Protein AF-A0A449A5N1-F1 (afdb_monomer)

InterPro domains:
  IPR003898 Bordetella pertussis toxin A [PF02917] (1-221)
  IPR055042 ADP-ribosylating toxin CARDS, C-terminal beta-trefoil domain [PF22346] (434-575)
  IPR055043 CARDS D2, beta trefoil domain [PF22509] (264-426)

Mean predicted aligned error: 6.03 Å

Radius of gyration: 24.61 Å; Cα contacts (8 Å, |Δi|>4): 1422; chains: 1; bounding box: 67×65×69 Å

Secondary structure (DSSP, 8-state):
-BSS-HHHHHHH-B--SSSB--HHHHHTTTT-S-BS-EEEESSHHHHHGGGGPPEETTS-----EEEEEEE---TTEEEHHHHHHHHHHHHHHS--EEEES-HHHHHHHHHHHHTTTGGG-EEEESS-B-GGGEEEEEEEEEEESSTTTS--GGGEE-EEEEEEEEEEE-TT---------SSPP-S-SSSS-EEE--SEEEEEE-STT-EE-HHHH-TT-------TTSPPTT--SSEEEEEEGGG--SS-THHHHH---EE-EEEETTT--EEEEEEESSSSEE-EEEETTTTTS----GGGGTEE-EEEEBTTS-EEEPPPTT-SS-EEEEEEE-SSTT-EEEEEEE--SS-GGG-EEEEE-STTS-EEEEEETT-SS-EEEEEESSSS--BEEEEEGGG--TTEEEEEEEBSTTSB-GGGGS-BPPS--EEE---BEEETTEEEEE-TTS-EESSPPPTTSEEEETTTTEEEEE-TT--EEEEE----TTT-SEEE-EEEES-GGG--SGGGBEEEE-TT--S-SSTT-EEEEEEETTTTPEEEEE-SSTTTT-EEEES-S--TTEE--EEE-TTTT-

Foldseek 3Di:
DFADDCVCCLAFNFFDQADDDALLCQLLVPPHRHHQKAKDAPDPLLLCQLVQFWDFAPDDDDWDKGKDWDFAAAAQWAFSLLQLLQVLVDLLPDPAAEPADHSVLSLLSNLLCLFQAVLSRITMGNHTDGSQGTFWMFMKTKDFALPPFADAQPRTGRIDMDTDDDIGGRPSHDDDPHDYNPHHDDPDPDDHHYHHHDQKGKWAARAQFHTHHCSSQQVPFDPPPPDPDDDTPRGRGPDIDMDGSVPDDSTDPNNVRGHDFWFAWWAWPPPRFIWTWKAFQFAPTFIFTHGPVCVPVDDDDPRVVRIFRTWAQASLQATWTDDDPQALWTWTWFWDDDPDPQKTWTHIFTDASPDQRRHWDWDAPDPSNFKTFIAGPVDPAAKGKKWFDDDPTGTIMIGHPVPDDPRITGIIGGDGPVHTHSNRNRHHRDPFSKHAWQWWDDDPRFIWGADQVQFIDGHGRDPRFWMAGSNQQWIWGQDSGRWIWTWFAPDDPVPDQKDAIHTHTDRPVPQNDLRGHKGWHPPPDDDPPDPPFDKTFMAGSVLRWTWKAQCDDPRHRGIMTGPDPDDPRIDRITGTDPPSSD

Structure (mmCIF, N/CA/C/O backbone):
data_AF-A0A449A5N1-F1
#
_entry.id   AF-A0A449A5N1-F1
#
loop_
_atom_site.group_PDB
_atom_site.id
_atom_site.type_symbol
_atom_site.label_atom_id
_atom_site.label_alt_id
_atom_site.label_comp_id
_atom_site.label_asym_id
_atom_site.label_entity_id
_atom_site.label_seq_id
_atom_site.pdbx_PDB_ins_code
_atom_site.Cartn_x
_atom_site.Cartn_y
_atom_site.Cartn_z
_atom_site.occupancy
_atom_site.B_iso_or_equiv
_atom_site.auth_seq_id
_atom_site.auth_comp_id
_atom_site.auth_asym_id
_atom_site.auth_atom_id
_atom_site.pdbx_PDB_model_num
ATOM 1 N N . MET A 1 1 ? -13.954 9.075 -7.087 1.00 94.75 1 MET A N 1
ATOM 2 C CA . MET A 1 1 ? -14.713 10.166 -6.448 1.00 94.75 1 MET A CA 1
ATOM 3 C C . MET A 1 1 ? -14.756 11.305 -7.434 1.00 94.75 1 MET A C 1
ATOM 5 O O . MET A 1 1 ? -13.719 11.599 -8.005 1.00 94.75 1 MET A O 1
ATOM 9 N N . ASP A 1 2 ? -15.923 11.884 -7.676 1.00 95.12 2 ASP A N 1
ATOM 10 C CA . ASP A 1 2 ? -16.082 12.992 -8.620 1.00 95.12 2 ASP A CA 1
ATOM 11 C C . ASP A 1 2 ? -17.197 13.922 -8.132 1.00 95.12 2 ASP A C 1
ATOM 13 O O . ASP A 1 2 ? -18.145 13.471 -7.485 1.00 95.12 2 ASP A O 1
ATOM 17 N N . THR A 1 3 ? -17.068 15.219 -8.386 1.00 92.56 3 THR A N 1
ATOM 18 C CA . THR A 1 3 ? -18.059 16.232 -7.992 1.00 92.56 3 THR A CA 1
ATOM 19 C C . THR A 1 3 ? -19.226 16.308 -8.972 1.00 92.56 3 THR A C 1
ATOM 21 O O . THR A 1 3 ? -20.293 16.809 -8.617 1.00 92.56 3 THR A O 1
ATOM 24 N N . ARG A 1 4 ? -19.068 15.786 -10.194 1.00 93.31 4 ARG A N 1
ATOM 25 C CA . ARG A 1 4 ? -20.146 15.712 -11.182 1.00 93.31 4 ARG A CA 1
ATOM 26 C C . ARG A 1 4 ? -21.204 14.701 -10.724 1.00 93.31 4 ARG A C 1
ATOM 28 O O . ARG A 1 4 ? -20.844 13.611 -10.270 1.00 93.31 4 ARG A O 1
ATOM 35 N N . PRO A 1 5 ? -22.504 15.024 -10.843 1.00 95.69 5 PRO A N 1
ATOM 36 C CA . PRO A 1 5 ? -23.580 14.171 -10.348 1.00 95.69 5 PRO A CA 1
ATOM 37 C C . PRO A 1 5 ? -23.831 12.950 -11.252 1.00 95.69 5 PRO A C 1
ATOM 39 O O . PRO A 1 5 ? -23.483 12.983 -12.441 1.00 95.69 5 PRO A O 1
ATOM 42 N N . PRO A 1 6 ? -24.509 11.899 -10.740 1.00 97.94 6 PRO A N 1
ATOM 43 C CA . PRO A 1 6 ? -24.751 10.666 -11.489 1.00 97.94 6 PRO A CA 1
ATOM 44 C C . PRO A 1 6 ? -25.495 10.882 -12.806 1.00 97.94 6 PRO A C 1
ATOM 46 O O . PRO A 1 6 ? -25.182 10.218 -13.784 1.00 97.94 6 PRO A O 1
ATOM 49 N N . GLU A 1 7 ? -26.407 11.860 -12.881 1.00 97.31 7 GLU A N 1
ATOM 50 C CA . GLU A 1 7 ? -27.107 12.224 -14.126 1.00 97.31 7 GLU A CA 1
ATOM 51 C C . GLU A 1 7 ? -26.139 12.555 -15.279 1.00 97.31 7 GLU A C 1
ATOM 53 O O . GLU A 1 7 ? -26.408 12.240 -16.439 1.00 97.31 7 GLU A O 1
ATOM 58 N N . VAL A 1 8 ? -24.996 13.172 -14.966 1.00 97.19 8 VAL A N 1
ATOM 59 C CA . VAL A 1 8 ? -23.973 13.535 -15.952 1.00 97.19 8 VAL A CA 1
ATOM 60 C C . VAL A 1 8 ? -23.085 12.333 -16.256 1.00 97.19 8 VAL A C 1
ATOM 62 O O . VAL A 1 8 ? -22.939 11.959 -17.420 1.00 97.19 8 VAL A O 1
ATOM 65 N N . ILE A 1 9 ? -22.526 11.689 -15.228 1.00 97.94 9 ILE A N 1
ATOM 66 C CA . ILE A 1 9 ? -21.566 10.588 -15.409 1.00 97.94 9 ILE A CA 1
ATOM 67 C C . ILE A 1 9 ? -22.221 9.354 -16.041 1.00 97.94 9 ILE A C 1
ATOM 69 O O . ILE A 1 9 ? -21.627 8.725 -16.913 1.00 97.94 9 ILE A O 1
ATOM 73 N N . PHE A 1 10 ? -23.462 9.025 -15.685 1.00 98.56 10 PHE A N 1
ATOM 74 C CA . PHE A 1 10 ? -24.180 7.893 -16.284 1.00 98.56 10 PHE A CA 1
ATOM 75 C C . PHE A 1 10 ? -24.544 8.132 -17.750 1.00 98.56 10 PHE A C 1
ATOM 77 O O . PHE A 1 10 ? -24.736 7.173 -18.495 1.00 98.56 10 PHE A O 1
ATOM 84 N N . ARG A 1 11 ? -24.604 9.395 -18.186 1.00 97.56 11 ARG A N 1
ATOM 85 C CA . ARG A 1 11 ? -24.849 9.763 -19.583 1.00 97.56 11 ARG A CA 1
ATOM 86 C C . ARG A 1 11 ? -23.562 9.866 -20.398 1.00 97.56 11 ARG A C 1
ATOM 88 O O . ARG A 1 11 ? -23.552 9.484 -21.563 1.00 97.56 11 ARG A O 1
ATOM 95 N N . GLU A 1 12 ? -22.500 10.419 -19.820 1.00 97.00 12 GLU A N 1
ATOM 96 C CA . GLU A 1 12 ? -21.309 10.846 -20.569 1.00 97.00 12 GLU A CA 1
ATOM 97 C C . GLU A 1 12 ? -20.048 10.033 -20.268 1.00 97.00 12 GLU A C 1
ATOM 99 O O . GLU A 1 12 ? -19.108 10.065 -21.063 1.00 97.00 12 GLU A O 1
ATOM 104 N N . GLY A 1 13 ? -20.023 9.291 -19.161 1.00 97.31 13 GLY A N 1
ATOM 105 C CA . GLY A 1 13 ? -18.822 8.637 -18.654 1.00 97.31 13 GLY A CA 1
ATOM 106 C C . GLY A 1 13 ? -17.797 9.633 -18.102 1.00 97.31 13 GLY A C 1
ATOM 107 O O . GLY A 1 13 ? -18.127 10.770 -17.762 1.00 97.31 13 GLY A O 1
ATOM 108 N N . PHE A 1 14 ? -16.537 9.204 -18.022 1.00 97.62 14 PHE A N 1
ATOM 109 C CA . PHE A 1 14 ? -15.413 10.037 -17.593 1.00 97.62 14 PHE A CA 1
ATOM 110 C C . PHE A 1 14 ? -14.565 10.443 -18.797 1.00 97.62 14 PHE A C 1
ATOM 112 O O . PHE A 1 14 ? -14.121 9.595 -19.572 1.00 97.62 14 PHE A O 1
ATOM 119 N N . LYS A 1 15 ? -14.311 11.744 -18.940 1.00 94.88 15 LYS A N 1
ATOM 120 C CA . LYS A 1 15 ? -13.443 12.302 -19.985 1.00 94.88 15 LYS A CA 1
ATOM 121 C C . LYS A 1 15 ? -12.059 12.603 -19.410 1.00 94.88 15 LYS A C 1
ATOM 123 O O . LYS A 1 15 ? -11.942 12.992 -18.251 1.00 94.88 15 LYS A O 1
ATOM 128 N N . ASN A 1 16 ? -11.038 12.432 -20.237 1.00 94.25 16 ASN A N 1
ATOM 129 C CA . ASN A 1 16 ? -9.668 12.859 -19.965 1.00 94.25 16 ASN A CA 1
ATOM 130 C C . ASN A 1 16 ? -9.537 14.392 -19.990 1.00 94.25 16 ASN A C 1
ATOM 132 O O . ASN A 1 16 ? -10.365 15.080 -20.587 1.00 94.25 16 ASN A O 1
ATOM 136 N N . LEU A 1 17 ? -8.479 14.914 -19.363 1.00 92.06 17 LEU A N 1
ATOM 137 C CA . LEU A 1 17 ? -8.227 16.358 -19.264 1.00 92.06 17 LEU A CA 1
ATOM 138 C C . LEU A 1 17 ? -7.602 16.928 -20.548 1.00 92.06 17 LEU A C 1
ATOM 140 O O . LEU A 1 17 ? -7.924 18.036 -20.960 1.00 92.06 17 LEU A O 1
ATOM 144 N N . GLY A 1 18 ? -6.728 16.160 -21.203 1.00 93.19 18 GLY A N 1
ATOM 145 C CA . GLY A 1 18 ? -6.091 16.528 -22.470 1.00 93.19 18 GLY A CA 1
ATOM 146 C C . GLY A 1 18 ? -5.505 15.314 -23.186 1.00 93.19 18 GLY A C 1
ATOM 147 O O . GLY A 1 18 ? -5.871 14.185 -22.894 1.00 93.19 18 GLY A O 1
ATOM 148 N N . ASP A 1 19 ? -4.609 15.511 -24.141 1.00 93.31 19 ASP A N 1
ATOM 149 C CA . ASP A 1 19 ? -4.105 14.470 -25.047 1.00 93.31 19 ASP A CA 1
ATOM 150 C C . ASP A 1 19 ? -2.703 13.933 -24.698 1.00 93.31 19 ASP A C 1
ATOM 152 O O . ASP A 1 19 ? -2.149 13.106 -25.427 1.00 93.31 19 ASP A O 1
ATOM 156 N N . VAL A 1 20 ? -2.128 14.343 -23.563 1.00 92.50 20 VAL A N 1
ATOM 157 C CA . VAL A 1 20 ? -0.762 13.968 -23.167 1.00 92.50 20 VAL A CA 1
ATOM 158 C C . VAL A 1 20 ? -0.735 12.600 -22.481 1.00 92.50 20 VAL A C 1
ATOM 160 O O . VAL A 1 20 ? -1.232 12.427 -21.366 1.00 92.50 20 VAL A O 1
ATOM 163 N N . ARG A 1 21 ? -0.074 11.626 -23.119 1.00 93.62 21 ARG A N 1
ATOM 164 C CA . A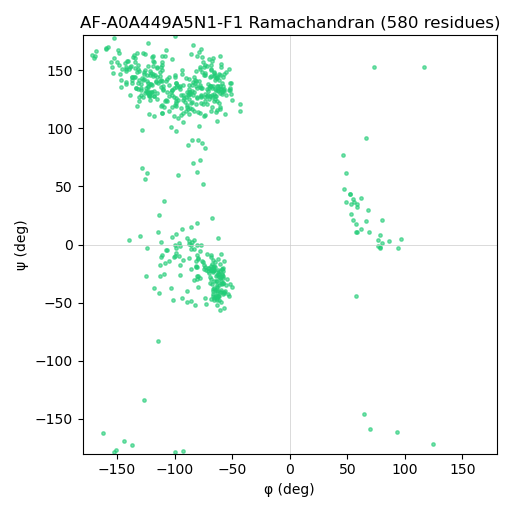RG A 1 21 ? 0.171 10.267 -22.593 1.00 93.62 21 ARG A CA 1
ATOM 165 C C . ARG A 1 21 ? 1.558 10.145 -21.951 1.00 93.62 21 ARG A C 1
ATOM 167 O O . ARG A 1 21 ? 2.381 9.343 -22.387 1.00 93.62 21 ARG A O 1
ATOM 174 N N . ASN A 1 22 ? 1.827 10.952 -20.922 1.00 93.62 22 ASN A N 1
ATOM 175 C CA . ASN A 1 22 ? 3.065 10.894 -20.137 1.00 93.62 22 ASN A CA 1
ATOM 176 C C . ASN A 1 22 ? 2.778 10.377 -18.719 1.00 93.62 22 ASN A C 1
ATOM 178 O O . ASN A 1 22 ? 2.108 11.043 -17.929 1.00 93.62 22 ASN A O 1
ATOM 182 N N . PHE A 1 23 ? 3.295 9.186 -18.401 1.00 95.25 23 PHE A N 1
ATOM 183 C CA . PHE A 1 23 ? 3.101 8.550 -17.097 1.00 95.25 23 PHE A CA 1
ATOM 184 C C . PHE A 1 23 ? 3.704 9.369 -15.952 1.00 95.25 23 PHE A C 1
ATOM 186 O O . PHE A 1 23 ? 3.050 9.558 -14.931 1.00 95.25 23 PHE A O 1
ATOM 193 N N . TYR A 1 24 ? 4.923 9.891 -16.113 1.00 95.38 24 TYR A N 1
ATOM 194 C CA . TYR A 1 24 ? 5.570 10.644 -15.042 1.00 95.38 24 TYR A CA 1
ATOM 195 C C . TYR A 1 24 ? 4.822 11.944 -14.743 1.00 95.38 24 TYR A C 1
ATOM 197 O O . TYR A 1 24 ? 4.509 12.185 -13.581 1.00 95.38 24 TYR A O 1
ATOM 205 N N . GLU A 1 25 ? 4.471 12.730 -15.770 1.00 95.19 25 GLU A N 1
ATOM 206 C CA . GLU A 1 25 ? 3.670 13.959 -15.599 1.00 95.19 25 GLU A CA 1
ATOM 207 C C . GLU A 1 25 ? 2.332 13.681 -14.903 1.00 95.19 25 GLU A C 1
ATOM 209 O O . GLU A 1 25 ? 1.931 14.448 -14.034 1.00 95.19 25 GLU A O 1
ATOM 214 N N . HIS A 1 26 ? 1.667 12.572 -15.239 1.00 96.62 26 HIS A N 1
ATOM 215 C CA . HIS A 1 26 ? 0.408 12.185 -14.607 1.00 96.62 26 HIS A CA 1
ATOM 216 C C . HIS A 1 26 ? 0.569 11.898 -13.109 1.00 96.62 26 HIS A C 1
ATOM 218 O O . HIS A 1 26 ? -0.133 12.494 -12.294 1.00 96.62 26 HIS A O 1
ATOM 224 N N . ILE A 1 27 ? 1.527 11.043 -12.738 1.00 96.31 27 ILE A N 1
ATOM 225 C CA . ILE A 1 27 ? 1.724 10.628 -11.343 1.00 96.31 27 ILE A CA 1
ATOM 226 C C . ILE A 1 27 ? 2.154 11.796 -10.454 1.00 96.31 27 ILE A C 1
ATOM 228 O O . ILE A 1 27 ? 1.636 11.965 -9.351 1.00 96.31 27 ILE A O 1
ATOM 232 N N . VAL A 1 28 ? 3.101 12.613 -10.919 1.00 95.56 28 VAL A N 1
ATOM 233 C CA . VAL A 1 28 ? 3.639 13.739 -10.134 1.00 95.56 28 VAL A CA 1
ATOM 234 C C . VAL A 1 28 ? 2.928 15.063 -10.420 1.00 95.56 28 VAL A C 1
ATOM 236 O O . VAL A 1 28 ? 3.417 16.116 -10.024 1.00 95.56 28 VAL A O 1
ATOM 239 N N . SER A 1 29 ? 1.779 15.007 -11.101 1.00 94.31 29 SER A N 1
ATOM 240 C CA . SER A 1 29 ? 0.879 16.133 -11.388 1.00 94.31 29 SER A CA 1
ATOM 241 C C . SER A 1 29 ? 1.521 17.336 -12.092 1.00 94.31 29 SER A C 1
ATOM 243 O O . SER A 1 29 ? 0.981 18.436 -12.045 1.00 94.31 29 SER A O 1
ATOM 245 N N . THR A 1 30 ? 2.657 17.164 -12.768 1.00 89.44 30 THR A N 1
ATOM 246 C CA . THR A 1 30 ? 3.319 18.266 -13.474 1.00 89.44 30 THR A CA 1
ATOM 247 C C . THR A 1 30 ? 2.480 18.721 -14.662 1.00 89.44 30 THR A C 1
ATOM 249 O O . THR A 1 30 ? 2.047 17.897 -15.465 1.00 89.44 30 THR A O 1
ATOM 252 N N . ASN A 1 31 ? 2.312 20.039 -14.829 1.00 81.75 31 ASN A N 1
ATOM 253 C CA . ASN A 1 31 ? 1.517 20.621 -15.918 1.00 81.75 31 ASN A CA 1
ATOM 254 C C . ASN A 1 31 ? 0.102 20.012 -15.993 1.00 81.75 31 ASN A C 1
ATOM 256 O O . ASN A 1 31 ? -0.380 19.650 -17.078 1.00 81.75 31 ASN A O 1
ATOM 260 N N . PHE A 1 32 ? -0.521 19.860 -14.819 1.00 87.44 32 PHE A N 1
ATOM 261 C CA . PHE A 1 32 ? -1.839 19.266 -14.644 1.00 87.44 32 PHE A CA 1
ATOM 262 C C . PHE A 1 32 ? -2.904 19.915 -15.546 1.00 87.44 32 PHE A C 1
ATOM 264 O O . PHE A 1 32 ? -2.804 21.082 -15.924 1.00 87.44 32 PHE A O 1
ATOM 271 N N . GLY A 1 33 ? -3.924 19.139 -15.923 1.00 87.50 33 GLY A N 1
ATOM 272 C CA . GLY A 1 33 ? -4.973 19.585 -16.849 1.00 87.50 33 GLY A CA 1
ATOM 273 C C . GLY A 1 33 ? -4.766 19.186 -18.314 1.00 87.50 33 GLY A C 1
ATOM 274 O O . GLY A 1 33 ? -5.555 19.587 -19.159 1.00 87.50 33 GLY A O 1
ATOM 275 N N . ARG A 1 34 ? -3.734 18.394 -18.639 1.00 91.50 34 ARG A N 1
ATOM 276 C CA . ARG A 1 34 ? -3.445 17.956 -20.025 1.00 91.50 34 ARG A CA 1
ATOM 277 C C . ARG A 1 34 ? -3.375 16.439 -20.214 1.00 91.50 34 ARG A C 1
ATOM 279 O O . ARG A 1 34 ? -3.159 15.976 -21.330 1.00 91.50 34 ARG A O 1
ATOM 286 N N . SER A 1 35 ? -3.510 15.664 -19.138 1.00 94.88 35 SER A N 1
ATOM 287 C CA . SER A 1 35 ? -3.309 14.213 -19.175 1.00 94.88 35 SER A CA 1
ATOM 288 C C . SER A 1 35 ? -4.429 13.495 -19.933 1.00 94.88 35 SER A C 1
ATOM 290 O O . SER A 1 35 ? -5.610 13.803 -19.753 1.00 94.88 35 SER A O 1
ATOM 292 N N . TRP A 1 36 ? -4.041 12.508 -20.741 1.00 95.88 36 TRP A N 1
ATOM 293 C CA . TRP A 1 36 ? -4.941 11.538 -21.372 1.00 95.88 36 TRP A CA 1
ATOM 294 C C . TRP A 1 36 ? -5.463 10.489 -20.382 1.00 95.88 36 TRP A C 1
ATOM 296 O O . TRP A 1 36 ? -6.490 9.860 -20.627 1.00 95.88 36 TRP A O 1
ATOM 306 N N . PHE A 1 37 ? -4.763 10.299 -19.264 1.00 97.50 37 PHE A N 1
ATOM 307 C CA . PHE A 1 37 ? -5.114 9.297 -18.271 1.00 97.50 37 PHE A CA 1
ATOM 308 C C . PHE A 1 37 ? -6.185 9.804 -17.304 1.00 97.50 37 PHE A C 1
ATOM 310 O O . PHE A 1 37 ? -6.167 10.974 -16.913 1.00 97.50 37 PHE A O 1
ATOM 317 N N . VAL A 1 38 ? -7.088 8.912 -16.888 1.00 98.00 38 VAL A N 1
ATOM 318 C CA . VAL A 1 38 ? -8.109 9.201 -15.867 1.00 98.00 38 VAL A CA 1
ATOM 319 C C . VAL A 1 38 ? -7.900 8.289 -14.666 1.00 98.00 38 VAL A C 1
ATOM 321 O O . VAL A 1 38 ? -7.799 7.074 -14.822 1.00 98.00 38 VAL A O 1
ATOM 324 N N . SER A 1 39 ? -7.819 8.875 -13.473 1.00 98.06 39 SER A N 1
ATOM 325 C CA . SER A 1 39 ? -7.446 8.162 -12.252 1.00 98.06 39 SER A CA 1
ATOM 326 C C . SER A 1 39 ? -8.644 7.523 -11.554 1.00 98.06 39 SER A C 1
ATOM 328 O O . SER A 1 39 ? -9.650 8.171 -11.265 1.00 98.06 39 SER A O 1
ATOM 330 N N . PHE A 1 40 ? -8.495 6.248 -11.214 1.00 98.44 40 PHE A N 1
ATOM 331 C CA . PHE A 1 40 ? -9.396 5.470 -10.370 1.00 98.44 40 PHE A CA 1
ATOM 332 C C . PHE A 1 40 ? -8.588 4.817 -9.250 1.00 98.44 40 PHE A C 1
ATOM 334 O O . PHE A 1 40 ? -7.365 4.735 -9.312 1.00 98.44 40 PHE A O 1
ATOM 341 N N . ALA A 1 41 ? -9.262 4.326 -8.217 1.00 97.75 41 ALA A N 1
ATOM 342 C CA . ALA A 1 41 ? -8.625 3.607 -7.119 1.00 97.75 41 ALA A CA 1
ATOM 343 C C . ALA A 1 41 ? -9.203 2.200 -6.995 1.00 97.75 41 ALA A C 1
ATOM 345 O O . ALA A 1 41 ? -10.400 1.995 -7.186 1.00 97.75 41 ALA A O 1
ATOM 346 N N . GLU A 1 42 ? -8.356 1.245 -6.611 1.00 95.25 42 GLU A N 1
ATOM 347 C CA . GLU A 1 42 ? -8.755 -0.152 -6.383 1.00 95.25 42 GLU A CA 1
ATOM 348 C C . GLU A 1 42 ? -9.823 -0.292 -5.281 1.00 95.25 42 GLU A C 1
ATOM 350 O O . GLU A 1 42 ? -10.618 -1.230 -5.292 1.00 95.25 42 GLU A O 1
ATOM 355 N N . THR A 1 43 ? -9.840 0.623 -4.304 1.00 93.25 43 THR A N 1
ATOM 356 C CA . THR A 1 43 ? -10.757 0.560 -3.160 1.00 93.25 43 THR A CA 1
ATOM 357 C C . THR A 1 43 ? -11.475 1.890 -2.913 1.00 93.25 43 THR A C 1
ATOM 359 O O . THR A 1 43 ? -10.882 2.957 -3.100 1.00 93.25 43 THR A O 1
ATOM 362 N N . PRO A 1 44 ? -12.721 1.856 -2.391 1.00 93.69 44 PRO A N 1
ATOM 363 C CA . PRO A 1 44 ? -13.442 3.060 -1.975 1.00 93.69 44 PRO A CA 1
ATOM 364 C C . PRO A 1 44 ? -12.660 3.939 -0.995 1.00 93.69 44 PRO A C 1
ATOM 366 O O . PRO A 1 44 ? -12.631 5.157 -1.137 1.00 93.69 44 PRO A O 1
ATOM 369 N N . THR A 1 45 ? -11.986 3.337 -0.010 1.00 92.81 45 THR A N 1
ATOM 370 C CA . THR A 1 45 ? -11.237 4.086 1.009 1.00 92.81 45 THR A CA 1
ATOM 371 C C . THR A 1 45 ? -10.082 4.881 0.404 1.00 92.81 45 THR A C 1
ATOM 373 O O . THR A 1 45 ? -9.895 6.040 0.766 1.00 92.81 45 THR A O 1
ATOM 376 N N . ALA A 1 46 ? -9.340 4.296 -0.542 1.00 95.31 46 ALA A N 1
ATOM 377 C CA . ALA A 1 46 ? -8.282 5.009 -1.253 1.00 95.31 46 ALA A CA 1
ATOM 378 C C . ALA A 1 46 ? -8.863 6.129 -2.135 1.00 95.31 46 ALA A C 1
ATOM 380 O O . ALA A 1 46 ? -8.377 7.258 -2.088 1.00 95.31 46 ALA A O 1
ATOM 381 N N . ALA A 1 47 ? -9.966 5.849 -2.845 1.00 96.38 47 ALA A N 1
ATOM 382 C CA . ALA A 1 47 ? -10.656 6.811 -3.708 1.00 96.38 47 ALA A CA 1
ATOM 383 C C . ALA A 1 47 ? -11.151 8.063 -2.965 1.00 96.38 47 ALA A C 1
ATOM 385 O O . ALA A 1 47 ? -11.245 9.130 -3.564 1.00 96.38 47 ALA A O 1
ATOM 386 N N . MET A 1 48 ? -11.515 7.926 -1.687 1.00 94.56 48 MET A N 1
ATOM 387 C CA . MET A 1 48 ? -12.113 8.995 -0.878 1.00 94.56 48 MET A CA 1
ATOM 388 C C . MET A 1 48 ? -11.127 9.696 0.053 1.00 94.56 48 MET A C 1
ATOM 390 O O . MET A 1 48 ? -11.486 10.715 0.638 1.00 94.56 48 MET A O 1
ATOM 394 N N . ARG A 1 49 ? -9.893 9.197 0.219 1.00 95.38 49 ARG A N 1
ATOM 395 C CA . ARG A 1 49 ? -8.983 9.708 1.257 1.00 95.38 49 ARG A CA 1
ATOM 396 C C . ARG A 1 49 ? -8.727 11.214 1.142 1.00 95.38 49 ARG A C 1
ATOM 398 O O . ARG A 1 49 ? -8.719 11.890 2.168 1.00 95.38 49 ARG A O 1
ATOM 405 N N . TYR A 1 50 ? -8.540 11.746 -0.067 1.00 94.62 50 TYR A N 1
ATOM 406 C CA . TYR A 1 50 ? -8.323 13.186 -0.270 1.00 94.62 50 TYR A CA 1
ATOM 407 C C . TYR A 1 50 ? -9.555 14.027 0.113 1.00 94.62 50 TYR A C 1
ATOM 409 O O . TYR A 1 50 ? -9.423 15.146 0.602 1.00 94.62 50 TYR A O 1
ATOM 417 N N . PHE A 1 51 ? -10.761 13.477 -0.059 1.00 94.44 51 PHE A N 1
ATOM 418 C CA . PHE A 1 51 ? -12.022 14.153 0.241 1.00 94.44 51 PHE A CA 1
ATOM 419 C C . PHE A 1 51 ? -12.194 14.433 1.743 1.00 94.44 51 PHE A C 1
ATOM 421 O O . PHE A 1 51 ? -12.901 15.362 2.113 1.00 94.44 51 PHE A O 1
ATOM 428 N N . GLY A 1 52 ? -11.491 13.681 2.599 1.00 91.06 52 GLY A N 1
ATOM 429 C CA . GLY A 1 52 ? -11.408 13.909 4.044 1.00 91.06 52 GLY A CA 1
ATOM 430 C C . GLY A 1 52 ? -10.329 14.906 4.486 1.00 91.06 52 GLY A C 1
ATOM 431 O O . GLY A 1 52 ? -9.985 14.912 5.662 1.00 91.06 52 GLY A O 1
ATOM 432 N N . SER A 1 53 ? -9.757 15.712 3.580 1.00 92.06 53 SER A N 1
ATOM 433 C CA . SER A 1 53 ? -8.800 16.776 3.949 1.00 92.06 53 SER A CA 1
ATOM 434 C C . SER A 1 53 ? -9.432 17.746 4.949 1.00 92.06 53 SER A C 1
ATOM 436 O O . SER A 1 53 ? -10.556 18.182 4.713 1.00 92.06 53 SER A O 1
ATOM 438 N N . TRP A 1 54 ? -8.729 18.111 6.016 1.00 89.75 54 TRP A N 1
ATOM 439 C CA . TRP A 1 54 ? -9.246 18.912 7.123 1.00 89.75 54 TRP A CA 1
ATOM 440 C C . TRP A 1 54 ? -9.479 20.384 6.754 1.00 89.75 54 TRP A C 1
ATOM 442 O O . TRP A 1 54 ? -8.635 21.078 6.173 1.00 89.75 54 TRP A O 1
ATOM 452 N N . LEU A 1 55 ? -10.637 20.907 7.148 1.00 86.12 55 LEU A N 1
ATOM 453 C CA . LEU A 1 55 ? -11.000 22.306 6.934 1.00 86.12 55 LEU A CA 1
ATOM 454 C C . LEU A 1 55 ? -10.266 23.264 7.883 1.00 86.12 55 LEU A C 1
ATOM 456 O O . LEU A 1 55 ? -9.908 22.928 9.011 1.00 86.12 55 LEU A O 1
ATOM 460 N N . ARG A 1 56 ? -10.080 24.511 7.433 1.00 81.88 56 ARG A N 1
ATOM 461 C CA . ARG A 1 56 ? -9.664 25.621 8.308 1.00 81.88 56 ARG A CA 1
ATOM 462 C C . ARG A 1 56 ? -10.765 25.902 9.325 1.00 81.88 56 ARG A C 1
ATOM 464 O O . ARG A 1 56 ? -11.929 26.024 8.947 1.00 81.88 56 ARG A O 1
ATOM 471 N N . GLU A 1 57 ? -10.405 26.052 10.595 1.00 79.38 57 GLU A N 1
ATOM 472 C CA . GLU A 1 57 ? -11.394 26.398 11.611 1.00 79.38 57 GLU A CA 1
ATOM 473 C C . GLU A 1 57 ? -12.016 27.781 11.374 1.00 79.38 57 GLU A C 1
ATOM 475 O O . GLU A 1 57 ? -11.354 28.717 10.927 1.00 79.38 57 GLU A O 1
ATOM 480 N N . TYR A 1 58 ? -13.312 27.905 11.671 1.00 74.62 58 TYR A N 1
ATOM 481 C CA . TYR A 1 58 ? -14.080 29.158 11.611 1.00 74.62 58 TYR A CA 1
ATOM 482 C C . TYR A 1 58 ? -14.118 29.868 10.245 1.00 74.62 58 TYR A C 1
ATOM 484 O O . TYR A 1 58 ? -14.621 30.989 10.153 1.00 74.62 58 TYR A O 1
ATOM 492 N N . VAL A 1 59 ? -13.654 29.219 9.176 1.00 75.50 59 VAL A N 1
ATOM 493 C CA . VAL A 1 59 ? -13.845 29.683 7.800 1.00 75.50 59 VAL A CA 1
ATOM 494 C C . VAL A 1 59 ? -15.139 29.062 7.271 1.00 75.50 59 VAL A C 1
ATOM 496 O O . VAL A 1 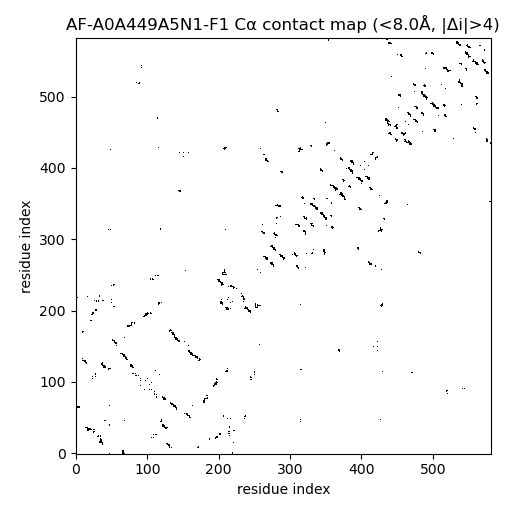59 ? -15.251 27.836 7.276 1.00 75.50 59 VAL A O 1
ATOM 499 N N . PRO A 1 60 ? -16.128 29.858 6.819 1.00 68.50 60 PRO A N 1
ATOM 500 C CA . PRO A 1 60 ? -17.334 29.314 6.208 1.00 68.50 60 PRO A CA 1
ATOM 501 C C . PRO A 1 60 ? -16.977 28.420 5.015 1.00 68.50 60 PRO A C 1
ATOM 503 O O . PRO A 1 60 ? -16.481 28.898 3.998 1.00 68.50 60 PRO A O 1
ATOM 506 N N . GLY A 1 61 ? -17.220 27.120 5.158 1.00 63.12 61 GLY A N 1
ATOM 507 C CA . GLY A 1 61 ? -17.132 26.143 4.081 1.00 63.12 61 GLY A CA 1
ATOM 508 C C . GLY A 1 61 ? -18.533 25.744 3.641 1.00 63.12 61 GLY A C 1
ATOM 509 O O . GLY A 1 61 ? -19.412 25.526 4.477 1.00 63.12 61 GLY A O 1
ATOM 510 N N . HIS A 1 62 ? -18.759 25.645 2.333 1.00 61.28 62 HIS A N 1
ATOM 511 C CA . HIS A 1 62 ? -19.936 24.936 1.844 1.00 61.28 62 HIS A CA 1
ATOM 512 C C . HIS A 1 62 ? -19.811 23.449 2.212 1.00 61.28 62 HIS A C 1
ATOM 514 O O . HIS A 1 62 ? -18.689 22.932 2.205 1.00 61.28 62 HIS A O 1
ATOM 520 N N . PRO A 1 63 ? -20.922 22.756 2.531 1.00 76.88 63 PRO A N 1
ATOM 521 C CA . PRO A 1 63 ? -20.898 21.309 2.700 1.00 76.88 63 PRO A CA 1
ATOM 522 C C . PRO A 1 63 ? -20.207 20.660 1.499 1.00 76.88 63 PRO A C 1
ATOM 524 O O . PRO A 1 63 ? -20.584 20.920 0.354 1.00 76.88 63 PRO A O 1
ATOM 527 N N . ARG A 1 64 ? -19.170 19.858 1.755 1.00 87.50 64 ARG A N 1
ATOM 528 C CA . ARG A 1 64 ? -18.486 19.124 0.691 1.00 87.50 64 ARG A CA 1
ATOM 529 C C . ARG A 1 64 ? -19.306 17.892 0.360 1.00 87.50 64 ARG A C 1
ATOM 531 O O . ARG A 1 64 ? -19.414 16.981 1.178 1.00 87.50 64 ARG A O 1
ATOM 538 N N . GLU A 1 65 ? -19.847 17.878 -0.848 1.00 90.81 65 GLU A N 1
ATOM 539 C CA . GLU A 1 65 ? -20.583 16.756 -1.417 1.00 90.81 65 GLU A CA 1
ATOM 540 C C . GLU A 1 65 ? -19.920 16.331 -2.731 1.00 90.81 65 GLU A C 1
ATOM 542 O O . GLU A 1 65 ? -19.517 17.167 -3.541 1.00 90.81 65 GLU A O 1
ATOM 547 N N . ALA A 1 66 ? -19.784 15.024 -2.921 1.00 94.81 66 ALA A N 1
ATOM 548 C CA . ALA A 1 66 ? -19.310 14.402 -4.148 1.00 94.81 66 ALA A CA 1
ATOM 549 C C . ALA A 1 66 ? -19.942 13.010 -4.290 1.00 94.81 66 ALA A C 1
ATOM 551 O O . ALA A 1 66 ? -20.754 12.586 -3.465 1.00 94.81 66 ALA A O 1
ATOM 552 N N . TYR A 1 67 ? -19.563 12.285 -5.337 1.00 97.50 67 TYR A N 1
ATOM 553 C CA . TYR A 1 67 ? -20.089 10.960 -5.629 1.00 97.50 67 TYR A CA 1
ATOM 554 C C . TYR A 1 67 ? -18.958 9.940 -5.767 1.00 97.50 67 TYR A C 1
ATOM 556 O O . TYR A 1 67 ? -17.957 10.151 -6.463 1.00 97.50 67 TYR A O 1
ATOM 564 N N . LEU A 1 68 ? -19.121 8.806 -5.089 1.00 98.38 68 LEU A N 1
ATOM 565 C CA . LEU A 1 68 ? -18.284 7.630 -5.271 1.00 98.38 68 LEU A CA 1
ATOM 566 C C . LEU A 1 68 ? -18.888 6.789 -6.388 1.00 98.38 68 LEU A C 1
ATOM 568 O O . LEU A 1 68 ? -19.989 6.279 -6.227 1.00 98.38 68 LEU A O 1
ATOM 572 N N . TYR A 1 69 ? -18.157 6.631 -7.486 1.00 98.62 69 TYR A N 1
ATOM 573 C CA . TYR A 1 69 ? -18.565 5.807 -8.618 1.00 98.62 69 TYR A CA 1
ATOM 574 C C . TYR A 1 69 ? -17.869 4.456 -8.581 1.00 98.62 69 TYR A C 1
ATOM 576 O O . TYR A 1 69 ? -16.652 4.388 -8.396 1.00 98.62 69 TYR A O 1
ATOM 584 N N . GLU A 1 70 ? -18.634 3.398 -8.811 1.00 98.56 70 GLU A N 1
ATOM 585 C CA . GLU A 1 70 ? -18.101 2.065 -9.057 1.00 98.56 70 GLU A CA 1
ATOM 586 C C . GLU A 1 70 ? -18.075 1.793 -10.559 1.00 98.56 70 GLU A C 1
ATOM 588 O O . GLU A 1 70 ? -19.076 1.942 -11.266 1.00 98.56 70 GLU A O 1
ATOM 593 N N . VAL A 1 71 ? -16.901 1.409 -11.051 1.00 98.44 71 VAL A N 1
ATOM 594 C CA . VAL A 1 71 ? -16.611 1.299 -12.480 1.00 98.44 71 VAL A CA 1
ATOM 595 C C . VAL A 1 71 ? -16.052 -0.087 -12.766 1.00 98.44 71 VAL A C 1
ATOM 597 O O . VAL A 1 71 ? -15.085 -0.516 -12.137 1.00 98.44 71 VAL A O 1
ATOM 600 N N . ARG A 1 72 ? -16.652 -0.787 -13.731 1.00 98.12 72 ARG A N 1
ATOM 601 C CA . ARG A 1 72 ? -16.117 -2.035 -14.273 1.00 98.12 72 ARG A CA 1
ATOM 602 C C . ARG A 1 72 ? -14.827 -1.727 -15.028 1.00 98.12 72 ARG A C 1
ATOM 604 O O . ARG A 1 72 ? -14.848 -1.004 -16.023 1.00 98.12 72 ARG A O 1
ATOM 611 N N . ALA A 1 73 ? -13.722 -2.301 -14.568 1.00 97.69 73 ALA A N 1
ATOM 612 C CA . ALA A 1 73 ? -12.438 -2.186 -15.243 1.00 97.69 73 ALA A CA 1
ATOM 613 C C . ALA A 1 73 ? -12.347 -3.120 -16.461 1.00 97.69 73 ALA A C 1
ATOM 615 O O . ALA A 1 73 ? -12.940 -4.202 -16.492 1.00 97.69 73 ALA A O 1
ATOM 616 N N . ASP A 1 74 ? -11.560 -2.711 -17.449 1.00 96.56 74 ASP A N 1
ATOM 617 C CA . ASP A 1 74 ? -11.238 -3.484 -18.646 1.00 96.56 74 ASP A CA 1
ATOM 618 C C . ASP A 1 74 ? -9.740 -3.374 -18.992 1.00 96.56 74 ASP A C 1
ATOM 620 O O . ASP A 1 74 ? -8.940 -2.796 -18.254 1.00 96.56 74 ASP A O 1
ATOM 624 N N . GLN A 1 75 ? -9.350 -3.915 -20.145 1.00 96.25 75 GLN A N 1
ATOM 625 C CA . GLN A 1 75 ? -7.964 -3.963 -20.618 1.00 96.25 75 GLN A CA 1
ATOM 626 C C . GLN A 1 75 ? -7.273 -2.595 -20.805 1.00 96.25 75 GLN A C 1
ATOM 628 O O . GLN A 1 75 ? -6.070 -2.580 -21.072 1.00 96.25 75 GLN A O 1
ATOM 633 N N . PHE A 1 76 ? -7.989 -1.471 -20.696 1.00 96.31 76 PHE A N 1
ATOM 634 C CA . PHE A 1 76 ? -7.417 -0.122 -20.743 1.00 96.31 76 PHE A CA 1
ATOM 635 C C . PHE A 1 76 ? -7.127 0.466 -19.358 1.00 96.31 76 PHE A C 1
ATOM 637 O O . PHE A 1 76 ? -6.604 1.575 -19.279 1.00 96.31 76 PHE A O 1
ATOM 644 N N . PHE A 1 77 ? -7.435 -0.252 -18.275 1.00 98.19 77 PHE A N 1
ATOM 645 C CA . PHE A 1 77 ? -7.087 0.137 -16.909 1.00 98.19 77 PHE A CA 1
ATOM 646 C C . PHE A 1 77 ? -5.752 -0.484 -16.509 1.00 98.19 77 PHE A C 1
ATOM 648 O O . PHE A 1 77 ? -5.602 -1.706 -16.526 1.00 98.19 77 PHE A O 1
ATOM 655 N N . TYR A 1 78 ? -4.804 0.352 -16.095 1.00 97.81 78 TYR A N 1
ATOM 656 C CA . TYR A 1 78 ? -3.449 -0.051 -15.729 1.00 97.81 78 TYR A CA 1
ATOM 657 C C . TYR A 1 78 ? -3.123 0.373 -14.300 1.00 97.81 78 TYR A C 1
ATOM 659 O O . TYR A 1 78 ? -3.441 1.482 -13.879 1.00 97.81 78 TYR A O 1
ATOM 667 N N . ASN A 1 79 ? -2.448 -0.495 -13.547 1.00 97.88 79 ASN A N 1
ATOM 668 C CA . ASN A 1 79 ? -2.005 -0.163 -12.196 1.00 97.88 79 ASN A CA 1
ATOM 669 C C . ASN A 1 79 ? -0.767 0.751 -12.243 1.00 97.88 79 ASN A C 1
ATOM 671 O O . ASN A 1 79 ? 0.240 0.429 -12.890 1.00 97.88 79 ASN A O 1
ATOM 675 N N . ALA A 1 80 ? -0.825 1.876 -11.528 1.00 97.69 80 ALA A N 1
ATOM 676 C CA . ALA A 1 80 ? 0.248 2.865 -11.500 1.00 97.69 80 ALA A CA 1
ATOM 677 C C . ALA A 1 80 ? 1.544 2.299 -10.909 1.00 97.69 80 ALA A C 1
ATOM 679 O O . ALA A 1 80 ? 2.606 2.421 -11.518 1.00 97.69 80 ALA A O 1
ATOM 680 N N . ARG A 1 81 ? 1.469 1.622 -9.756 1.00 95.75 81 ARG A N 1
ATOM 681 C CA . ARG A 1 81 ? 2.642 1.064 -9.064 1.00 95.75 81 ARG A CA 1
ATOM 682 C C . ARG A 1 81 ? 3.353 0.017 -9.924 1.00 95.75 81 ARG A C 1
ATOM 684 O O . ARG A 1 81 ? 4.551 0.155 -10.150 1.00 95.75 81 ARG A O 1
ATOM 691 N N . THR A 1 82 ? 2.612 -0.928 -10.502 1.00 93.94 82 THR A N 1
ATOM 692 C CA . THR A 1 82 ? 3.139 -1.962 -11.411 1.00 93.94 82 THR A CA 1
ATOM 693 C C . THR A 1 82 ? 3.794 -1.337 -12.647 1.00 93.94 82 THR A C 1
ATOM 695 O O . THR A 1 82 ? 4.876 -1.753 -13.058 1.00 93.94 82 THR A O 1
ATOM 698 N N . THR A 1 83 ? 3.182 -0.291 -13.214 1.00 95.31 83 THR A N 1
ATOM 699 C CA . THR A 1 83 ? 3.763 0.478 -14.326 1.00 95.31 83 THR A CA 1
ATOM 700 C C . THR A 1 83 ? 5.073 1.156 -13.916 1.00 95.31 83 THR A C 1
ATOM 702 O O . THR A 1 83 ? 6.063 1.059 -14.638 1.00 95.31 83 THR A O 1
ATOM 705 N N . GLY A 1 84 ? 5.121 1.776 -12.735 1.00 95.19 84 GLY A N 1
ATOM 706 C CA . GLY A 1 84 ? 6.329 2.396 -12.187 1.00 95.19 84 GLY A CA 1
ATOM 707 C C . GLY A 1 84 ? 7.464 1.404 -11.918 1.00 95.19 84 GLY A C 1
ATOM 708 O O . GLY A 1 84 ? 8.616 1.704 -12.226 1.00 95.19 84 GLY A O 1
ATOM 709 N N . GLU A 1 85 ? 7.159 0.209 -11.403 1.00 94.19 85 GLU A N 1
ATOM 710 C CA . GLU A 1 85 ? 8.149 -0.865 -11.222 1.00 94.19 85 GLU A CA 1
ATOM 711 C C . GLU A 1 85 ? 8.681 -1.384 -12.567 1.00 94.19 85 GLU A C 1
ATOM 713 O O . GLU A 1 85 ? 9.878 -1.633 -12.710 1.00 94.19 85 GLU A O 1
ATOM 718 N N . ASN A 1 86 ? 7.825 -1.482 -13.587 1.00 91.75 86 ASN A N 1
ATOM 719 C CA . ASN A 1 86 ? 8.263 -1.827 -14.937 1.00 91.75 86 ASN A CA 1
ATOM 720 C C . ASN A 1 86 ? 9.146 -0.727 -15.548 1.00 91.75 86 ASN A C 1
ATOM 722 O O . ASN A 1 86 ? 10.200 -1.029 -16.095 1.00 91.75 86 ASN A O 1
ATOM 726 N N . LEU A 1 87 ? 8.777 0.551 -15.413 1.00 91.88 87 LEU A N 1
ATOM 727 C CA . LEU A 1 87 ? 9.622 1.669 -15.850 1.00 91.88 87 LEU A CA 1
ATOM 728 C C . LEU A 1 87 ? 10.957 1.705 -15.100 1.00 91.88 87 LEU A C 1
ATOM 730 O O . LEU A 1 87 ? 11.974 2.028 -15.708 1.00 91.88 87 LEU A O 1
ATOM 734 N N . LEU A 1 88 ? 10.993 1.323 -13.819 1.00 92.94 88 LEU A N 1
ATOM 735 C CA . LEU A 1 88 ? 12.250 1.156 -13.094 1.00 92.94 88 LEU A CA 1
ATOM 736 C C . LEU A 1 88 ? 13.142 0.099 -13.755 1.00 92.94 88 LEU A C 1
ATOM 738 O O . LEU A 1 88 ? 14.323 0.351 -13.985 1.00 92.94 88 LEU A O 1
ATOM 742 N N . ASP A 1 89 ? 12.590 -1.076 -14.057 1.00 90.69 89 ASP A N 1
ATOM 743 C CA . ASP A 1 89 ? 13.319 -2.142 -14.748 1.00 90.69 89 ASP A CA 1
ATOM 744 C C . ASP A 1 89 ? 13.874 -1.657 -16.100 1.00 90.69 89 ASP A C 1
ATOM 746 O O . ASP A 1 89 ? 15.036 -1.916 -16.423 1.00 90.69 89 ASP A O 1
ATOM 750 N N . LEU A 1 90 ? 13.083 -0.877 -16.846 1.00 88.50 90 LEU A N 1
ATOM 751 C CA . LEU A 1 90 ? 13.482 -0.250 -18.109 1.00 88.50 90 LEU A CA 1
ATOM 752 C C . LEU A 1 90 ? 14.670 0.703 -17.929 1.00 88.50 90 LEU A C 1
ATOM 754 O O . LEU A 1 90 ? 15.719 0.484 -18.533 1.00 88.50 90 LEU A O 1
ATOM 758 N N . VAL A 1 91 ? 14.563 1.708 -17.052 1.00 89.50 91 VAL A N 1
ATOM 759 C CA . VAL A 1 91 ? 15.635 2.707 -16.851 1.00 89.50 91 VAL A CA 1
ATOM 760 C C . VAL A 1 91 ? 16.905 2.124 -16.233 1.00 89.50 91 VAL A C 1
ATOM 762 O O . VAL A 1 91 ? 17.978 2.727 -16.314 1.00 89.50 91 VAL A O 1
ATOM 765 N N . MET A 1 92 ? 16.801 0.965 -15.583 1.00 88.94 92 MET A N 1
ATOM 766 C CA . MET A 1 92 ? 17.962 0.254 -15.067 1.00 88.94 92 MET A CA 1
ATOM 767 C C . MET A 1 92 ? 18.678 -0.547 -16.153 1.00 88.94 92 MET A C 1
ATOM 769 O O . MET A 1 92 ? 19.892 -0.712 -16.042 1.00 88.94 92 MET A O 1
ATOM 773 N N . ASN A 1 93 ? 17.979 -1.033 -17.181 1.00 83.88 93 ASN A N 1
ATOM 774 C CA . ASN A 1 93 ? 18.517 -2.018 -18.123 1.00 83.88 93 ASN A CA 1
ATOM 775 C C . ASN A 1 93 ? 18.734 -1.540 -19.549 1.00 83.88 93 ASN A C 1
ATOM 777 O O . ASN A 1 93 ? 19.604 -2.094 -20.225 1.00 83.88 93 ASN A O 1
ATOM 781 N N . ASP A 1 94 ? 17.969 -0.554 -19.994 1.00 81.75 94 ASP A N 1
ATOM 782 C CA . ASP A 1 94 ? 17.981 -0.115 -21.380 1.00 81.75 94 ASP A CA 1
ATOM 783 C C . ASP A 1 94 ? 18.771 1.175 -21.560 1.00 81.75 94 ASP A C 1
ATOM 785 O O . ASP A 1 94 ? 18.985 1.954 -20.628 1.00 81.75 94 ASP A O 1
ATOM 789 N N . ASP A 1 95 ? 19.187 1.399 -22.803 1.00 79.88 95 ASP A N 1
ATOM 790 C CA . ASP A 1 95 ? 19.678 2.696 -23.241 1.00 79.88 95 ASP A CA 1
ATOM 791 C C . ASP A 1 95 ? 18.465 3.597 -23.515 1.00 79.88 95 ASP A C 1
ATOM 793 O O . ASP A 1 95 ? 17.860 3.558 -24.590 1.00 79.88 95 ASP A O 1
ATOM 797 N N . ILE A 1 96 ? 18.039 4.312 -22.474 1.00 85.25 96 ILE A N 1
ATOM 798 C CA . ILE A 1 96 ? 16.908 5.239 -22.515 1.00 85.25 96 ILE A CA 1
ATOM 799 C C . ILE A 1 96 ? 17.396 6.608 -22.983 1.00 85.25 96 ILE A C 1
ATOM 801 O O . ILE A 1 96 ? 18.328 7.171 -22.402 1.00 85.25 96 ILE A O 1
ATOM 805 N N . HIS A 1 97 ? 16.718 7.182 -23.977 1.00 86.94 97 HIS A N 1
ATOM 806 C CA . HIS A 1 97 ? 16.886 8.595 -24.296 1.00 86.94 97 HIS A CA 1
ATOM 807 C C . HIS A 1 97 ? 15.956 9.427 -23.412 1.00 86.94 97 HIS A C 1
ATOM 809 O O . HIS A 1 97 ? 14.740 9.233 -23.422 1.00 86.94 97 HIS A O 1
ATOM 815 N N . TYR A 1 98 ? 16.530 10.347 -22.641 1.00 87.62 98 TYR A N 1
ATOM 816 C CA . TYR A 1 98 ? 15.762 11.279 -21.824 1.00 87.62 98 TYR A CA 1
ATOM 817 C C . TYR A 1 98 ? 15.568 12.580 -22.600 1.00 87.62 98 TYR A C 1
ATOM 819 O O . TYR A 1 98 ? 16.535 13.307 -22.824 1.00 87.62 98 TYR A O 1
ATOM 827 N N . ASP A 1 99 ? 14.327 12.864 -23.000 1.00 84.56 99 ASP A N 1
ATOM 828 C CA . ASP A 1 99 ? 13.976 14.139 -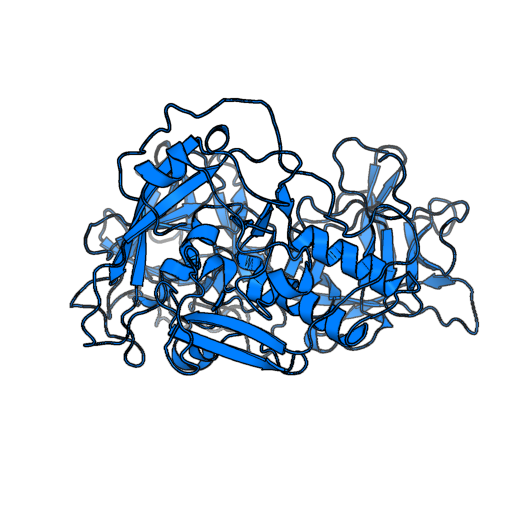23.646 1.00 84.56 99 ASP A CA 1
ATOM 829 C C . ASP A 1 99 ? 14.073 15.301 -22.648 1.00 84.56 99 ASP A C 1
ATOM 831 O O . ASP A 1 99 ? 14.451 16.420 -22.995 1.00 84.56 99 ASP A O 1
ATOM 835 N N . GLU A 1 100 ? 13.756 15.008 -21.386 1.00 84.31 100 GLU A N 1
ATOM 836 C CA . GLU A 1 100 ? 13.896 15.904 -20.246 1.00 84.31 100 GLU A CA 1
ATOM 837 C C . GLU A 1 100 ? 14.487 15.127 -19.063 1.00 84.31 100 GLU A C 1
ATOM 839 O O . GLU A 1 100 ? 14.086 13.991 -18.788 1.00 84.31 100 GLU A O 1
ATOM 844 N N . SER A 1 101 ? 15.406 15.769 -18.338 1.00 90.50 101 SER A N 1
ATOM 845 C CA . SER A 1 101 ? 16.041 15.243 -17.120 1.00 90.50 101 SER A CA 1
ATOM 846 C C . SER A 1 101 ? 16.897 13.988 -17.351 1.00 90.50 101 SER A C 1
ATOM 848 O O . SER A 1 101 ? 17.607 13.885 -18.349 1.00 90.50 101 SER A O 1
ATOM 850 N N . ASP A 1 102 ? 16.926 13.079 -16.372 1.00 91.88 102 ASP A N 1
ATOM 851 C CA . ASP A 1 102 ? 17.780 11.900 -16.359 1.00 91.88 102 ASP A CA 1
ATOM 852 C C . ASP A 1 102 ? 17.168 10.756 -15.526 1.00 91.88 102 ASP A C 1
ATOM 854 O O . ASP A 1 102 ? 16.080 10.849 -14.943 1.00 91.88 102 ASP A O 1
ATOM 858 N N . ARG A 1 103 ? 17.913 9.650 -15.449 1.00 92.19 103 ARG A N 1
ATOM 859 C CA . ARG A 1 103 ? 17.557 8.465 -14.664 1.00 92.19 103 ARG A CA 1
ATOM 860 C C . ARG A 1 103 ? 17.376 8.745 -13.170 1.00 92.19 103 ARG A C 1
ATOM 862 O O . ARG A 1 103 ? 16.570 8.067 -12.538 1.00 92.19 103 ARG A O 1
ATOM 869 N N . GLU A 1 104 ? 18.135 9.671 -12.587 1.00 92.94 104 GLU A N 1
ATOM 870 C CA . GLU A 1 104 ? 18.044 9.973 -11.154 1.00 92.94 104 GLU A CA 1
ATOM 871 C C . GLU A 1 104 ? 16.673 10.576 -10.835 1.00 92.94 104 GLU A C 1
ATOM 873 O O . GLU A 1 104 ? 15.981 10.097 -9.934 1.00 92.94 104 GLU A O 1
ATOM 878 N N . ILE A 1 105 ? 16.224 11.539 -11.644 1.00 95.31 105 ILE A N 1
ATOM 879 C CA . ILE A 1 105 ? 14.890 12.139 -11.505 1.00 95.31 105 ILE A CA 1
ATOM 880 C C . ILE A 1 105 ? 13.782 11.109 -11.768 1.00 95.31 105 ILE A C 1
ATOM 882 O O . ILE A 1 105 ? 12.799 11.058 -11.025 1.00 95.31 105 ILE A O 1
ATOM 886 N N . ALA A 1 106 ? 13.959 10.217 -12.751 1.00 94.56 106 ALA A N 1
ATOM 887 C CA . ALA A 1 106 ? 13.014 9.125 -13.010 1.00 94.56 106 ALA A CA 1
ATOM 888 C C . ALA A 1 106 ? 12.829 8.221 -11.777 1.00 94.56 106 ALA A C 1
ATOM 890 O O . ALA A 1 106 ? 11.708 7.857 -11.413 1.00 94.56 106 ALA A O 1
ATOM 891 N N . GLN A 1 107 ? 13.931 7.892 -11.096 1.00 94.50 107 GLN A N 1
ATOM 892 C CA . GLN A 1 107 ? 13.911 7.114 -9.858 1.00 94.50 107 GLN A CA 1
ATOM 893 C C . GLN A 1 107 ? 13.267 7.881 -8.698 1.00 94.50 107 GLN A C 1
ATOM 895 O O . GLN A 1 107 ? 12.587 7.264 -7.880 1.00 94.50 107 GLN A O 1
ATOM 900 N N . MET A 1 108 ? 13.429 9.205 -8.625 1.00 95.56 108 MET A N 1
ATOM 901 C CA . MET A 1 108 ? 12.758 10.036 -7.619 1.00 95.56 108 MET A CA 1
ATOM 902 C C . MET A 1 108 ? 11.239 10.069 -7.817 1.00 95.56 108 MET A C 1
ATOM 904 O O . MET A 1 108 ? 10.507 9.940 -6.835 1.00 95.56 108 MET A O 1
ATOM 908 N N . ALA A 1 109 ? 10.758 10.151 -9.061 1.00 96.06 109 ALA A N 1
ATOM 909 C CA . ALA A 1 109 ? 9.329 10.053 -9.364 1.00 96.06 109 ALA A CA 1
ATOM 910 C C . ALA A 1 109 ? 8.766 8.670 -8.992 1.00 96.06 109 ALA A C 1
ATOM 912 O O . ALA A 1 109 ? 7.732 8.570 -8.331 1.00 96.06 109 ALA A O 1
ATOM 913 N N . ILE A 1 110 ? 9.488 7.593 -9.330 1.00 96.38 110 ILE A N 1
ATOM 914 C CA . ILE A 1 110 ? 9.117 6.226 -8.926 1.00 96.38 110 ILE A CA 1
ATOM 915 C C . ILE A 1 110 ? 9.144 6.083 -7.400 1.00 96.38 110 ILE A C 1
ATOM 917 O O . ILE A 1 110 ? 8.281 5.413 -6.841 1.00 96.38 110 ILE A O 1
ATOM 921 N N . ARG A 1 111 ? 10.078 6.736 -6.697 1.00 96.25 111 ARG A N 1
ATOM 922 C CA . ARG A 1 111 ? 10.096 6.771 -5.228 1.00 96.25 111 ARG A CA 1
ATOM 923 C C . ARG A 1 111 ? 8.853 7.467 -4.668 1.00 96.25 111 ARG A C 1
ATOM 925 O O . ARG A 1 111 ? 8.237 6.911 -3.770 1.00 96.25 111 ARG A O 1
ATOM 932 N N . ALA A 1 112 ? 8.450 8.618 -5.207 1.00 97.12 112 ALA A N 1
ATOM 933 C CA . ALA A 1 112 ? 7.226 9.309 -4.782 1.00 97.12 112 ALA A CA 1
ATOM 934 C C . ALA A 1 112 ? 5.969 8.444 -5.004 1.00 97.12 112 ALA A C 1
ATOM 936 O O . ALA A 1 112 ? 5.117 8.337 -4.122 1.00 97.12 112 ALA A O 1
ATOM 937 N N . LEU A 1 113 ? 5.901 7.744 -6.140 1.00 97.69 113 LEU A N 1
ATOM 938 C CA . LEU A 1 113 ? 4.860 6.756 -6.433 1.00 97.69 113 LEU A CA 1
ATOM 939 C C . LEU A 1 113 ? 4.866 5.586 -5.435 1.00 97.69 113 LEU A C 1
ATOM 941 O O . LEU A 1 113 ? 3.821 5.158 -4.950 1.00 97.69 113 LEU A O 1
ATOM 945 N N . ARG A 1 114 ? 6.055 5.073 -5.115 1.00 96.62 114 ARG A N 1
ATOM 946 C CA . ARG A 1 114 ? 6.303 3.985 -4.160 1.00 96.62 114 ARG A CA 1
ATOM 947 C C . ARG A 1 114 ? 5.906 4.312 -2.729 1.00 96.62 114 ARG A C 1
ATOM 949 O O . ARG A 1 114 ? 5.536 3.404 -1.986 1.00 96.62 114 ARG A O 1
ATOM 956 N N . THR A 1 115 ? 6.008 5.579 -2.347 1.00 95.12 115 THR A N 1
ATOM 957 C CA . THR A 1 115 ? 5.807 6.028 -0.973 1.00 95.12 115 THR A CA 1
ATOM 958 C C . THR A 1 115 ? 4.574 6.921 -0.867 1.00 95.12 115 THR A C 1
ATOM 960 O O . THR A 1 115 ? 3.489 6.423 -0.558 1.00 95.12 115 THR A O 1
ATOM 963 N N . SER A 1 116 ? 4.719 8.208 -1.168 1.00 96.88 116 SER A N 1
ATOM 964 C CA . SER A 1 116 ? 3.750 9.276 -0.919 1.00 96.88 116 SER A CA 1
ATOM 965 C C . SER A 1 116 ? 2.412 9.057 -1.621 1.00 96.88 116 SER A C 1
ATOM 967 O O . SER A 1 116 ? 1.372 9.297 -1.016 1.00 96.88 116 SER A O 1
ATOM 969 N N . PHE A 1 117 ? 2.422 8.543 -2.853 1.00 97.62 117 PHE A N 1
ATOM 970 C CA . PHE A 1 117 ? 1.201 8.319 -3.638 1.00 97.62 117 PHE A CA 1
ATOM 971 C C . PHE A 1 117 ? 0.695 6.869 -3.611 1.00 97.62 117 PHE A C 1
ATOM 973 O O . PHE A 1 117 ? -0.411 6.592 -4.064 1.00 97.62 117 PHE A O 1
ATOM 980 N N . SER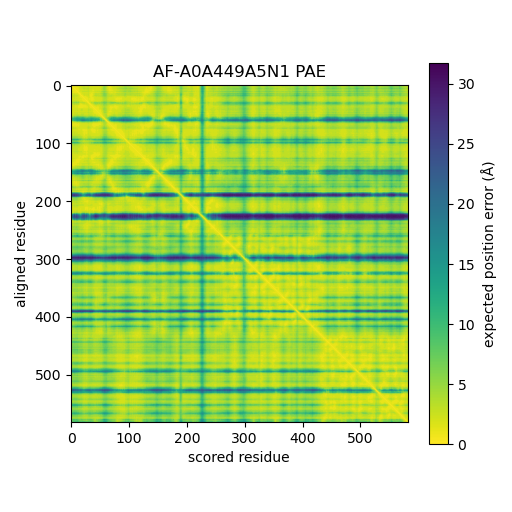 A 1 118 ? 1.453 5.936 -3.024 1.00 95.75 118 SER A N 1
ATOM 981 C CA . SER A 1 118 ? 1.136 4.498 -3.068 1.00 95.75 118 SER A CA 1
ATOM 982 C C . SER A 1 118 ? -0.234 4.136 -2.490 1.00 95.75 118 SER A C 1
ATOM 984 O O . SER A 1 118 ? -0.893 3.220 -2.974 1.00 95.75 118 SER A O 1
ATOM 986 N N . TYR A 1 119 ? -0.692 4.864 -1.468 1.00 96.50 119 TYR A N 1
ATOM 987 C CA . TYR A 1 119 ? -1.971 4.587 -0.814 1.00 96.50 119 TYR A CA 1
ATOM 988 C C . TYR A 1 119 ? -3.186 4.868 -1.704 1.00 96.50 119 TYR A C 1
ATOM 990 O O . TYR A 1 119 ? -4.270 4.367 -1.413 1.00 96.50 119 TYR A O 1
ATOM 998 N N . GLN A 1 120 ? -3.020 5.660 -2.770 1.00 97.81 120 GLN A N 1
ATOM 999 C CA . GLN A 1 120 ? -4.097 5.970 -3.710 1.00 97.81 120 GLN A CA 1
ATOM 1000 C C . GLN A 1 120 ? -4.534 4.726 -4.488 1.00 97.81 120 GLN A C 1
ATOM 1002 O O . GLN A 1 120 ? -5.647 4.697 -5.007 1.00 97.81 120 GLN A O 1
ATOM 1007 N N . ARG A 1 121 ? -3.684 3.682 -4.531 1.00 96.56 121 ARG A N 1
ATOM 1008 C CA . ARG A 1 121 ? -3.938 2.414 -5.237 1.00 96.56 121 ARG A CA 1
ATOM 1009 C C . ARG A 1 121 ? -4.458 2.640 -6.643 1.00 96.56 121 ARG A C 1
ATOM 1011 O O . ARG A 1 121 ? -5.486 2.091 -7.053 1.00 96.56 121 ARG A O 1
ATOM 1018 N N . GLU A 1 122 ? -3.759 3.530 -7.324 1.00 98.56 122 GLU A N 1
ATOM 1019 C CA . GLU A 1 122 ? -4.224 4.088 -8.567 1.00 98.56 122 GLU A CA 1
ATOM 1020 C C . GLU A 1 122 ? -4.250 3.031 -9.671 1.00 98.56 122 GLU A C 1
ATOM 1022 O O . GLU A 1 122 ? -3.253 2.362 -9.972 1.00 98.56 122 GLU A O 1
ATOM 1027 N N . TRP A 1 123 ? -5.420 2.936 -10.288 1.00 98.44 123 TRP A N 1
ATOM 1028 C CA . TRP A 1 123 ? -5.629 2.364 -11.601 1.00 98.44 123 TRP A CA 1
ATOM 1029 C C . TRP A 1 123 ? -5.999 3.508 -12.529 1.00 98.44 123 TRP A C 1
ATOM 1031 O O . TRP A 1 123 ? -7.054 4.113 -12.363 1.00 98.44 123 TRP A O 1
ATOM 1041 N N . PHE A 1 124 ? -5.145 3.818 -13.493 1.00 98.31 124 PHE A N 1
ATOM 1042 C CA . PHE A 1 124 ? -5.444 4.852 -14.473 1.00 98.31 124 PHE A CA 1
ATOM 1043 C C . PHE A 1 124 ? -5.963 4.208 -15.759 1.00 98.31 124 PHE A C 1
ATOM 1045 O O . PHE A 1 124 ? -5.457 3.166 -16.188 1.00 98.31 124 PHE A O 1
ATOM 1052 N N . SER A 1 125 ? -6.983 4.802 -16.373 1.00 98.00 125 SER A N 1
ATOM 1053 C CA . SER A 1 125 ? -7.433 4.397 -17.704 1.00 98.00 125 SER A CA 1
ATOM 1054 C C . SER A 1 125 ? -6.591 5.080 -18.778 1.00 98.00 125 SER A C 1
ATOM 1056 O O . SER A 1 125 ? -6.283 6.268 -18.680 1.00 98.00 125 SER A O 1
ATOM 1058 N N . ASP A 1 126 ? -6.238 4.356 -19.838 1.00 96.81 126 ASP A N 1
ATOM 1059 C CA . ASP A 1 126 ? -5.580 4.914 -21.024 1.00 96.81 126 ASP A CA 1
ATOM 1060 C C . ASP A 1 126 ? -6.591 5.588 -21.966 1.00 96.81 126 ASP A C 1
ATOM 1062 O O . ASP A 1 126 ? -6.793 5.175 -23.110 1.00 96.81 126 ASP A O 1
ATOM 1066 N N . GLY A 1 127 ? -7.242 6.638 -21.461 1.00 95.38 127 GLY A N 1
ATOM 1067 C CA . GLY A 1 127 ? -8.239 7.439 -22.170 1.00 95.38 127 GLY A CA 1
ATOM 1068 C C . GLY A 1 127 ? -9.583 7.541 -21.448 1.00 95.38 127 GLY A C 1
ATOM 1069 O O . GLY A 1 127 ? -9.703 7.109 -20.297 1.00 95.38 127 GLY A O 1
ATOM 1070 N N . PRO A 1 128 ? -10.603 8.118 -22.115 1.00 97.06 128 PRO A N 1
ATOM 1071 C CA . PRO A 1 128 ? -11.958 8.219 -21.585 1.00 97.06 128 PRO A CA 1
ATOM 1072 C C . PRO A 1 128 ? -12.551 6.869 -21.173 1.00 97.06 128 PRO A C 1
ATOM 1074 O O . PRO A 1 128 ? -12.331 5.854 -21.834 1.00 97.06 128 PRO A O 1
ATOM 1077 N N . VAL A 1 129 ? -13.408 6.888 -20.153 1.00 97.88 129 VAL A N 1
ATOM 1078 C CA . VAL A 1 129 ? -14.195 5.728 -19.719 1.00 97.88 129 VAL A CA 1
ATOM 1079 C C . VAL A 1 129 ? -15.650 5.937 -20.104 1.00 97.88 129 VAL A C 1
ATOM 1081 O O . VAL A 1 129 ? -16.267 6.930 -19.724 1.00 97.88 129 VAL A O 1
ATOM 1084 N N . ALA A 1 130 ? -16.212 4.990 -20.851 1.00 97.19 130 ALA A N 1
ATOM 1085 C CA . ALA A 1 130 ? -17.585 5.068 -21.330 1.00 97.19 130 ALA A CA 1
ATOM 1086 C C . ALA A 1 130 ? -18.615 4.955 -20.185 1.00 97.19 130 ALA A C 1
ATOM 1088 O O . ALA A 1 130 ? -18.384 4.226 -19.215 1.00 97.19 130 ALA A O 1
ATOM 1089 N N . PRO A 1 131 ? -19.802 5.579 -20.322 1.00 97.50 131 PRO A N 1
ATOM 1090 C CA . PRO A 1 131 ? -20.883 5.455 -19.339 1.00 97.50 131 PRO A CA 1
ATOM 1091 C C . PRO A 1 131 ? -21.330 4.003 -19.124 1.00 97.50 131 PRO A C 1
ATOM 1093 O O . PRO A 1 131 ? -21.726 3.636 -18.023 1.00 97.50 131 PRO A O 1
ATOM 1096 N N . THR A 1 132 ? -21.206 3.148 -20.142 1.00 98.00 132 THR A N 1
ATOM 1097 C CA . THR A 1 132 ? -21.546 1.717 -20.072 1.00 98.00 132 THR A CA 1
ATOM 1098 C C . THR A 1 132 ? -20.658 0.916 -19.117 1.00 98.00 132 THR A C 1
ATOM 1100 O O . THR A 1 132 ? -21.012 -0.211 -18.778 1.00 98.00 132 THR A O 1
ATOM 1103 N N . SER A 1 133 ? -19.515 1.464 -18.695 1.00 98.12 133 SER A N 1
ATOM 1104 C CA . SER A 1 133 ? -18.620 0.847 -17.708 1.00 98.12 133 SER A CA 1
ATOM 1105 C C . SER A 1 133 ? -18.918 1.296 -16.273 1.00 98.12 133 SER A C 1
ATOM 1107 O O . SER A 1 133 ? -18.434 0.673 -15.334 1.00 98.12 133 SER A O 1
ATOM 1109 N N . VAL A 1 134 ? -19.714 2.351 -16.070 1.00 98.44 134 VAL A N 1
ATOM 1110 C CA . VAL A 1 134 ? -20.067 2.854 -14.732 1.00 98.44 134 VAL A CA 1
ATOM 1111 C C . VAL A 1 134 ? -21.291 2.097 -14.225 1.00 98.44 134 VAL A C 1
ATOM 1113 O O . VAL A 1 134 ? -22.350 2.187 -14.840 1.00 98.44 134 VAL A O 1
ATOM 1116 N N . ARG A 1 135 ? -21.164 1.348 -13.126 1.00 98.31 135 ARG A N 1
ATOM 1117 C CA . ARG A 1 135 ? -22.241 0.495 -12.597 1.00 98.31 135 ARG A CA 1
ATOM 1118 C C . ARG A 1 135 ? -23.189 1.267 -11.690 1.00 98.31 135 ARG A C 1
ATOM 1120 O O . ARG A 1 135 ? -24.409 1.184 -11.843 1.00 98.31 135 ARG A O 1
ATOM 1127 N N . SER A 1 136 ? -22.622 2.005 -10.748 1.00 98.44 136 SER A N 1
ATOM 1128 C CA . SER A 1 136 ? -23.389 2.677 -9.709 1.00 98.44 136 SER A CA 1
ATOM 1129 C C . SER A 1 136 ? -22.640 3.849 -9.091 1.00 98.44 136 SER A C 1
ATOM 1131 O O . SER A 1 136 ? -21.459 4.089 -9.366 1.00 98.44 136 SER A O 1
ATOM 1133 N N . ALA A 1 137 ? -23.372 4.618 -8.288 1.00 98.62 137 ALA A N 1
ATOM 1134 C CA . ALA A 1 137 ? -22.868 5.755 -7.549 1.00 98.62 137 ALA A CA 1
ATOM 1135 C C . ALA A 1 137 ? -23.462 5.814 -6.137 1.00 98.62 137 ALA A C 1
ATOM 1137 O O . ALA A 1 137 ? -24.613 5.439 -5.920 1.00 98.62 137 ALA A O 1
ATOM 1138 N N . TRP A 1 138 ? -22.705 6.374 -5.198 1.00 98.44 138 TRP A N 1
ATOM 1139 C CA . TRP A 1 138 ? -23.178 6.741 -3.864 1.00 98.44 138 TRP A CA 1
ATOM 1140 C C . TRP A 1 138 ? -22.846 8.194 -3.586 1.00 98.44 138 TRP A C 1
ATOM 1142 O O . TRP A 1 138 ? -21.759 8.663 -3.930 1.00 98.44 138 TRP A O 1
ATOM 1152 N N . ARG A 1 139 ? -23.753 8.898 -2.909 1.00 97.31 139 ARG A N 1
ATOM 1153 C CA . ARG A 1 139 ? -23.460 10.240 -2.409 1.00 97.31 139 ARG A CA 1
ATOM 1154 C C . ARG A 1 139 ? -22.478 10.143 -1.246 1.00 97.31 139 ARG A C 1
ATOM 1156 O O . ARG A 1 139 ? -22.694 9.380 -0.303 1.00 97.31 139 ARG A O 1
ATOM 1163 N N . VAL A 1 140 ? -21.437 10.959 -1.279 1.00 95.25 140 VAL A N 1
ATOM 1164 C CA . VAL A 1 140 ? -20.423 11.040 -0.231 1.00 95.25 140 VAL A CA 1
ATOM 1165 C C . VAL A 1 140 ? -20.337 12.463 0.286 1.00 95.25 140 VAL A C 1
ATOM 1167 O O . VAL A 1 140 ? -20.239 13.411 -0.492 1.00 95.25 140 VAL A O 1
ATOM 1170 N N . ASP A 1 141 ? -20.349 12.599 1.605 1.00 91.94 141 ASP A N 1
ATOM 1171 C CA . ASP A 1 141 ? -20.126 13.860 2.296 1.00 91.94 141 ASP A CA 1
ATOM 1172 C C . ASP A 1 141 ? -18.913 13.776 3.229 1.00 91.94 141 ASP A C 1
ATOM 1174 O O . ASP A 1 141 ? -18.583 12.713 3.767 1.00 91.94 141 ASP A O 1
ATOM 1178 N N . ALA A 1 142 ? -18.221 14.907 3.378 1.00 90.75 142 ALA A N 1
ATOM 1179 C CA . ALA A 1 142 ? -17.203 15.081 4.406 1.00 90.75 142 ALA A CA 1
ATOM 1180 C C . ALA A 1 142 ? -17.852 15.742 5.624 1.00 90.75 142 ALA A C 1
ATOM 1182 O O . ALA A 1 142 ? -18.547 16.753 5.493 1.00 90.75 142 ALA A O 1
ATOM 1183 N N . VAL A 1 143 ? -17.652 15.152 6.799 1.00 89.25 143 VAL A N 1
ATOM 1184 C CA . VAL A 1 143 ? -18.290 15.586 8.041 1.00 89.25 143 VAL A CA 1
ATOM 1185 C C . VAL A 1 143 ? -17.261 15.739 9.162 1.00 89.25 143 VAL A C 1
ATOM 1187 O O . VAL A 1 143 ? -16.347 14.912 9.271 1.00 89.25 143 VAL A O 1
ATOM 1190 N N . PRO A 1 144 ? -17.397 16.761 10.027 1.00 88.62 144 PRO A N 1
ATOM 1191 C CA . PRO A 1 144 ? -16.571 16.877 11.220 1.00 88.62 144 PRO A CA 1
ATOM 1192 C C . PRO A 1 144 ? -16.773 15.690 12.162 1.00 88.62 144 PRO A C 1
ATOM 1194 O O . PRO A 1 144 ? -17.893 15.219 12.366 1.00 88.62 144 PRO A O 1
ATOM 1197 N N . VAL A 1 145 ? -15.690 15.239 12.783 1.00 86.19 145 VAL A N 1
ATOM 1198 C CA . VAL A 1 145 ? -15.721 14.181 13.799 1.00 86.19 145 VAL A CA 1
ATOM 1199 C C . VAL A 1 145 ? -16.141 14.778 15.140 1.00 86.19 145 VAL A C 1
ATOM 1201 O O . VAL A 1 145 ? -15.501 15.721 15.602 1.00 86.19 145 VAL A O 1
ATOM 1204 N N . ALA A 1 146 ? -17.168 14.218 15.790 1.00 80.81 146 ALA A N 1
ATOM 1205 C CA . ALA A 1 146 ? -17.691 14.710 17.071 1.00 80.81 146 ALA A CA 1
ATOM 1206 C C . ALA A 1 146 ? -17.941 16.242 17.060 1.00 80.81 146 ALA A C 1
ATOM 1208 O O . ALA A 1 146 ? -17.301 16.992 17.815 1.00 80.81 146 ALA A O 1
ATOM 1209 N N . PRO A 1 147 ? -18.841 16.729 16.179 1.00 76.81 147 PRO A N 1
ATOM 1210 C CA . PRO A 1 147 ? -19.018 18.154 15.909 1.00 76.81 147 PRO A CA 1
ATOM 1211 C C . PRO A 1 147 ? -19.351 18.942 17.184 1.00 76.81 147 PRO A C 1
ATOM 1213 O O . PRO A 1 147 ? -20.212 18.556 17.969 1.00 76.81 147 PRO A O 1
ATOM 1216 N N . GLY A 1 148 ? -18.653 20.062 17.399 1.00 68.44 148 GLY A N 1
ATOM 1217 C CA . GLY A 1 148 ? -18.839 20.930 18.572 1.00 68.44 148 GLY A CA 1
ATOM 1218 C C . GLY A 1 148 ? -18.214 20.417 19.878 1.00 68.44 148 GLY A C 1
ATOM 1219 O O . GLY A 1 148 ? -18.287 21.108 20.896 1.00 68.44 148 GLY A O 1
ATOM 1220 N N . HIS A 1 149 ? -17.586 19.238 19.860 1.00 69.69 149 HIS A N 1
ATOM 1221 C CA . HIS A 1 149 ? -16.969 18.614 21.034 1.00 69.69 149 HIS A CA 1
ATOM 1222 C C . HIS A 1 149 ? -15.495 18.254 20.833 1.00 69.69 149 HIS A C 1
ATOM 1224 O O . HIS A 1 149 ? -14.747 18.222 21.806 1.00 69.69 149 HIS A O 1
ATOM 1230 N N . ALA A 1 150 ? -15.072 17.996 19.596 1.00 72.81 150 ALA A N 1
ATOM 1231 C CA . ALA A 1 150 ? -13.678 17.771 19.246 1.00 72.81 150 ALA A CA 1
ATOM 1232 C C . ALA A 1 150 ? -12.848 19.064 19.321 1.00 72.81 150 ALA A C 1
ATOM 1234 O O . ALA A 1 150 ? -13.182 20.064 18.686 1.00 72.81 150 ALA A O 1
ATOM 1235 N N . HIS A 1 151 ? -11.717 19.028 20.029 1.00 76.50 151 HIS A N 1
ATOM 1236 C CA . HIS A 1 151 ? -10.682 20.052 19.884 1.00 76.50 151 HIS A CA 1
ATOM 1237 C C . HIS A 1 151 ? -10.152 20.068 18.440 1.00 76.50 151 HIS A C 1
ATOM 1239 O O . HIS A 1 151 ? -9.800 19.013 17.918 1.00 76.50 151 HIS A O 1
ATOM 1245 N N . HIS A 1 152 ? -10.015 21.249 17.830 1.00 80.44 152 HIS A N 1
ATOM 1246 C CA . HIS A 1 152 ? -9.406 21.441 16.507 1.00 80.44 152 HIS A CA 1
ATOM 1247 C C . HIS A 1 152 ? -7.874 21.410 16.615 1.00 80.44 152 HIS A C 1
ATOM 1249 O O . HIS A 1 152 ? -7.276 22.385 17.089 1.00 80.44 152 HIS A O 1
ATOM 1255 N N . PRO A 1 153 ? -7.185 20.309 16.262 1.00 68.81 153 PRO A N 1
ATOM 1256 C CA . PRO A 1 153 ? -5.733 20.278 16.316 1.00 68.81 153 PRO A CA 1
ATOM 1257 C C . PRO A 1 153 ? -5.204 21.382 15.404 1.00 68.81 153 PRO A C 1
ATOM 1259 O O . PRO A 1 153 ? -5.638 21.488 14.264 1.00 68.81 153 PRO A O 1
ATOM 1262 N N . VAL A 1 154 ? -4.303 22.220 15.920 1.00 78.62 154 VAL A N 1
ATOM 1263 C CA . VAL A 1 154 ? -3.555 23.228 15.142 1.00 78.62 154 VAL A CA 1
ATOM 1264 C C . VAL A 1 154 ? -4.408 24.184 14.288 1.00 78.62 154 VAL A C 1
ATOM 1266 O O . VAL A 1 154 ? -3.926 24.738 13.306 1.00 78.62 154 VAL A O 1
ATOM 1269 N N . GLY A 1 155 ? -5.665 24.412 14.684 1.00 80.88 155 GLY A N 1
ATOM 1270 C CA . GLY A 1 155 ? -6.601 25.273 13.957 1.00 80.88 155 GLY A CA 1
ATOM 1271 C C . GLY A 1 155 ? -7.261 24.611 12.738 1.00 80.88 155 GLY A C 1
ATOM 1272 O O . GLY A 1 155 ? -7.733 25.297 11.828 1.00 80.88 155 GLY A O 1
ATOM 1273 N N . ARG A 1 156 ? -7.295 23.275 12.698 1.00 84.69 156 ARG A N 1
ATOM 1274 C CA . ARG A 1 156 ? -7.964 22.477 11.665 1.00 84.69 156 ARG A CA 1
ATOM 1275 C C . ARG A 1 156 ? -9.112 21.656 12.245 1.00 84.69 156 ARG A C 1
ATOM 1277 O O . ARG A 1 156 ? -9.007 21.100 13.339 1.00 84.69 156 ARG A O 1
ATOM 1284 N N . ILE A 1 157 ? -10.210 21.566 11.501 1.00 86.31 157 ILE A N 1
ATOM 1285 C CA . ILE A 1 157 ? -11.362 20.732 11.849 1.00 86.31 157 ILE A CA 1
ATOM 1286 C C . ILE A 1 157 ? -11.085 19.319 11.341 1.00 86.31 157 ILE A C 1
ATOM 1288 O O . ILE A 1 157 ? -10.988 19.108 10.136 1.00 86.31 157 ILE A O 1
ATOM 1292 N N . VAL A 1 158 ? -10.985 18.356 12.260 1.00 88.88 158 VAL A N 1
ATOM 1293 C CA . VAL A 1 158 ? -10.826 16.943 11.897 1.00 88.88 158 VAL A CA 1
ATOM 1294 C C . VAL A 1 158 ? -12.084 16.462 11.185 1.00 88.88 158 VAL A C 1
ATOM 1296 O O . VAL A 1 158 ? -13.182 16.519 11.746 1.00 88.88 158 VAL A O 1
ATOM 1299 N N . GLU A 1 159 ? -11.913 15.950 9.972 1.00 88.81 159 GLU A N 1
ATOM 1300 C CA . GLU A 1 159 ? -13.009 15.485 9.128 1.00 88.81 159 GLU A CA 1
ATOM 1301 C C . GLU A 1 159 ? -12.840 14.040 8.691 1.00 88.81 159 GLU A C 1
ATOM 1303 O O . GLU A 1 159 ? -11.742 13.562 8.422 1.00 88.81 159 GLU A O 1
ATOM 1308 N N . THR A 1 160 ? -13.973 13.361 8.571 1.00 89.56 160 THR A N 1
ATOM 1309 C CA . THR A 1 160 ? -14.079 12.029 7.985 1.00 89.56 160 THR A CA 1
ATOM 1310 C C . THR A 1 160 ? -15.056 12.036 6.825 1.00 89.56 160 THR A C 1
ATOM 1312 O O . THR A 1 160 ? -15.725 13.033 6.562 1.00 89.56 160 THR A O 1
ATOM 1315 N N . THR A 1 161 ? -15.143 10.917 6.117 1.00 90.94 161 THR A N 1
ATOM 1316 C CA . THR A 1 161 ? -16.039 10.760 4.968 1.00 90.94 161 THR A CA 1
ATOM 1317 C C . THR A 1 161 ? -17.095 9.709 5.260 1.00 90.94 161 THR A C 1
ATOM 1319 O O . THR A 1 161 ? -16.819 8.704 5.922 1.00 90.94 161 THR A O 1
ATOM 1322 N N . ARG A 1 162 ? -18.307 9.925 4.751 1.00 89.38 162 ARG A N 1
ATOM 1323 C CA . ARG A 1 162 ? -19.412 8.972 4.853 1.00 89.38 162 ARG A CA 1
ATOM 1324 C C . ARG A 1 162 ? -19.971 8.670 3.472 1.00 89.38 162 ARG A C 1
ATOM 1326 O O . ARG A 1 162 ? -20.301 9.571 2.710 1.00 89.38 162 ARG A O 1
ATOM 1333 N N . ILE A 1 163 ? -20.119 7.380 3.180 1.00 92.00 163 ILE A N 1
ATOM 1334 C CA . ILE A 1 163 ? -20.888 6.894 2.033 1.00 92.00 163 ILE A CA 1
ATOM 1335 C C . ILE A 1 163 ? -22.350 6.810 2.472 1.00 92.00 163 ILE A C 1
ATOM 1337 O O . ILE A 1 163 ? -22.658 6.149 3.463 1.00 92.00 163 ILE A O 1
ATOM 1341 N N . ASN A 1 164 ? -23.237 7.503 1.765 1.00 92.69 164 ASN A N 1
ATOM 1342 C CA . ASN A 1 164 ? -24.658 7.557 2.084 1.00 92.69 164 ASN A CA 1
ATOM 1343 C C . ASN A 1 164 ? -25.440 6.564 1.221 1.00 92.69 164 ASN A C 1
ATOM 1345 O O . ASN A 1 164 ? -25.240 6.502 0.008 1.00 92.69 164 ASN A O 1
ATOM 1349 N N . ASP A 1 165 ? -26.378 5.856 1.845 1.00 91.44 165 ASP A N 1
ATOM 1350 C CA . ASP A 1 165 ? -27.425 5.124 1.136 1.00 91.44 165 ASP A CA 1
ATOM 1351 C C . ASP A 1 165 ? -28.479 6.089 0.549 1.00 91.44 165 ASP A C 1
ATOM 1353 O O . ASP A 1 165 ? -28.699 7.175 1.101 1.00 91.44 165 ASP A O 1
ATOM 1357 N N . PRO A 1 166 ? -29.193 5.689 -0.523 1.00 96.25 166 PRO A N 1
ATOM 1358 C CA . PRO A 1 166 ? -29.068 4.417 -1.241 1.00 96.25 166 PRO A CA 1
ATOM 1359 C C . PRO A 1 166 ? -27.982 4.431 -2.331 1.00 96.25 166 PRO A C 1
ATOM 1361 O O . PRO A 1 166 ? -27.567 5.486 -2.807 1.00 96.25 166 PRO A O 1
ATOM 1364 N N . GLU A 1 167 ? -27.594 3.236 -2.781 1.00 98.00 167 GLU A N 1
ATOM 1365 C CA . GLU A 1 167 ? -26.909 3.050 -4.066 1.00 98.00 167 GLU A CA 1
ATOM 1366 C C . GLU A 1 167 ? -27.789 3.553 -5.223 1.00 98.00 167 GLU A C 1
ATOM 1368 O O . GLU A 1 167 ? -28.980 3.239 -5.303 1.00 98.00 167 GLU A O 1
ATOM 1373 N N . ILE A 1 168 ? -27.191 4.314 -6.139 1.00 98.31 168 ILE A N 1
ATOM 1374 C CA . ILE A 1 168 ? -27.826 4.824 -7.355 1.00 98.31 168 ILE A CA 1
ATOM 1375 C C . ILE A 1 168 ? -27.305 3.996 -8.533 1.00 98.31 168 ILE A C 1
ATOM 1377 O O . ILE A 1 168 ? -26.117 4.042 -8.842 1.00 98.31 168 ILE A O 1
ATOM 1381 N N . LEU A 1 169 ? -28.179 3.236 -9.193 1.00 98.25 169 LEU A N 1
ATOM 1382 C CA . LEU A 1 169 ? -27.806 2.341 -10.295 1.00 98.25 169 LEU A CA 1
ATOM 1383 C C . LEU A 1 169 ? -27.827 3.061 -11.650 1.00 98.25 169 LEU A C 1
ATOM 1385 O O . LEU A 1 169 ? -28.714 3.872 -11.913 1.00 98.25 169 LEU A O 1
ATOM 1389 N N . ASN A 1 170 ? -26.879 2.724 -12.527 1.00 98.25 170 ASN A N 1
ATOM 1390 C CA . ASN A 1 170 ? -26.836 3.232 -13.895 1.00 98.25 170 ASN A CA 1
ATOM 1391 C C . ASN A 1 170 ? -27.612 2.320 -14.857 1.00 98.25 170 ASN A C 1
ATOM 1393 O O . ASN A 1 170 ? -27.195 1.198 -15.134 1.00 98.25 170 ASN A O 1
ATOM 1397 N N . GLU A 1 171 ? -28.697 2.825 -15.445 1.00 97.19 171 GLU A N 1
ATOM 1398 C CA . GLU A 1 171 ? -29.490 2.087 -16.442 1.00 97.19 171 GLU A CA 1
ATOM 1399 C C . GLU A 1 171 ? -28.732 1.816 -17.754 1.00 97.19 171 GLU A C 1
ATOM 1401 O O . GLU A 1 171 ? -29.072 0.889 -18.486 1.00 97.19 171 GLU A O 1
ATOM 1406 N N . SER A 1 172 ? -27.694 2.605 -18.051 1.00 96.31 172 SER A N 1
ATOM 1407 C CA . SER A 1 172 ? -26.855 2.437 -19.245 1.00 96.31 172 SER A CA 1
ATOM 1408 C C . SER A 1 172 ? -25.717 1.431 -19.046 1.00 96.31 172 SER A C 1
ATOM 1410 O O . SER A 1 172 ? -24.974 1.166 -19.994 1.00 96.31 172 SER A O 1
ATOM 1412 N N . TYR A 1 173 ? -25.544 0.885 -17.837 1.00 98.12 173 TYR A N 1
ATOM 1413 C CA . TYR A 1 173 ? -24.479 -0.068 -17.536 1.00 98.12 173 TYR A CA 1
ATOM 1414 C C . TYR A 1 173 ? -24.617 -1.353 -18.363 1.00 98.12 173 TYR A C 1
ATOM 1416 O O . TYR A 1 173 ? -25.702 -1.919 -18.500 1.00 98.12 173 TYR A O 1
ATOM 1424 N N . GLN A 1 174 ? -23.492 -1.837 -18.889 1.00 96.62 174 GLN A N 1
ATOM 1425 C CA . GLN A 1 174 ? -23.412 -3.114 -19.588 1.00 96.62 174 GLN A CA 1
ATOM 1426 C C . GLN A 1 174 ? -22.460 -4.044 -18.845 1.00 96.62 174 GLN A C 1
ATOM 1428 O O . GLN A 1 174 ? -21.240 -3.843 -18.848 1.00 96.62 174 GLN A O 1
ATOM 1433 N N . GLU A 1 175 ? -23.036 -5.083 -18.245 1.00 95.94 175 GLU A N 1
ATOM 1434 C CA . GLU A 1 175 ? -22.270 -6.153 -17.619 1.00 95.94 175 GLU A CA 1
ATOM 1435 C C . GLU A 1 175 ? -21.481 -6.915 -18.689 1.00 95.94 175 GLU A C 1
ATOM 1437 O O . GLU A 1 175 ? -22.039 -7.387 -19.684 1.00 95.94 175 GLU A O 1
ATOM 1442 N N . GLN A 1 176 ? -20.171 -7.009 -18.485 1.00 93.88 176 GLN A N 1
ATOM 1443 C CA . GLN A 1 176 ? -19.250 -7.754 -19.335 1.00 93.88 176 GLN A CA 1
ATOM 1444 C C . GLN A 1 176 ? -18.217 -8.408 -18.423 1.00 93.88 176 GLN A C 1
ATOM 1446 O O . GLN A 1 176 ? -17.711 -7.772 -17.504 1.00 93.88 176 GLN A O 1
ATOM 1451 N N . GLU A 1 177 ? -17.858 -9.658 -18.692 1.00 93.75 177 GLU A N 1
ATOM 1452 C CA . GLU A 1 177 ? -16.817 -10.354 -17.931 1.00 93.75 177 GLU A CA 1
ATOM 1453 C C . GLU A 1 177 ? -15.426 -9.879 -18.381 1.00 93.75 177 GLU A C 1
ATOM 1455 O O . GLU A 1 177 ? -14.713 -10.568 -19.109 1.00 93.75 177 GLU A O 1
ATOM 1460 N N . THR A 1 178 ? -15.061 -8.657 -17.997 1.00 96.31 178 THR A N 1
ATOM 1461 C CA . THR A 1 178 ? -13.740 -8.068 -18.247 1.00 96.31 178 THR A CA 1
ATOM 1462 C C . THR A 1 178 ? -12.955 -7.911 -16.955 1.00 96.31 178 THR A C 1
ATOM 1464 O O . THR A 1 178 ? -13.510 -7.872 -15.859 1.00 96.31 178 THR A O 1
ATOM 1467 N N . GLU A 1 179 ? -11.646 -7.747 -17.099 1.00 94.81 179 GLU A N 1
ATOM 1468 C CA . GLU A 1 179 ? -10.738 -7.440 -16.003 1.00 94.81 179 GLU A CA 1
ATOM 1469 C C . GLU A 1 179 ? -9.782 -6.315 -16.399 1.00 94.81 179 GLU A C 1
ATOM 1471 O O . GLU A 1 179 ? -9.547 -6.071 -17.586 1.00 94.81 179 GLU A O 1
ATOM 1476 N N . ALA A 1 180 ? -9.247 -5.626 -15.389 1.00 96.25 180 ALA A N 1
ATOM 1477 C CA . ALA A 1 180 ? -8.197 -4.637 -15.583 1.00 96.25 180 ALA A CA 1
ATOM 1478 C C . ALA A 1 180 ? -6.954 -5.279 -16.221 1.00 96.25 180 ALA A C 1
ATOM 1480 O O . ALA A 1 180 ? -6.690 -6.467 -16.019 1.00 96.25 180 ALA A O 1
ATOM 1481 N N . ASN A 1 181 ? -6.155 -4.505 -16.956 1.00 93.88 181 ASN A N 1
ATOM 1482 C CA . ASN A 1 181 ? -4.968 -5.047 -17.606 1.00 93.88 181 ASN A CA 1
ATOM 1483 C C . ASN A 1 181 ? -3.968 -5.567 -16.566 1.00 93.88 181 ASN A C 1
ATOM 1485 O O . ASN A 1 181 ? -3.509 -4.832 -15.689 1.00 93.88 181 ASN A O 1
ATOM 1489 N N . SER A 1 182 ? -3.599 -6.842 -16.678 1.00 88.81 182 SER A N 1
ATOM 1490 C CA . SER A 1 182 ? -2.613 -7.459 -15.789 1.00 88.81 182 SER A CA 1
ATOM 1491 C C . SER A 1 182 ? -1.175 -7.033 -16.098 1.00 88.81 182 SER A C 1
ATOM 1493 O O . SER A 1 182 ? -0.281 -7.289 -15.293 1.00 88.81 182 SER A O 1
ATOM 1495 N N . ASN A 1 183 ? -0.931 -6.428 -17.265 1.00 89.50 183 ASN A N 1
ATOM 1496 C CA . ASN A 1 183 ? 0.389 -5.978 -17.694 1.00 89.50 183 ASN A CA 1
ATOM 1497 C C . ASN A 1 183 ? 0.621 -4.507 -17.318 1.00 89.50 183 ASN A C 1
ATOM 1499 O O . ASN A 1 183 ? -0.327 -3.720 -17.306 1.00 89.50 183 ASN A O 1
ATOM 1503 N N . PRO A 1 184 ? 1.877 -4.098 -17.063 1.00 91.19 184 PRO A N 1
ATOM 1504 C CA . PRO A 1 184 ? 2.212 -2.687 -16.908 1.00 91.19 184 PRO A CA 1
ATOM 1505 C C . PRO A 1 184 ? 1.916 -1.909 -18.194 1.00 91.19 184 PRO A C 1
ATOM 1507 O O . PRO A 1 184 ? 2.101 -2.422 -19.302 1.00 91.19 184 PRO A O 1
ATOM 1510 N N . TRP A 1 185 ? 1.520 -0.645 -18.048 1.00 93.00 185 TRP A N 1
ATOM 1511 C CA . TRP A 1 185 ? 1.423 0.257 -19.189 1.00 93.00 185 TRP A CA 1
ATOM 1512 C C . TRP A 1 185 ? 2.817 0.527 -19.769 1.00 93.00 185 TRP A C 1
ATOM 1514 O O . TRP A 1 185 ? 3.819 0.558 -19.049 1.00 93.00 185 TRP A O 1
ATOM 1524 N N . ASN A 1 186 ? 2.894 0.730 -21.081 1.00 82.50 186 ASN A N 1
ATOM 1525 C CA . ASN A 1 186 ? 4.138 1.072 -21.757 1.00 82.50 186 ASN A CA 1
ATOM 1526 C C . ASN A 1 186 ? 3.862 2.145 -22.822 1.00 82.50 186 ASN A C 1
ATOM 1528 O O . ASN A 1 186 ? 2.976 1.935 -23.656 1.00 82.50 186 ASN A O 1
ATOM 1532 N N . PRO A 1 187 ? 4.614 3.263 -22.834 1.00 68.25 187 PRO A N 1
ATOM 1533 C CA . PRO A 1 187 ? 4.422 4.331 -23.812 1.00 68.25 187 PRO A CA 1
ATOM 1534 C C . PRO A 1 187 ? 4.666 3.898 -25.267 1.00 68.25 187 PRO A C 1
ATOM 1536 O O . PRO A 1 187 ? 4.128 4.535 -26.172 1.00 68.25 187 PRO A O 1
ATOM 1539 N N . GLN A 1 188 ? 5.458 2.844 -25.526 1.00 66.50 188 GLN A N 1
ATOM 1540 C CA . GLN A 1 188 ? 5.820 2.422 -26.888 1.00 66.50 188 GLN A CA 1
ATOM 1541 C C . GLN A 1 188 ? 5.982 0.896 -27.026 1.00 66.50 188 GLN A C 1
ATOM 1543 O O . GLN A 1 188 ? 6.638 0.235 -26.223 1.00 66.50 188 GLN A O 1
ATOM 1548 N N . ALA A 1 189 ? 5.427 0.326 -28.102 1.00 46.88 189 ALA A N 1
ATOM 1549 C CA . ALA A 1 189 ? 5.508 -1.107 -28.410 1.00 46.88 189 ALA A CA 1
ATOM 1550 C C . ALA A 1 189 ? 6.807 -1.539 -29.139 1.00 46.88 189 ALA A C 1
ATOM 1552 O O . ALA A 1 189 ? 6.980 -2.730 -29.396 1.00 46.88 189 ALA A O 1
ATOM 1553 N N . VAL A 1 190 ? 7.719 -0.620 -29.503 1.00 37.16 190 VAL A N 1
ATOM 1554 C CA . VAL A 1 190 ? 8.910 -0.911 -30.337 1.00 37.16 190 VAL A CA 1
ATOM 1555 C C . VAL A 1 190 ? 10.119 -0.046 -29.912 1.00 37.16 190 VAL A C 1
ATOM 1557 O O . VAL A 1 190 ? 9.931 1.028 -29.361 1.00 37.16 190 VAL A O 1
ATOM 1560 N N . ALA A 1 191 ? 11.340 -0.559 -30.119 1.00 41.66 191 ALA A N 1
ATOM 1561 C CA . ALA A 1 191 ? 12.619 -0.170 -29.499 1.00 41.66 191 ALA A CA 1
ATOM 1562 C C . ALA A 1 191 ? 13.135 1.282 -29.687 1.00 41.66 191 ALA A C 1
ATOM 1564 O O . ALA A 1 191 ? 12.791 1.960 -30.651 1.00 41.66 191 ALA A O 1
ATOM 1565 N N . ALA A 1 192 ? 14.077 1.633 -28.788 1.00 53.16 192 ALA A N 1
ATOM 1566 C CA . ALA A 1 192 ? 14.557 2.953 -28.343 1.00 53.16 192 ALA A CA 1
ATOM 1567 C C . ALA A 1 192 ? 13.477 3.734 -27.581 1.00 53.16 192 ALA A C 1
ATOM 1569 O O . ALA A 1 192 ? 12.662 4.434 -28.169 1.00 53.16 192 ALA A O 1
ATOM 1570 N N . GLN A 1 193 ? 13.462 3.571 -26.256 1.00 71.44 193 GLN A N 1
ATOM 1571 C CA . GLN A 1 193 ? 12.480 4.229 -25.402 1.00 71.44 193 GLN A CA 1
ATOM 1572 C C . GLN A 1 193 ? 12.906 5.669 -25.125 1.00 71.44 193 GLN A C 1
ATOM 1574 O O . GLN A 1 193 ? 13.973 5.924 -24.563 1.00 71.44 193 GLN A O 1
ATOM 1579 N N . TYR A 1 194 ? 12.034 6.587 -25.519 1.00 81.25 194 TYR A N 1
ATOM 1580 C CA . TYR A 1 194 ? 12.093 7.991 -25.149 1.00 81.25 194 TYR A CA 1
ATOM 1581 C C . TYR A 1 194 ? 11.256 8.190 -23.889 1.00 81.25 194 TYR A C 1
ATOM 1583 O O . TYR A 1 194 ? 10.089 7.792 -23.856 1.00 81.25 194 TYR A O 1
ATOM 1591 N N . LEU A 1 195 ? 11.853 8.771 -22.851 1.00 86.00 195 LEU A N 1
ATOM 1592 C CA . LEU A 1 195 ? 11.147 9.149 -21.630 1.00 86.00 195 LEU A CA 1
ATOM 1593 C C . LEU A 1 195 ? 11.306 10.649 -21.393 1.00 86.00 195 LEU A C 1
ATOM 1595 O O . LEU A 1 195 ? 12.417 11.171 -21.329 1.00 86.00 195 LEU A O 1
ATOM 1599 N N . THR A 1 196 ? 10.185 11.334 -21.195 1.00 88.94 196 THR A N 1
ATOM 1600 C CA . THR A 1 196 ? 10.159 12.718 -20.716 1.00 88.94 196 THR A CA 1
ATOM 1601 C C . THR A 1 196 ? 9.846 12.697 -19.225 1.00 88.94 196 THR A C 1
ATOM 1603 O O . THR A 1 196 ? 8.737 12.327 -18.830 1.00 88.94 196 THR A O 1
ATOM 1606 N N . VAL A 1 197 ? 10.826 13.052 -18.390 1.00 91.88 197 VAL A N 1
ATOM 1607 C CA . VAL A 1 197 ? 10.668 13.046 -16.931 1.00 91.88 197 VAL A CA 1
ATOM 1608 C C . VAL A 1 197 ? 10.690 14.488 -16.411 1.00 91.88 197 VAL A C 1
ATOM 1610 O O . VAL A 1 197 ? 11.708 15.169 -16.568 1.00 91.88 197 VAL A O 1
ATOM 1613 N N . PRO A 1 198 ? 9.605 14.957 -15.770 1.00 93.19 198 PRO A N 1
ATOM 1614 C CA . PRO A 1 198 ? 9.491 16.341 -15.337 1.00 93.19 198 PRO A CA 1
ATOM 1615 C C . PRO A 1 198 ? 10.449 16.674 -14.190 1.00 93.19 198 PRO A C 1
ATOM 1617 O O . PRO A 1 198 ? 10.653 15.872 -13.278 1.00 93.19 198 PRO A O 1
ATOM 1620 N N . GLN A 1 199 ? 10.984 17.897 -14.193 1.00 94.19 199 GLN A N 1
ATOM 1621 C CA . GLN A 1 199 ? 11.856 18.401 -13.117 1.00 94.19 199 GLN A CA 1
ATOM 1622 C C . GLN A 1 199 ? 11.110 18.927 -11.889 1.00 94.19 199 GLN A C 1
ATOM 1624 O O . GLN A 1 199 ? 11.723 19.136 -10.843 1.00 94.19 199 GLN A O 1
ATOM 1629 N N . THR A 1 200 ? 9.801 19.159 -11.992 1.00 94.88 200 THR A N 1
ATOM 1630 C CA . THR A 1 200 ? 8.991 19.686 -10.888 1.00 94.88 200 THR A CA 1
ATOM 1631 C C . THR A 1 200 ? 7.832 18.767 -10.572 1.00 94.88 200 THR A C 1
ATOM 1633 O O . THR A 1 200 ? 7.095 18.400 -11.482 1.00 94.88 200 THR A O 1
ATOM 1636 N N . PHE A 1 201 ? 7.640 18.438 -9.299 1.00 95.56 201 PHE A N 1
ATOM 1637 C CA . PHE A 1 201 ? 6.540 17.603 -8.823 1.00 95.56 201 PHE A CA 1
ATOM 1638 C C . PHE A 1 201 ? 5.526 18.465 -8.078 1.00 95.56 201 PHE A C 1
ATOM 1640 O O . PHE A 1 201 ? 5.902 19.366 -7.323 1.00 95.56 201 PHE A O 1
ATOM 1647 N N . GLU A 1 202 ? 4.250 18.170 -8.272 1.00 95.25 202 GLU A N 1
ATOM 1648 C CA . GLU A 1 202 ? 3.134 18.877 -7.660 1.00 95.25 202 GLU A CA 1
ATOM 1649 C C . GLU A 1 202 ? 2.255 17.890 -6.887 1.00 95.25 202 GLU A C 1
ATOM 1651 O O . GLU A 1 202 ? 2.066 16.740 -7.287 1.00 95.25 202 GLU A O 1
ATOM 1656 N N . ALA A 1 203 ? 1.765 18.318 -5.726 1.00 95.56 203 ALA A N 1
ATOM 1657 C CA . ALA A 1 203 ? 0.910 17.499 -4.876 1.00 95.56 203 ALA A CA 1
ATOM 1658 C C . ALA A 1 203 ? -0.010 18.367 -4.013 1.00 95.56 203 ALA A C 1
ATOM 1660 O O . ALA A 1 203 ? 0.361 19.462 -3.576 1.00 95.56 203 ALA A O 1
ATOM 1661 N N . GLY A 1 204 ? -1.202 17.851 -3.728 1.00 95.12 204 GLY A N 1
ATOM 1662 C CA . GLY A 1 204 ? -2.078 18.374 -2.686 1.00 95.12 204 GLY A CA 1
ATOM 1663 C C . GLY A 1 204 ? -1.679 17.805 -1.328 1.00 95.12 204 GLY A C 1
ATOM 1664 O O . GLY A 1 204 ? -1.498 16.594 -1.193 1.00 95.12 204 GLY A O 1
ATOM 1665 N N . ASP A 1 205 ? -1.543 18.666 -0.324 1.00 95.94 205 ASP A N 1
ATOM 1666 C CA . ASP A 1 205 ? -1.478 18.251 1.079 1.00 95.94 205 ASP A CA 1
ATOM 1667 C C . ASP A 1 205 ? -2.896 17.930 1.558 1.00 95.94 205 ASP A C 1
ATOM 1669 O O . ASP A 1 205 ? -3.736 18.823 1.611 1.00 95.94 205 ASP A O 1
ATOM 1673 N N . VAL A 1 206 ? -3.182 16.666 1.865 1.00 95.38 206 VAL A N 1
ATOM 1674 C CA . VAL A 1 206 ? -4.526 16.204 2.253 1.00 95.38 206 VAL A CA 1
ATOM 1675 C C . VAL A 1 206 ? -4.595 15.828 3.734 1.00 95.38 206 VAL A C 1
ATOM 1677 O O . VAL A 1 206 ? -5.266 14.861 4.108 1.00 95.38 206 VAL A O 1
ATOM 1680 N N . SER A 1 207 ? -3.894 16.608 4.559 1.00 95.25 207 SER A N 1
ATOM 1681 C CA . SER A 1 207 ? -3.825 16.509 6.023 1.00 95.25 207 SER A CA 1
ATOM 1682 C C . SER A 1 207 ? -3.016 15.325 6.540 1.00 95.25 207 SER A C 1
ATOM 1684 O O . SER A 1 207 ? -2.898 14.271 5.901 1.00 95.25 207 SER A O 1
ATOM 1686 N N . GLU A 1 208 ? -2.463 15.505 7.737 1.00 95.06 208 GLU A N 1
ATOM 1687 C CA . GLU A 1 208 ? -1.675 14.512 8.475 1.00 95.06 208 GLU A CA 1
ATOM 1688 C C . GLU A 1 208 ? -0.502 13.914 7.672 1.00 95.06 208 GLU A C 1
ATOM 1690 O O . GLU A 1 208 ? -0.150 12.734 7.788 1.00 95.06 208 GLU A O 1
ATOM 1695 N N . GLY A 1 209 ? 0.111 14.742 6.828 1.00 95.62 209 GLY A N 1
ATOM 1696 C CA . GLY A 1 209 ? 1.270 14.427 6.003 1.00 95.62 209 GLY A CA 1
ATOM 1697 C C . GLY A 1 209 ? 0.980 13.657 4.724 1.00 95.62 209 GLY A C 1
ATOM 1698 O O . GLY A 1 209 ? 1.930 13.287 4.029 1.00 95.62 209 GLY A O 1
ATOM 1699 N N . ALA A 1 210 ? -0.280 13.349 4.417 1.00 97.00 210 ALA A N 1
ATOM 1700 C CA . ALA A 1 210 ? -0.624 12.589 3.224 1.00 97.00 210 ALA A CA 1
ATOM 1701 C C . ALA A 1 210 ? -0.572 13.481 1.973 1.00 97.00 210 ALA A C 1
ATOM 1703 O O . ALA A 1 210 ? -1.076 14.602 1.966 1.00 97.00 210 ALA A O 1
ATOM 1704 N N . SER A 1 211 ? 0.024 12.967 0.895 1.00 97.62 211 SER A N 1
ATOM 1705 C CA . SER A 1 211 ? 0.086 13.649 -0.403 1.00 97.62 211 SER A CA 1
ATOM 1706 C C . SER A 1 211 ? -0.924 13.045 -1.373 1.00 97.62 211 SER A C 1
ATOM 1708 O O . SER A 1 211 ? -0.977 11.827 -1.540 1.00 97.62 211 SER A O 1
ATOM 1710 N N . ALA A 1 212 ? -1.717 13.867 -2.047 1.00 97.44 212 ALA A N 1
ATOM 1711 C CA . ALA A 1 212 ? -2.573 13.439 -3.151 1.00 97.44 212 ALA A CA 1
ATOM 1712 C C . ALA A 1 212 ? -2.049 14.009 -4.472 1.00 97.44 212 ALA A C 1
ATOM 1714 O O . ALA A 1 212 ? -1.607 15.158 -4.516 1.00 97.44 212 ALA A O 1
ATOM 1715 N N . SER A 1 213 ? -2.098 13.220 -5.544 1.00 96.81 213 SER A N 1
ATOM 1716 C CA . SER A 1 213 ? -1.925 13.769 -6.889 1.00 96.81 213 SER A CA 1
ATOM 1717 C C . SER A 1 213 ? -3.133 14.651 -7.215 1.00 96.81 213 SER A C 1
ATOM 1719 O O . SER A 1 213 ? -4.231 14.461 -6.676 1.00 96.81 213 SER A O 1
ATOM 1721 N N . TYR A 1 214 ? -2.963 15.620 -8.107 1.00 95.38 214 TYR A N 1
ATOM 1722 C CA . TYR A 1 214 ? -4.076 16.463 -8.538 1.00 95.38 214 TYR A CA 1
ATOM 1723 C C . TYR A 1 214 ? -5.122 15.686 -9.336 1.00 95.38 214 TYR A C 1
ATOM 1725 O O . TYR A 1 214 ? -6.287 16.061 -9.304 1.00 95.38 214 TYR A O 1
ATOM 1733 N N . SER A 1 215 ? -4.771 14.553 -9.953 1.00 94.50 215 SER A N 1
ATOM 1734 C CA . SER A 1 215 ? -5.759 13.693 -10.614 1.00 94.50 215 SER A CA 1
ATOM 1735 C C . SER A 1 215 ? -6.787 13.092 -9.647 1.00 94.50 215 SER A C 1
ATOM 1737 O O . SER A 1 215 ? -7.923 12.852 -10.047 1.00 94.50 215 SER A O 1
ATOM 1739 N N . PHE A 1 216 ? -6.428 12.914 -8.371 1.00 96.56 216 PHE A N 1
ATOM 1740 C CA . PHE A 1 216 ? -7.374 12.582 -7.304 1.00 96.56 216 PHE A CA 1
ATOM 1741 C C . PHE A 1 216 ? -7.968 13.831 -6.654 1.00 96.56 216 PHE A C 1
ATOM 1743 O O . PHE A 1 216 ? -9.180 13.922 -6.487 1.00 96.56 216 PHE A O 1
ATOM 1750 N N . ALA A 1 217 ? -7.124 14.792 -6.269 1.00 94.94 217 ALA A N 1
ATOM 1751 C CA . ALA A 1 217 ? -7.551 15.931 -5.461 1.00 94.94 217 ALA A CA 1
ATOM 1752 C C . ALA A 1 217 ? -8.377 16.975 -6.232 1.00 94.94 217 ALA A C 1
ATOM 1754 O O . ALA A 1 217 ? -9.090 17.758 -5.610 1.00 94.94 217 ALA A O 1
ATOM 1755 N N . CYS A 1 218 ? -8.306 16.980 -7.563 1.00 93.12 218 CYS A N 1
ATOM 1756 C CA . CYS A 1 218 ? -8.982 17.918 -8.458 1.00 93.12 218 CYS A CA 1
ATOM 1757 C C . CYS A 1 218 ? -9.772 17.161 -9.546 1.00 93.12 218 CYS A C 1
ATOM 1759 O O . CYS A 1 218 ? -9.419 17.235 -10.726 1.00 93.12 218 CYS A O 1
ATOM 1761 N N . PRO A 1 219 ? -10.825 16.407 -9.176 1.00 90.00 219 PRO A N 1
ATOM 1762 C CA . PRO A 1 219 ? -11.502 15.479 -10.090 1.00 90.00 219 PRO A CA 1
ATOM 1763 C C . PRO A 1 219 ? -12.243 16.163 -11.255 1.00 90.00 219 PRO A C 1
ATOM 1765 O O . PRO A 1 219 ? -12.450 15.539 -12.292 1.00 90.00 219 PRO A O 1
ATOM 1768 N N . ASP A 1 220 ? -12.622 17.435 -11.106 1.00 86.38 220 ASP A N 1
ATOM 1769 C CA . ASP A 1 220 ? -13.338 18.220 -12.123 1.00 86.38 220 ASP A CA 1
ATOM 1770 C C . ASP A 1 220 ? -12.589 19.525 -12.433 1.00 86.38 220 ASP A C 1
ATOM 1772 O O . ASP A 1 220 ? -13.086 20.634 -12.246 1.00 86.38 220 ASP A O 1
ATOM 1776 N N . TRP A 1 221 ? -11.325 19.383 -12.832 1.00 85.19 221 TRP A N 1
ATOM 1777 C CA . TRP A 1 221 ? -10.469 20.506 -13.203 1.00 85.19 221 TRP A CA 1
ATOM 1778 C C . TRP A 1 221 ? -10.913 21.170 -14.513 1.00 85.19 221 TRP A C 1
ATOM 1780 O O . TRP A 1 221 ? -10.969 20.513 -15.554 1.00 85.19 221 TRP A O 1
ATOM 1790 N N . HIS A 1 222 ? -11.100 22.495 -14.486 1.00 73.50 222 HIS A N 1
ATOM 1791 C CA . HIS A 1 222 ? -11.383 23.324 -15.666 1.00 73.50 222 HIS A CA 1
ATOM 1792 C C . HIS A 1 222 ? -10.316 24.411 -15.827 1.00 73.50 222 HIS A C 1
ATOM 1794 O O . HIS A 1 222 ? -10.014 25.146 -14.892 1.00 73.50 222 HIS A O 1
ATOM 1800 N N . SER A 1 223 ? -9.748 24.548 -17.027 1.00 58.69 223 SER A N 1
ATOM 1801 C CA . SER A 1 223 ? -8.626 25.456 -17.315 1.00 58.69 223 SER A CA 1
ATOM 1802 C C . SER A 1 223 ? -9.022 26.930 -17.523 1.00 58.69 223 SER A C 1
ATOM 1804 O O . SER A 1 223 ? -8.269 27.674 -18.149 1.00 58.69 223 SER A O 1
ATOM 1806 N N . GLU A 1 224 ? -10.209 27.366 -17.090 1.00 48.69 224 GLU A N 1
ATOM 1807 C CA . GLU A 1 224 ? -10.754 28.684 -17.469 1.00 48.69 224 GLU A CA 1
ATOM 1808 C C . GLU A 1 224 ? -10.151 29.887 -16.712 1.00 48.69 224 GLU A C 1
ATOM 1810 O O . GLU A 1 224 ? -10.401 31.033 -17.094 1.00 48.69 224 GLU A O 1
ATOM 1815 N N . SER A 1 225 ? -9.286 29.695 -15.710 1.00 42.03 225 SER A N 1
ATOM 1816 C CA . SER A 1 225 ? -8.614 30.814 -15.036 1.00 42.03 225 SER A CA 1
ATOM 1817 C C . SER A 1 225 ? -7.340 31.254 -15.777 1.00 42.03 225 SER A C 1
ATOM 1819 O O . SER A 1 225 ? -6.220 30.856 -15.477 1.00 42.03 225 SER A O 1
ATOM 1821 N N . ASN A 1 226 ? -7.488 32.200 -16.709 1.00 34.84 226 ASN A N 1
ATOM 1822 C CA . ASN A 1 226 ? -6.385 32.999 -17.282 1.00 34.84 226 ASN A CA 1
ATOM 1823 C C . ASN A 1 226 ? -5.727 33.966 -16.260 1.00 34.84 226 ASN A C 1
ATOM 1825 O O . ASN A 1 226 ? -5.135 34.982 -16.631 1.00 34.84 226 ASN A O 1
ATOM 1829 N N . ILE A 1 227 ? -5.842 33.685 -14.961 1.00 39.00 227 ILE A N 1
ATOM 1830 C CA . ILE A 1 227 ? -5.355 34.524 -13.869 1.00 39.00 227 ILE A CA 1
ATOM 1831 C C . ILE A 1 227 ? -4.380 33.678 -13.050 1.00 39.00 227 ILE A C 1
ATOM 1833 O O . ILE A 1 227 ? -4.768 32.733 -12.378 1.00 39.00 227 ILE A O 1
ATOM 1837 N N . ILE A 1 228 ? -3.101 34.051 -13.100 1.00 42.06 228 ILE A N 1
ATOM 1838 C CA . ILE A 1 228 ? -1.921 33.347 -12.554 1.00 42.06 228 ILE A CA 1
ATOM 1839 C C . ILE A 1 228 ? -1.950 33.177 -11.006 1.00 42.06 228 ILE A C 1
ATOM 1841 O O . ILE A 1 228 ? -0.992 32.686 -10.417 1.00 42.06 228 ILE A O 1
ATOM 1845 N N . TYR A 1 229 ? -3.038 33.552 -10.321 1.00 38.31 229 TYR A N 1
ATOM 1846 C CA . TYR A 1 229 ? -3.095 33.657 -8.857 1.00 38.31 229 TYR A CA 1
ATOM 1847 C C . TYR A 1 229 ? -4.385 33.161 -8.180 1.00 38.31 229 TYR A C 1
ATOM 1849 O O . TYR A 1 229 ? -4.481 33.296 -6.961 1.00 38.31 229 TYR A O 1
ATOM 1857 N N . GLU A 1 230 ? -5.362 32.595 -8.894 1.00 46.06 230 GLU A N 1
ATOM 1858 C CA . GLU A 1 230 ? -6.529 31.992 -8.227 1.00 46.06 230 GLU A CA 1
ATOM 1859 C C . GLU A 1 230 ? -6.302 30.499 -7.972 1.00 46.06 230 GLU A C 1
ATOM 1861 O O . GLU A 1 230 ? -5.905 29.757 -8.873 1.00 46.06 230 GLU A O 1
ATOM 1866 N N . GLU A 1 231 ? -6.524 30.075 -6.721 1.00 52.66 231 GLU A N 1
ATOM 1867 C CA . GLU A 1 231 ? -6.557 28.659 -6.353 1.00 52.66 231 GLU A CA 1
ATOM 1868 C C . GLU A 1 231 ? -7.543 27.935 -7.278 1.00 52.66 231 GLU A C 1
ATOM 1870 O O . GLU A 1 231 ? -8.652 28.430 -7.498 1.00 52.66 231 GLU A O 1
ATOM 1875 N N . PRO A 1 232 ? -7.167 26.780 -7.839 1.00 55.81 232 PRO A N 1
ATOM 1876 C CA . PRO A 1 232 ? -8.027 26.081 -8.771 1.00 55.81 232 PRO A CA 1
ATOM 1877 C C . PRO A 1 232 ? -9.352 25.694 -8.111 1.00 55.81 232 PRO A C 1
ATOM 1879 O O . PRO A 1 232 ? -9.405 24.925 -7.147 1.00 55.81 232 PRO A O 1
ATOM 1882 N N . HIS A 1 233 ? -10.435 26.264 -8.636 1.00 59.44 233 HIS A N 1
ATOM 1883 C CA . HIS A 1 233 ? -11.790 25.976 -8.192 1.00 59.44 233 HIS A CA 1
ATOM 1884 C C . HIS A 1 233 ? -12.090 24.478 -8.358 1.00 59.44 233 HIS A C 1
ATOM 1886 O O . HIS A 1 233 ? -11.841 23.904 -9.414 1.00 59.44 233 HIS A O 1
ATOM 1892 N N . GLY A 1 234 ? -12.634 23.845 -7.314 1.00 73.94 234 GLY A N 1
ATOM 1893 C CA . GLY A 1 234 ? -13.043 22.433 -7.342 1.00 73.94 234 GLY A CA 1
ATOM 1894 C C . GLY A 1 234 ? -12.000 21.425 -6.839 1.00 73.94 234 GLY A C 1
ATOM 1895 O O . GLY A 1 234 ? -12.317 20.240 -6.739 1.00 73.94 234 GLY A O 1
ATOM 1896 N N . CYS A 1 235 ? -10.794 21.866 -6.470 1.00 88.31 235 CYS A N 1
ATOM 1897 C CA . CYS A 1 235 ? -9.807 21.013 -5.806 1.00 88.31 235 CYS A CA 1
ATOM 1898 C C . CYS A 1 235 ? -10.054 20.880 -4.294 1.00 88.31 235 CYS A C 1
ATOM 1900 O O . CYS A 1 235 ? -10.542 21.804 -3.642 1.00 88.31 235 CYS A O 1
ATOM 1902 N N . ILE A 1 236 ? -9.677 19.734 -3.720 1.00 90.81 236 ILE A N 1
ATOM 1903 C CA . ILE A 1 236 ? -9.850 19.415 -2.299 1.00 90.81 236 ILE A CA 1
ATOM 1904 C C . ILE A 1 236 ? -8.516 18.959 -1.704 1.00 90.81 236 ILE A C 1
ATOM 1906 O O . ILE A 1 236 ? -8.111 17.804 -1.828 1.00 90.81 236 ILE A O 1
ATOM 1910 N N . TYR A 1 237 ? -7.852 19.901 -1.043 1.00 92.06 237 TYR A N 1
ATOM 1911 C CA . TYR A 1 237 ? -6.635 19.731 -0.254 1.00 92.06 237 TYR A CA 1
ATOM 1912 C C . TYR A 1 237 ? -6.508 20.915 0.716 1.00 92.06 237 TYR A C 1
ATOM 1914 O O . TYR A 1 237 ? -7.206 21.921 0.584 1.00 92.06 237 TYR A O 1
ATOM 1922 N N . GLU A 1 238 ? -5.597 20.831 1.677 1.00 90.12 238 GLU A N 1
ATOM 1923 C CA . GLU A 1 238 ? -5.238 21.952 2.540 1.00 90.12 238 GLU A CA 1
ATOM 1924 C C . GLU A 1 238 ? -4.395 23.006 1.836 1.00 90.12 238 GLU A C 1
ATOM 1926 O O . GLU A 1 238 ? -4.646 24.197 2.005 1.00 90.12 238 GLU A O 1
ATOM 1931 N N . ASN A 1 239 ? -3.374 22.554 1.105 1.00 89.50 239 ASN A N 1
ATOM 1932 C CA . ASN A 1 239 ? -2.427 23.390 0.381 1.00 89.50 239 ASN A CA 1
ATOM 1933 C C . ASN A 1 239 ? -1.983 22.687 -0.908 1.00 89.50 239 ASN A C 1
ATOM 1935 O O . ASN A 1 239 ? -1.725 21.481 -0.913 1.00 89.50 239 ASN A O 1
ATOM 1939 N N . ALA A 1 240 ? -1.828 23.460 -1.981 1.00 90.88 240 ALA A N 1
ATOM 1940 C CA . ALA A 1 240 ? -1.129 23.031 -3.184 1.00 90.88 240 ALA A CA 1
ATOM 1941 C C . ALA A 1 240 ? 0.374 23.254 -3.002 1.00 90.88 240 ALA A C 1
ATOM 1943 O O . ALA A 1 240 ? 0.799 24.358 -2.663 1.00 90.88 240 ALA A O 1
ATOM 1944 N N . ASN A 1 241 ? 1.183 22.225 -3.248 1.00 92.12 241 ASN A N 1
ATOM 1945 C CA . ASN A 1 241 ? 2.630 22.322 -3.134 1.00 92.12 241 ASN A CA 1
ATOM 1946 C C . ASN A 1 241 ? 3.313 21.972 -4.453 1.00 92.12 241 ASN A C 1
ATOM 1948 O O . ASN A 1 241 ? 2.966 20.983 -5.098 1.00 92.12 241 ASN A O 1
ATOM 1952 N N . ARG A 1 242 ? 4.338 22.755 -4.796 1.00 94.56 242 ARG A N 1
ATOM 1953 C CA . ARG A 1 242 ? 5.219 22.526 -5.940 1.00 94.56 242 ARG A CA 1
ATOM 1954 C C . ARG A 1 242 ? 6.658 22.414 -5.461 1.00 94.56 242 ARG A C 1
ATOM 1956 O O . ARG A 1 242 ? 7.147 23.289 -4.748 1.00 94.56 242 ARG A O 1
ATOM 1963 N N . TYR A 1 243 ? 7.337 21.363 -5.894 1.00 94.94 243 TYR A N 1
ATOM 1964 C CA . TYR A 1 243 ? 8.709 21.053 -5.515 1.00 94.94 243 TYR A CA 1
ATOM 1965 C C . TYR A 1 243 ? 9.570 20.861 -6.759 1.00 94.94 243 TYR A C 1
ATOM 1967 O O . TYR A 1 243 ? 9.104 20.350 -7.775 1.00 94.94 243 TYR A O 1
ATOM 1975 N N . ASP A 1 244 ? 10.850 21.206 -6.662 1.00 95.69 244 ASP A N 1
ATOM 1976 C CA . ASP A 1 244 ? 11.855 20.565 -7.511 1.00 95.69 244 ASP A CA 1
ATOM 1977 C C . ASP A 1 244 ? 11.897 19.070 -7.153 1.00 95.69 244 ASP A C 1
ATOM 1979 O O . ASP A 1 244 ? 11.858 18.705 -5.971 1.00 95.69 244 ASP A O 1
ATOM 1983 N N . ALA A 1 245 ? 11.956 18.208 -8.167 1.00 93.56 245 ALA A N 1
ATOM 1984 C CA . ALA A 1 245 ? 11.909 16.758 -8.025 1.00 93.56 245 ALA A CA 1
ATOM 1985 C C . ALA A 1 245 ? 12.930 16.215 -7.007 1.00 93.56 245 ALA A C 1
ATOM 1987 O O . ALA A 1 245 ? 12.627 15.273 -6.270 1.00 93.56 245 ALA A O 1
ATOM 1988 N N . LYS A 1 246 ? 14.113 16.839 -6.899 1.00 93.06 246 LYS A N 1
ATOM 1989 C CA . LYS A 1 246 ? 15.178 16.429 -5.965 1.00 93.06 246 LYS A CA 1
ATOM 1990 C C . LYS A 1 246 ? 14.832 16.663 -4.501 1.00 93.06 246 LYS A C 1
ATOM 1992 O O . LYS A 1 246 ? 15.405 16.008 -3.628 1.00 93.06 246 LYS A O 1
ATOM 1997 N N . TYR A 1 247 ? 13.894 17.565 -4.236 1.00 94.56 247 TYR A N 1
ATOM 1998 C CA . TYR A 1 247 ? 13.489 17.976 -2.896 1.00 94.56 247 TYR A CA 1
ATOM 1999 C C . TYR A 1 247 ? 12.048 17.586 -2.559 1.00 94.56 247 TYR A C 1
ATOM 2001 O O . TYR A 1 247 ? 11.535 18.028 -1.532 1.00 94.56 247 TYR A O 1
ATOM 2009 N N . PHE A 1 248 ? 11.396 16.756 -3.381 1.00 95.00 248 PHE A N 1
ATOM 2010 C CA . PHE A 1 248 ? 10.055 16.265 -3.074 1.00 95.00 248 PHE A CA 1
ATOM 2011 C C . PHE A 1 248 ? 10.064 15.463 -1.756 1.00 95.00 248 PHE A C 1
ATOM 2013 O O . PHE A 1 248 ? 10.778 14.452 -1.661 1.00 95.00 248 PHE A O 1
ATOM 2020 N N . PRO A 1 249 ? 9.314 15.899 -0.726 1.00 93.56 249 PRO A N 1
ATOM 2021 C CA . PRO A 1 249 ? 9.334 15.260 0.581 1.00 93.56 249 PRO A CA 1
ATOM 2022 C C . PRO A 1 249 ? 8.500 13.973 0.577 1.00 93.56 249 PRO A C 1
ATOM 2024 O O . PRO A 1 249 ? 7.535 13.837 -0.166 1.00 93.56 249 PRO A O 1
ATOM 2027 N N . MET A 1 250 ? 8.836 13.018 1.450 1.00 92.06 250 MET A N 1
ATOM 2028 C CA . MET A 1 250 ? 8.026 11.797 1.594 1.00 92.06 250 MET A CA 1
ATOM 2029 C C . MET A 1 250 ? 6.647 12.064 2.203 1.00 92.06 250 MET A C 1
ATOM 2031 O O . MET A 1 250 ? 5.702 11.326 1.924 1.00 92.06 250 MET A O 1
ATOM 2035 N N 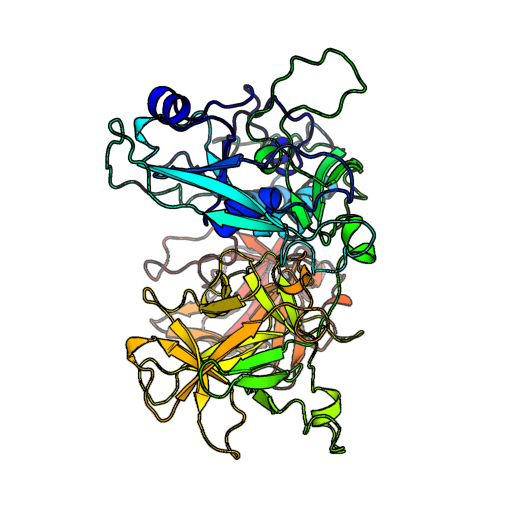. LYS A 1 251 ? 6.554 13.089 3.051 1.00 95.62 251 LYS A N 1
ATOM 2036 C CA . LYS A 1 251 ? 5.354 13.482 3.786 1.00 95.62 251 LYS A CA 1
ATOM 2037 C C . LYS A 1 251 ? 5.086 14.959 3.531 1.00 95.62 251 LYS A C 1
ATOM 2039 O O . LYS A 1 251 ? 6.027 15.749 3.452 1.00 95.62 251 LYS A O 1
ATOM 2044 N N . ALA A 1 252 ? 3.817 15.312 3.395 1.00 95.50 252 ALA A N 1
ATOM 2045 C CA . ALA A 1 252 ? 3.393 16.690 3.214 1.00 95.50 252 ALA A CA 1
ATOM 2046 C C . ALA A 1 252 ? 3.655 17.534 4.485 1.00 95.50 252 ALA A C 1
ATOM 2048 O O . ALA A 1 252 ? 3.771 16.967 5.579 1.00 95.50 252 ALA A O 1
ATOM 2049 N N . PRO A 1 253 ? 3.750 18.874 4.366 1.00 93.94 253 PRO A N 1
ATOM 2050 C CA . PRO A 1 253 ? 4.048 19.769 5.489 1.00 93.94 253 PRO A CA 1
ATOM 2051 C C . PRO A 1 253 ? 3.123 19.626 6.706 1.00 93.94 253 PRO A C 1
ATOM 2053 O O . PRO A 1 253 ? 3.571 19.840 7.833 1.00 93.94 253 PRO A O 1
ATOM 2056 N N . SER A 1 254 ? 1.863 19.228 6.509 1.00 94.06 254 SER A N 1
ATOM 2057 C CA . SER A 1 254 ? 0.913 18.963 7.597 1.00 94.06 254 SER A CA 1
ATOM 2058 C C . SER A 1 254 ? 1.375 17.887 8.592 1.00 94.06 254 SER A C 1
ATOM 2060 O O . SER A 1 254 ? 0.918 17.881 9.734 1.00 94.06 254 SER A O 1
ATOM 2062 N N . TYR A 1 255 ? 2.320 17.006 8.230 1.00 93.62 255 TYR A N 1
ATOM 2063 C CA . TYR A 1 255 ? 2.743 15.890 9.085 1.00 93.62 255 TYR A CA 1
ATOM 2064 C C . TYR A 1 255 ? 3.242 16.329 10.468 1.00 93.62 255 TYR A C 1
ATOM 2066 O O . TYR A 1 255 ? 2.728 15.871 11.484 1.00 93.62 255 TYR A O 1
ATOM 2074 N N . ASP A 1 256 ? 4.218 17.236 10.531 1.00 87.44 256 ASP A N 1
ATOM 2075 C CA . ASP A 1 256 ? 4.859 17.617 11.802 1.00 87.44 256 ASP A CA 1
ATOM 2076 C C . ASP A 1 256 ? 3.897 18.373 12.741 1.00 87.44 256 ASP A C 1
ATOM 2078 O O . ASP A 1 256 ? 4.064 18.423 13.970 1.00 87.44 256 ASP A O 1
ATOM 2082 N N . ILE A 1 257 ? 2.856 18.952 12.146 1.00 87.81 257 ILE A N 1
ATOM 2083 C CA . ILE A 1 257 ? 1.908 19.847 12.791 1.00 87.81 257 ILE A CA 1
ATOM 2084 C C . ILE A 1 257 ? 0.690 19.054 13.297 1.00 87.81 257 ILE A C 1
ATOM 2086 O O . ILE A 1 257 ? 0.300 19.203 14.459 1.00 87.81 257 ILE A O 1
ATOM 2090 N N . GLU A 1 258 ? 0.137 18.172 12.467 1.00 90.25 258 GLU A N 1
ATOM 2091 C CA . GLU A 1 258 ? -1.140 17.486 12.698 1.00 90.25 258 GLU A CA 1
ATOM 2092 C C . GLU A 1 258 ? -0.981 16.039 13.146 1.00 90.25 258 GLU A C 1
ATOM 2094 O O . GLU A 1 258 ? -1.731 15.591 14.016 1.00 90.25 258 GLU A O 1
ATOM 2099 N N . ALA A 1 259 ? 0.004 15.314 12.602 1.00 86.31 259 ALA A N 1
ATOM 2100 C CA . ALA A 1 259 ? 0.166 13.903 12.907 1.00 86.31 259 ALA A CA 1
ATOM 2101 C C . ALA A 1 259 ? 0.571 13.728 14.376 1.00 86.31 259 ALA A C 1
ATOM 2103 O O . ALA A 1 259 ? 1.515 14.343 14.897 1.00 86.31 259 ALA A O 1
ATOM 2104 N N . ARG A 1 260 ? -0.173 12.871 15.076 1.00 82.38 260 ARG A N 1
ATOM 2105 C CA . ARG A 1 260 ? 0.074 12.543 16.481 1.00 82.38 260 ARG A CA 1
ATOM 2106 C C . ARG A 1 260 ? -0.071 11.048 16.692 1.00 82.38 260 ARG A C 1
ATOM 2108 O O . ARG A 1 260 ? -0.954 10.411 16.126 1.00 82.38 260 ARG A O 1
ATOM 2115 N N . ASP A 1 261 ? 0.797 10.505 17.531 1.00 82.56 261 ASP A N 1
ATOM 2116 C CA . ASP A 1 261 ? 0.593 9.182 18.109 1.00 82.56 261 ASP A CA 1
ATOM 2117 C C . ASP A 1 261 ? -0.351 9.317 19.308 1.00 82.56 261 ASP A C 1
ATOM 2119 O O . ASP A 1 261 ? -0.299 10.316 20.038 1.00 82.56 261 ASP A O 1
ATOM 2123 N N . MET A 1 262 ? -1.248 8.350 19.488 1.00 88.94 262 MET A N 1
ATOM 2124 C CA . MET A 1 262 ? -2.326 8.458 20.467 1.00 88.94 262 MET A CA 1
ATOM 2125 C C . MET A 1 262 ? -2.591 7.116 21.132 1.00 88.94 262 MET A C 1
ATOM 2127 O O . MET A 1 262 ? -2.618 6.086 20.464 1.00 88.94 262 MET A O 1
ATOM 2131 N N . ASP A 1 263 ? -2.837 7.131 22.439 1.00 90.25 263 ASP A N 1
ATOM 2132 C CA . ASP A 1 263 ? -3.303 5.937 23.135 1.00 90.25 263 ASP A CA 1
ATOM 2133 C C . ASP A 1 263 ? -4.688 5.542 22.607 1.00 90.25 263 ASP A C 1
ATOM 2135 O O . ASP A 1 263 ? -5.621 6.356 22.562 1.00 90.25 263 ASP A O 1
ATOM 2139 N N . LEU A 1 264 ? -4.829 4.279 22.213 1.00 91.69 264 LEU A N 1
ATOM 2140 C CA . LEU A 1 264 ? -6.094 3.753 21.722 1.00 91.69 264 LEU A CA 1
ATOM 2141 C C . LEU A 1 264 ? -6.924 3.210 22.887 1.00 91.69 264 LEU A C 1
ATOM 2143 O O . LEU A 1 264 ? -6.517 2.264 23.564 1.00 91.69 264 LEU A O 1
ATOM 2147 N N . ILE A 1 265 ? -8.102 3.799 23.102 1.00 93.88 265 ILE A N 1
ATOM 2148 C CA . ILE A 1 265 ? -9.041 3.394 24.144 1.00 93.88 265 ILE A CA 1
ATOM 2149 C C . ILE A 1 265 ? -10.243 2.742 23.474 1.00 93.88 265 ILE A C 1
ATOM 2151 O O . ILE A 1 265 ? -10.979 3.374 22.716 1.00 93.88 265 ILE A O 1
ATOM 2155 N N . LEU A 1 266 ? -10.461 1.474 23.796 1.00 95.75 266 LEU A N 1
ATOM 2156 C CA . LEU A 1 266 ? -11.609 0.711 23.338 1.00 95.75 266 LEU A CA 1
ATOM 2157 C C . LEU A 1 266 ? -12.650 0.611 24.455 1.00 95.75 266 LEU A C 1
ATOM 2159 O O . LEU A 1 266 ? -12.330 0.285 25.598 1.00 95.75 266 LEU A O 1
ATOM 2163 N N . THR A 1 267 ? -13.911 0.872 24.131 1.00 95.88 267 THR A N 1
ATOM 2164 C CA . THR A 1 267 ? -15.038 0.776 25.059 1.00 95.88 267 THR A CA 1
ATOM 2165 C C . THR A 1 267 ? -15.817 -0.504 24.805 1.00 95.88 267 THR A C 1
ATOM 2167 O O . THR A 1 267 ? -16.242 -0.799 23.690 1.00 95.88 267 THR A O 1
ATOM 2170 N N . ALA A 1 268 ? -16.050 -1.265 25.864 1.00 93.94 268 ALA A N 1
ATOM 2171 C CA . ALA A 1 268 ? -16.866 -2.458 25.811 1.00 93.94 268 ALA A CA 1
ATOM 2172 C C . ALA A 1 268 ? -18.346 -2.107 25.602 1.00 93.94 268 ALA A C 1
ATOM 2174 O O . ALA A 1 268 ? -18.949 -1.331 26.348 1.00 93.94 268 ALA A O 1
ATOM 2175 N N . SER A 1 269 ? -18.944 -2.684 24.563 1.00 91.31 269 SER A N 1
ATOM 2176 C CA . SER A 1 269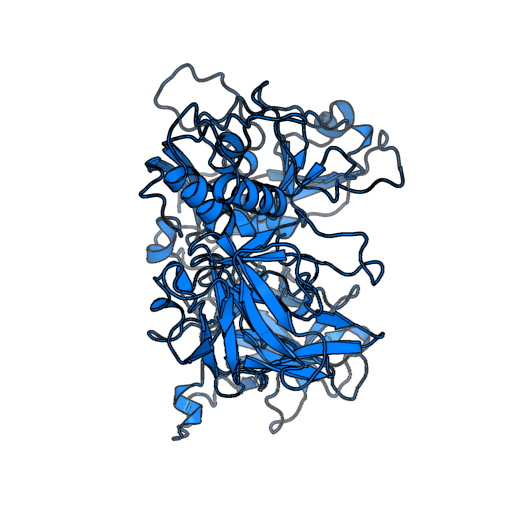 ? -20.280 -2.325 24.077 1.00 91.31 269 SER A CA 1
ATOM 2177 C C . SER A 1 269 ? -21.396 -2.516 25.114 1.00 91.31 269 SER A C 1
ATOM 2179 O O . SER A 1 269 ? -22.336 -1.713 25.126 1.00 91.31 269 SER A O 1
ATOM 2181 N N . LYS A 1 270 ? -21.304 -3.519 26.002 1.00 88.44 270 LYS A N 1
ATOM 2182 C CA . LYS A 1 270 ? -22.360 -3.878 26.969 1.00 88.44 270 LYS A CA 1
ATOM 2183 C C . LYS A 1 270 ? -22.062 -3.358 28.379 1.00 88.44 270 LYS A C 1
ATOM 2185 O O . LYS A 1 270 ? -22.938 -2.757 28.990 1.00 88.44 270 LYS A O 1
ATOM 2190 N N . THR A 1 271 ? -20.851 -3.565 28.888 1.00 89.56 271 THR A N 1
ATOM 2191 C CA . THR A 1 271 ? -20.410 -3.175 30.239 1.00 89.56 271 THR A CA 1
ATOM 2192 C C . THR A 1 271 ? -19.999 -1.711 30.330 1.00 89.56 271 THR A C 1
ATOM 2194 O O . THR A 1 271 ? -19.971 -1.162 31.427 1.00 89.56 271 THR A O 1
ATOM 2197 N N . LYS A 1 272 ? -19.694 -1.073 29.190 1.00 92.38 272 LYS A N 1
ATOM 2198 C CA . LYS A 1 272 ? -19.180 0.304 29.096 1.00 92.38 272 LYS A CA 1
ATOM 2199 C C . LYS A 1 272 ? -17.830 0.523 29.789 1.00 92.38 272 LYS A C 1
ATOM 2201 O O . LYS A 1 272 ? -17.411 1.668 29.950 1.00 92.38 272 LYS A O 1
ATOM 2206 N N . ALA A 1 273 ? -17.136 -0.556 30.158 1.00 91.31 273 ALA A N 1
ATOM 2207 C CA . ALA A 1 273 ? -15.763 -0.494 30.638 1.00 91.31 273 ALA A CA 1
ATOM 2208 C C . ALA A 1 273 ? -14.824 -0.030 29.511 1.00 91.31 273 ALA A C 1
ATOM 2210 O O . ALA A 1 273 ? -15.080 -0.296 28.335 1.00 91.31 273 ALA A O 1
ATOM 2211 N N . ASN A 1 274 ? -13.756 0.681 29.868 1.00 93.00 274 ASN A N 1
ATOM 2212 C CA . ASN A 1 274 ? -12.790 1.224 28.916 1.00 93.00 274 ASN A CA 1
ATOM 2213 C C . ASN A 1 274 ? -11.455 0.511 29.082 1.00 93.00 274 ASN A C 1
ATOM 2215 O O . ASN A 1 274 ? -11.028 0.257 30.208 1.00 93.00 274 ASN A O 1
ATOM 2219 N N . PHE A 1 275 ? -10.784 0.256 27.965 1.00 92.88 275 PHE A N 1
ATOM 2220 C CA . PHE A 1 275 ? -9.527 -0.469 27.943 1.00 92.88 275 PHE A CA 1
ATOM 2221 C C . PHE A 1 275 ? -8.500 0.238 27.073 1.00 92.88 275 PHE A C 1
ATOM 2223 O O . PHE A 1 275 ? -8.812 0.614 25.944 1.00 92.88 275 PHE A O 1
ATOM 2230 N N . TYR A 1 276 ? -7.274 0.364 27.569 1.00 93.00 276 TYR A N 1
ATOM 2231 C CA . TYR A 1 276 ? -6.130 0.693 26.733 1.00 93.00 276 TYR A CA 1
ATOM 2232 C C . TYR A 1 276 ? -5.745 -0.519 25.901 1.00 93.00 276 TYR A C 1
ATOM 2234 O O . TYR A 1 276 ? -5.557 -1.609 26.441 1.00 93.00 276 TYR A O 1
ATOM 2242 N N . LEU A 1 277 ? -5.598 -0.325 24.597 1.00 94.38 277 LEU A N 1
ATOM 2243 C CA . LEU A 1 277 ? -4.964 -1.309 23.736 1.00 94.38 277 LEU A CA 1
ATOM 2244 C C . LEU A 1 277 ? -3.444 -1.170 23.839 1.00 94.38 277 LEU A C 1
ATOM 2246 O O . LEU A 1 277 ? -2.916 -0.061 23.813 1.00 94.38 277 LEU A O 1
ATOM 2250 N N . PHE A 1 278 ? -2.745 -2.297 23.932 1.00 93.12 278 PHE A N 1
ATOM 2251 C CA . PHE A 1 278 ? -1.291 -2.326 23.879 1.00 93.12 278 PHE A CA 1
ATOM 2252 C C . PHE A 1 278 ? -0.778 -3.558 23.141 1.00 93.12 278 PHE A C 1
ATOM 2254 O O . PHE A 1 278 ? -1.436 -4.597 23.062 1.00 93.12 278 PHE A O 1
ATOM 2261 N N . GLY A 1 279 ? 0.435 -3.441 22.625 1.00 92.62 279 GLY A N 1
ATOM 2262 C CA . GLY A 1 279 ? 1.180 -4.531 22.012 1.00 92.62 279 GLY A CA 1
ATOM 2263 C C . GLY A 1 279 ? 2.660 -4.393 22.320 1.00 92.62 279 GLY A C 1
ATOM 2264 O O . GLY A 1 279 ? 3.058 -3.580 23.157 1.00 92.62 279 GLY A O 1
ATOM 2265 N N . TYR A 1 280 ? 3.474 -5.184 21.632 1.00 89.44 280 TYR A N 1
ATOM 2266 C CA . TYR A 1 280 ? 4.924 -5.122 21.747 1.00 89.44 280 TYR A CA 1
ATOM 2267 C C . TYR A 1 280 ? 5.530 -4.763 20.395 1.00 89.44 280 TYR A C 1
ATOM 2269 O O . TYR A 1 280 ? 5.038 -5.190 19.350 1.00 89.44 280 TYR A O 1
ATOM 2277 N N . ARG A 1 281 ? 6.625 -3.999 20.403 1.00 88.94 281 ARG A N 1
ATOM 2278 C CA . ARG A 1 281 ? 7.419 -3.676 19.203 1.00 88.94 281 ARG A CA 1
ATOM 2279 C C . ARG A 1 281 ? 8.274 -4.873 18.755 1.00 88.94 281 ARG A C 1
ATOM 2281 O O . ARG A 1 281 ? 9.488 -4.774 18.615 1.00 88.94 281 ARG A O 1
ATOM 2288 N N . LEU A 1 282 ? 7.620 -6.021 18.595 1.00 91.19 282 LEU A N 1
ATOM 2289 C CA . LEU A 1 282 ? 8.169 -7.306 18.178 1.00 91.19 282 LEU A CA 1
ATOM 2290 C C . LEU A 1 282 ? 7.165 -8.018 17.262 1.00 91.19 282 LEU A C 1
ATOM 2292 O O . LEU A 1 282 ? 5.958 -7.805 17.394 1.00 91.19 282 LEU A O 1
ATOM 2296 N N . PRO A 1 283 ? 7.631 -8.863 16.331 1.00 93.12 283 PRO A N 1
ATOM 2297 C CA . PRO A 1 283 ? 6.740 -9.696 15.536 1.00 93.12 283 PRO A CA 1
ATOM 2298 C C . PRO A 1 283 ? 6.204 -10.874 16.362 1.00 93.12 283 PRO A C 1
ATOM 2300 O O . PRO A 1 283 ? 6.844 -11.323 17.314 1.00 93.12 283 PRO A O 1
ATOM 2303 N N . ASN A 1 284 ? 5.057 -11.417 15.954 1.00 92.50 284 ASN A N 1
ATOM 2304 C CA . ASN A 1 284 ? 4.418 -12.598 16.536 1.00 92.50 284 ASN A CA 1
ATOM 2305 C C . ASN A 1 284 ? 4.228 -12.497 18.068 1.00 92.50 284 ASN A C 1
ATOM 2307 O O . ASN A 1 284 ? 4.502 -13.440 18.816 1.00 92.50 284 ASN A O 1
ATOM 2311 N N . THR A 1 285 ? 3.779 -11.335 18.553 1.00 93.25 285 THR A N 1
ATOM 2312 C CA . THR A 1 285 ? 3.427 -11.129 19.969 1.00 93.25 285 THR A CA 1
ATOM 2313 C C . THR A 1 285 ? 1.972 -10.705 20.137 1.00 93.25 285 THR A C 1
ATOM 2315 O O . THR A 1 285 ? 1.456 -9.898 19.374 1.00 93.25 285 THR A O 1
ATOM 2318 N N . GLU A 1 286 ? 1.290 -11.259 21.141 1.00 94.62 286 GLU A N 1
ATOM 2319 C CA . GLU A 1 286 ? -0.142 -11.023 21.367 1.00 94.62 286 GLU A CA 1
ATOM 2320 C C . GLU A 1 286 ? -0.444 -9.546 21.667 1.00 94.62 286 GLU A C 1
ATOM 2322 O O . GLU A 1 286 ? 0.180 -8.936 22.538 1.00 94.62 286 GLU A O 1
ATOM 2327 N N . VAL A 1 287 ? -1.465 -9.004 21.002 1.00 95.81 287 VAL A N 1
ATOM 2328 C CA . VAL A 1 287 ? -2.051 -7.699 21.325 1.00 95.81 287 VAL A CA 1
ATOM 2329 C C . VAL A 1 287 ? -3.088 -7.881 22.422 1.00 95.81 287 VAL A C 1
ATOM 2331 O O . VAL A 1 287 ? -3.886 -8.828 22.424 1.00 95.81 287 VAL A O 1
ATOM 2334 N N . ARG A 1 288 ? -3.070 -6.959 23.379 1.00 93.94 288 ARG A N 1
ATOM 2335 C CA . ARG A 1 288 ? -3.842 -7.055 24.609 1.00 93.94 288 ARG A CA 1
ATOM 2336 C C . ARG A 1 288 ? -4.575 -5.759 24.919 1.00 93.94 288 ARG A C 1
ATOM 2338 O O . ARG A 1 288 ? -4.309 -4.706 24.345 1.00 93.94 288 ARG A O 1
ATOM 2345 N N . VAL A 1 289 ? -5.531 -5.873 25.827 1.00 92.75 289 VAL A N 1
ATOM 2346 C CA . VAL A 1 289 ? -6.326 -4.783 26.371 1.00 92.75 289 VAL A CA 1
ATOM 2347 C C . VAL A 1 289 ? -6.223 -4.780 27.892 1.00 92.75 289 VAL A C 1
ATOM 2349 O O . VAL A 1 289 ? -6.317 -5.827 28.532 1.00 92.75 289 VAL A O 1
ATOM 2352 N N . GLU A 1 290 ? -6.023 -3.604 28.469 1.00 89.50 290 GLU A N 1
ATOM 2353 C CA . GLU A 1 290 ? -5.868 -3.392 29.910 1.00 89.50 290 GLU A CA 1
ATOM 2354 C C . GLU A 1 290 ? -6.911 -2.393 30.396 1.00 89.50 290 GLU A C 1
ATOM 2356 O O . GLU A 1 290 ? -7.138 -1.382 29.733 1.00 89.50 290 GLU A O 1
ATOM 2361 N N . ASP A 1 291 ? -7.572 -2.666 31.521 1.00 88.00 291 ASP A N 1
ATOM 2362 C CA . ASP A 1 291 ? -8.557 -1.732 32.071 1.00 88.00 291 ASP A CA 1
ATOM 2363 C C . ASP A 1 291 ? -7.871 -0.397 32.396 1.00 88.00 291 ASP A C 1
ATOM 2365 O O . ASP A 1 291 ? -6.772 -0.361 32.955 1.00 88.00 291 ASP A O 1
ATOM 2369 N N . ILE A 1 292 ? -8.515 0.720 32.047 1.00 86.56 292 ILE A N 1
ATOM 2370 C CA . ILE A 1 292 ? -7.934 2.054 32.256 1.00 86.56 292 ILE A CA 1
ATOM 2371 C C . ILE A 1 292 ? -7.584 2.344 33.724 1.00 86.56 292 ILE A C 1
ATOM 2373 O O . ILE A 1 292 ? -6.740 3.199 33.983 1.00 86.56 292 ILE A O 1
ATOM 2377 N N . THR A 1 293 ? -8.216 1.652 34.676 1.00 81.75 293 THR A N 1
ATOM 2378 C CA . THR A 1 293 ? -7.959 1.787 36.117 1.00 81.75 293 THR A CA 1
ATOM 2379 C C . THR A 1 293 ? -6.713 1.035 36.592 1.00 81.75 293 THR A C 1
ATOM 2381 O O . THR A 1 293 ? -6.260 1.257 37.716 1.00 81.75 293 THR A O 1
ATOM 2384 N N . GLU A 1 294 ? -6.142 0.161 35.760 1.00 74.81 294 GLU A N 1
ATOM 2385 C CA . GLU A 1 294 ? -5.015 -0.703 36.129 1.00 74.81 294 GLU A CA 1
ATOM 2386 C C . GLU A 1 294 ? -3.665 -0.270 35.545 1.00 74.81 294 GLU A C 1
ATOM 2388 O O . GLU A 1 294 ? -2.639 -0.678 36.085 1.00 74.81 294 GLU A O 1
ATOM 2393 N N . ARG A 1 295 ? -3.662 0.634 34.552 1.00 69.12 295 ARG A N 1
ATOM 2394 C CA . ARG A 1 295 ? -2.470 1.071 33.793 1.00 69.12 295 ARG A CA 1
ATOM 2395 C C . ARG A 1 295 ? -1.270 1.488 34.654 1.00 69.12 295 ARG A C 1
ATOM 2397 O O . ARG A 1 295 ? -0.129 1.245 34.271 1.00 69.12 295 ARG A O 1
ATOM 2404 N N . ASP A 1 296 ? -1.511 2.124 35.801 1.00 63.31 296 ASP A N 1
ATOM 2405 C CA . ASP A 1 296 ? -0.452 2.668 36.668 1.00 63.31 296 ASP A CA 1
ATOM 2406 C C . ASP A 1 296 ? 0.144 1.631 37.643 1.00 63.31 296 ASP A C 1
ATOM 2408 O O . ASP A 1 296 ? 1.023 1.950 38.453 1.00 63.31 296 ASP A O 1
ATOM 2412 N N . LYS A 1 297 ? -0.304 0.369 37.592 1.00 62.97 297 LYS A N 1
ATOM 2413 C CA . LYS A 1 297 ? 0.272 -0.720 38.391 1.00 62.97 297 LYS A CA 1
ATOM 2414 C C . LYS A 1 297 ? 1.602 -1.164 37.761 1.00 62.97 297 LYS A C 1
ATOM 2416 O O . LYS A 1 297 ? 1.651 -2.078 36.951 1.00 62.97 297 LYS A O 1
ATOM 2421 N N . LEU A 1 298 ? 2.687 -0.491 38.154 1.00 45.34 298 LEU A N 1
ATOM 2422 C CA . LEU A 1 298 ? 4.078 -0.741 37.741 1.00 45.34 298 LEU A CA 1
ATOM 2423 C C . LEU A 1 298 ? 4.466 -2.236 37.713 1.00 45.34 298 LEU A C 1
ATOM 2425 O O . LEU A 1 298 ? 4.618 -2.864 38.763 1.00 45.34 298 LEU A O 1
ATOM 2429 N N . SER A 1 299 ? 4.758 -2.766 36.523 1.00 54.38 299 SER A N 1
ATOM 2430 C CA . SER A 1 299 ? 5.590 -3.957 36.311 1.00 54.38 299 SER A CA 1
ATOM 2431 C C . SER A 1 299 ? 6.951 -3.536 35.738 1.00 54.38 299 SER A C 1
ATOM 2433 O O . SER A 1 299 ? 7.043 -2.747 34.802 1.00 54.38 299 SER A O 1
ATOM 2435 N N . LEU A 1 300 ? 8.037 -4.043 36.327 1.00 48.44 300 LEU A N 1
ATOM 2436 C CA . LEU A 1 300 ? 9.415 -3.839 35.864 1.00 48.44 300 LEU A CA 1
ATOM 2437 C C . LEU A 1 300 ? 9.880 -5.106 35.131 1.00 48.44 300 LEU A C 1
ATOM 2439 O O . LEU A 1 300 ? 9.951 -6.171 35.742 1.00 48.44 300 LEU A O 1
ATOM 2443 N N . GLY A 1 301 ? 10.214 -4.997 33.842 1.00 60.78 301 GLY A N 1
ATOM 2444 C CA . GLY A 1 301 ? 10.756 -6.099 33.038 1.00 60.78 301 GLY A CA 1
ATOM 2445 C C . GLY A 1 301 ? 11.282 -5.644 31.671 1.00 60.78 301 GLY A C 1
ATOM 2446 O O . GLY A 1 301 ? 10.917 -4.577 31.189 1.00 60.78 301 GLY A O 1
ATOM 2447 N N . GLU A 1 302 ? 12.139 -6.449 31.034 1.00 56.94 302 GLU A N 1
ATOM 2448 C CA . GLU A 1 302 ? 12.732 -6.137 29.716 1.00 56.94 302 GLU A CA 1
ATOM 2449 C C . GLU A 1 302 ? 11.675 -6.043 28.600 1.00 56.94 302 GLU A C 1
ATOM 2451 O O . GLU A 1 302 ? 11.728 -5.136 27.774 1.00 56.94 302 GLU A O 1
ATOM 2456 N N . LEU A 1 303 ? 10.657 -6.914 28.626 1.00 63.59 303 LEU A N 1
ATOM 2457 C CA . LEU A 1 303 ? 9.504 -6.857 27.713 1.00 63.59 303 LEU A CA 1
ATOM 2458 C C . LEU A 1 303 ? 8.676 -5.575 27.876 1.00 63.59 303 LEU A C 1
ATOM 2460 O O . LEU A 1 303 ? 8.067 -5.123 26.909 1.00 63.59 303 LEU A O 1
ATOM 2464 N N . GLU A 1 304 ? 8.685 -4.952 29.058 1.00 72.75 304 GLU A N 1
ATOM 2465 C CA . GLU A 1 304 ? 7.923 -3.719 29.286 1.00 72.75 304 GLU A CA 1
ATOM 2466 C C . GLU A 1 304 ? 8.526 -2.505 28.589 1.00 72.75 304 GLU A C 1
ATOM 2468 O O . GLU A 1 304 ? 7.810 -1.562 28.275 1.00 72.75 304 GLU A O 1
ATOM 2473 N N . GLN A 1 305 ? 9.817 -2.537 28.250 1.00 74.44 305 GLN A N 1
ATOM 2474 C CA . GLN A 1 305 ? 10.431 -1.487 27.429 1.00 74.44 305 GLN A CA 1
ATOM 2475 C C . GLN A 1 305 ? 9.963 -1.542 25.964 1.00 74.44 305 GLN A C 1
ATOM 2477 O O . GLN A 1 305 ? 10.075 -0.560 25.223 1.00 74.44 305 GLN A O 1
ATOM 2482 N N . LEU A 1 306 ? 9.445 -2.698 25.539 1.00 79.69 306 LEU A N 1
ATOM 2483 C CA . LEU A 1 306 ? 8.900 -2.922 24.203 1.00 79.69 306 LEU A CA 1
ATOM 2484 C C . LEU A 1 306 ? 7.378 -2.752 24.157 1.00 79.69 306 LEU A C 1
ATOM 2486 O O . LEU A 1 306 ? 6.835 -2.714 23.053 1.00 79.69 306 LEU A O 1
ATOM 2490 N N . LYS A 1 307 ? 6.711 -2.630 25.316 1.00 87.69 307 LYS A N 1
ATOM 2491 C CA . LYS A 1 307 ? 5.270 -2.375 25.421 1.00 87.69 307 LYS A CA 1
ATOM 2492 C C . LYS A 1 307 ? 4.953 -0.993 24.850 1.00 87.69 307 LYS A C 1
ATOM 2494 O O . LYS A 1 307 ? 5.572 -0.001 25.228 1.00 87.69 307 LYS A O 1
ATOM 2499 N N . GLU A 1 308 ? 3.990 -0.935 23.938 1.00 91.44 308 GLU A N 1
ATOM 2500 C CA . GLU A 1 308 ? 3.549 0.298 23.284 1.00 91.44 308 GLU A CA 1
ATOM 2501 C C . GLU A 1 308 ? 2.021 0.396 23.323 1.00 91.44 308 GLU A C 1
ATOM 2503 O O . GLU A 1 308 ? 1.315 -0.572 23.034 1.00 91.44 308 GLU A O 1
ATOM 2508 N N . TYR A 1 309 ? 1.526 1.575 23.696 1.00 90.31 309 TYR A N 1
ATOM 2509 C CA . TYR A 1 309 ? 0.100 1.907 23.802 1.00 90.31 309 TYR A CA 1
ATOM 2510 C C . TYR A 1 309 ? -0.350 2.871 22.708 1.00 90.31 309 TYR A C 1
ATOM 2512 O O . TYR A 1 309 ? -1.528 2.914 22.347 1.00 90.31 309 TYR A O 1
ATOM 2520 N N . SER A 1 310 ? 0.587 3.661 22.190 1.00 92.56 310 SER A N 1
ATOM 2521 C CA . SER A 1 310 ? 0.322 4.622 21.143 1.00 92.56 310 SER A CA 1
ATOM 2522 C C . SER A 1 310 ? 0.168 3.914 19.803 1.00 92.56 310 SER A C 1
ATOM 2524 O O . SER A 1 310 ? 1.081 3.240 19.320 1.00 92.56 310 SER A O 1
ATOM 2526 N N . VAL A 1 311 ? -0.995 4.100 19.190 1.00 93.75 311 VAL A N 1
ATOM 2527 C CA . VAL A 1 311 ? -1.371 3.535 17.895 1.00 93.75 311 VAL A CA 1
ATOM 2528 C C . VAL A 1 311 ? -1.807 4.668 16.977 1.00 93.75 311 VAL A C 1
ATOM 2530 O O . VAL A 1 311 ? -2.330 5.689 17.424 1.00 93.75 311 VAL A O 1
ATOM 2533 N N . TYR A 1 312 ? -1.608 4.487 15.680 1.00 94.62 312 TYR A N 1
ATOM 2534 C CA . TYR A 1 312 ? -2.158 5.355 14.650 1.00 94.62 312 TYR A CA 1
ATOM 2535 C C . TYR A 1 312 ? -2.824 4.537 13.545 1.00 94.62 312 TYR A C 1
ATOM 2537 O O . TYR A 1 312 ? -2.474 3.375 13.317 1.00 94.62 312 TYR A O 1
ATOM 2545 N N . TYR A 1 313 ? -3.783 5.158 12.862 1.00 95.62 313 TYR A N 1
ATOM 2546 C CA . TYR A 1 313 ? -4.384 4.637 11.642 1.00 95.62 313 TYR A CA 1
ATOM 2547 C C . TYR A 1 313 ? -3.731 5.314 10.438 1.00 95.62 313 TYR A C 1
ATOM 2549 O O . TYR A 1 313 ? -3.696 6.540 10.369 1.00 95.62 313 TYR A O 1
ATOM 2557 N N . ASP A 1 314 ? -3.168 4.541 9.512 1.00 95.88 314 ASP A N 1
ATOM 2558 C CA . ASP A 1 314 ? -2.464 5.097 8.351 1.00 95.88 314 ASP A CA 1
ATOM 2559 C C . ASP A 1 314 ? -3.224 4.948 7.031 1.00 95.88 314 ASP A C 1
ATOM 2561 O O . ASP A 1 314 ? -4.189 4.193 6.909 1.00 95.88 314 ASP A O 1
ATOM 2565 N N . THR A 1 315 ? -2.759 5.660 6.004 1.00 95.38 315 THR A N 1
ATOM 2566 C CA . THR A 1 315 ? -3.327 5.626 4.650 1.00 95.38 315 THR A CA 1
ATOM 2567 C C . THR A 1 315 ? -3.295 4.245 3.986 1.00 95.38 315 THR A C 1
ATOM 2569 O O . THR A 1 315 ? -4.052 4.009 3.048 1.00 95.38 315 THR A O 1
ATOM 2572 N N . GLN A 1 316 ? -2.495 3.296 4.486 1.00 94.81 316 GLN A N 1
ATOM 2573 C CA . GLN A 1 316 ? -2.510 1.894 4.040 1.00 94.81 316 GLN A CA 1
ATOM 2574 C C . GLN A 1 316 ? -3.604 1.064 4.733 1.00 94.81 316 GLN A C 1
ATOM 2576 O O . GLN A 1 316 ? -3.726 -0.140 4.472 1.00 94.81 316 GLN A O 1
ATOM 2581 N N . GLN A 1 317 ? -4.425 1.730 5.553 1.00 95.50 317 GLN A N 1
ATOM 2582 C CA . GLN A 1 317 ? -5.508 1.207 6.375 1.00 95.50 317 GLN A CA 1
ATOM 2583 C C . GLN A 1 317 ? -5.017 0.322 7.523 1.00 95.50 317 GLN A C 1
ATOM 2585 O O . GLN A 1 317 ? -5.724 -0.597 7.932 1.00 95.50 317 GLN A O 1
ATOM 2590 N N . ARG A 1 318 ? -3.814 0.558 8.048 1.00 96.44 318 ARG A N 1
ATOM 2591 C CA . ARG A 1 318 ? -3.249 -0.264 9.124 1.00 96.44 318 ARG A CA 1
ATOM 2592 C C . ARG A 1 318 ? -3.421 0.424 10.467 1.00 96.44 318 ARG A C 1
ATOM 2594 O O . ARG A 1 318 ? -3.295 1.640 10.563 1.00 96.44 318 ARG A O 1
ATOM 2601 N N . LEU A 1 319 ? -3.669 -0.373 11.503 1.00 96.50 319 LEU A N 1
ATOM 2602 C CA . LEU A 1 319 ? -3.552 0.053 12.895 1.00 96.50 319 LEU A CA 1
ATOM 2603 C C . LEU A 1 319 ? -2.142 -0.300 13.356 1.00 96.50 319 LEU A C 1
ATOM 2605 O O . LEU A 1 319 ? -1.825 -1.479 13.529 1.00 96.50 319 LEU A O 1
ATOM 2609 N N . THR A 1 320 ? -1.295 0.714 13.479 1.00 95.88 320 THR A N 1
ATOM 2610 C CA . THR A 1 320 ? 0.153 0.553 13.624 1.00 95.88 320 THR A CA 1
ATOM 2611 C C . THR A 1 320 ? 0.620 1.167 14.932 1.00 95.88 320 THR A C 1
ATOM 2613 O O . THR A 1 320 ? 0.252 2.292 15.268 1.00 95.88 320 THR A O 1
ATOM 2616 N N . PHE A 1 321 ? 1.419 0.420 15.689 1.00 94.94 321 PHE A N 1
ATOM 2617 C CA . PHE A 1 321 ? 2.043 0.924 16.904 1.00 94.94 321 PHE A CA 1
ATOM 2618 C C . PHE A 1 321 ? 3.095 1.974 16.565 1.00 94.94 321 PHE A C 1
ATOM 2620 O O . PHE A 1 321 ? 3.802 1.877 15.555 1.00 94.94 321 PHE A O 1
ATOM 2627 N N . LYS A 1 322 ? 3.214 2.973 17.439 1.00 92.69 322 LYS A N 1
ATOM 2628 C CA . LYS A 1 322 ? 4.264 3.980 17.355 1.00 92.69 322 LYS A CA 1
ATOM 2629 C C . LYS A 1 322 ? 5.633 3.309 17.244 1.00 92.69 322 LYS A C 1
ATOM 2631 O O . LYS A 1 322 ? 5.966 2.369 17.965 1.00 92.69 322 LYS A O 1
ATOM 2636 N N . ARG A 1 323 ? 6.439 3.828 16.323 1.00 87.75 323 ARG A N 1
ATOM 2637 C CA . ARG A 1 323 ? 7.795 3.350 16.088 1.00 87.75 323 ARG A CA 1
ATOM 2638 C C . ARG A 1 323 ? 8.750 3.904 17.144 1.00 87.75 323 ARG A C 1
ATOM 2640 O O . ARG A 1 323 ? 8.666 5.078 17.509 1.00 87.75 323 ARG A O 1
ATOM 2647 N N . GLY A 1 324 ? 9.689 3.085 17.609 1.00 80.56 324 GLY A N 1
ATOM 2648 C CA . GLY A 1 324 ? 10.817 3.570 18.393 1.00 80.56 324 GLY A CA 1
ATOM 2649 C C . GLY A 1 324 ? 11.752 4.446 17.567 1.00 80.56 324 GLY A C 1
ATOM 2650 O O . GLY A 1 324 ? 11.789 4.375 16.340 1.00 80.56 324 GLY A O 1
ATOM 2651 N N . LEU A 1 325 ? 12.566 5.250 18.254 1.00 70.25 325 LEU A N 1
ATOM 2652 C CA . LEU A 1 325 ? 13.556 6.129 17.618 1.00 70.25 325 LEU A CA 1
ATOM 2653 C C . LEU A 1 325 ? 14.585 5.378 16.756 1.00 70.25 325 LEU A C 1
ATOM 2655 O O . LEU A 1 325 ? 15.138 5.971 15.837 1.00 70.25 325 LEU A O 1
ATOM 2659 N N . LEU A 1 326 ? 14.849 4.105 17.065 1.00 70.00 326 LEU A N 1
ATOM 2660 C CA . LEU A 1 326 ? 15.859 3.272 16.402 1.00 70.00 326 LEU A CA 1
ATOM 2661 C C . LEU A 1 326 ? 15.255 2.125 15.580 1.00 70.00 326 LEU A C 1
ATOM 2663 O O . LEU A 1 326 ? 16.002 1.316 15.036 1.00 70.00 326 LEU A O 1
ATOM 2667 N N . ASP A 1 327 ? 13.926 2.030 15.506 1.00 80.19 327 ASP A N 1
ATOM 2668 C CA . ASP A 1 327 ? 13.281 0.925 14.804 1.00 80.19 327 ASP A CA 1
ATOM 2669 C C . ASP A 1 327 ? 13.133 1.311 13.323 1.00 80.19 327 ASP A C 1
ATOM 2671 O O . ASP A 1 327 ? 12.549 2.347 13.001 1.00 80.19 327 ASP A O 1
ATOM 2675 N N . ASP A 1 328 ? 13.637 0.481 12.409 1.00 85.94 328 ASP A N 1
ATOM 2676 C CA . ASP A 1 328 ? 13.462 0.687 10.960 1.00 85.94 328 ASP A CA 1
ATOM 2677 C C . ASP A 1 328 ? 12.177 0.054 10.411 1.00 85.94 328 ASP A C 1
ATOM 2679 O O . ASP A 1 328 ? 11.771 0.309 9.277 1.00 85.94 328 ASP A O 1
ATOM 2683 N N . VAL A 1 329 ? 11.527 -0.776 11.222 1.00 93.19 329 VAL A N 1
ATOM 2684 C CA . VAL A 1 329 ? 10.250 -1.418 10.917 1.00 93.19 329 VAL A CA 1
ATOM 2685 C C . VAL A 1 329 ? 9.186 -0.917 11.884 1.00 93.19 329 VAL A C 1
ATOM 2687 O O . VAL A 1 329 ? 9.479 -0.530 13.014 1.00 93.19 329 VAL A O 1
ATOM 2690 N N . SER A 1 330 ? 7.938 -0.913 11.437 1.00 94.38 330 SER A N 1
ATOM 2691 C CA . SER A 1 330 ? 6.774 -0.680 12.292 1.00 94.38 330 SER A CA 1
ATOM 2692 C C . SER A 1 330 ? 6.008 -1.988 12.477 1.00 94.38 330 SER A C 1
ATOM 2694 O O . SER A 1 330 ? 6.205 -2.931 11.706 1.00 94.38 330 SER A O 1
ATOM 2696 N N . PHE A 1 331 ? 5.143 -2.048 13.491 1.00 95.31 331 PHE A N 1
ATOM 2697 C CA . PHE A 1 331 ? 4.356 -3.239 13.803 1.00 95.31 331 PHE A CA 1
ATOM 2698 C C . PHE A 1 331 ? 2.864 -2.915 13.804 1.00 95.31 331 PHE A C 1
ATOM 2700 O O . PHE A 1 331 ? 2.437 -1.956 14.448 1.00 95.31 331 PHE A O 1
ATOM 2707 N N . SER A 1 332 ? 2.069 -3.715 13.098 1.00 96.69 332 SER A N 1
ATOM 2708 C CA . SER A 1 332 ? 0.627 -3.514 12.939 1.00 96.69 332 SER A CA 1
ATOM 2709 C C . SER A 1 332 ? -0.179 -4.679 13.503 1.00 96.69 332 SER A C 1
ATOM 2711 O O . SER A 1 332 ? 0.279 -5.826 13.534 1.00 96.69 332 SER A O 1
ATOM 2713 N N . LEU A 1 333 ? -1.413 -4.378 13.911 1.00 97.69 333 LEU A N 1
ATOM 2714 C CA . LEU A 1 333 ? -2.385 -5.377 14.349 1.00 97.69 333 LEU A CA 1
ATOM 2715 C C . LEU A 1 333 ? -2.686 -6.342 13.199 1.00 97.69 333 LEU A C 1
ATOM 2717 O O . LEU A 1 333 ? -3.166 -5.928 12.141 1.00 97.69 333 LEU A O 1
ATOM 2721 N N . THR A 1 334 ? -2.440 -7.626 13.442 1.00 97.38 334 THR A N 1
ATOM 2722 C CA . THR A 1 334 ? -2.549 -8.698 12.451 1.00 97.38 334 THR A CA 1
ATOM 2723 C C . THR A 1 334 ? -3.336 -9.876 13.039 1.00 97.38 334 THR A C 1
ATOM 2725 O O . THR A 1 334 ? -2.926 -10.450 14.049 1.00 97.38 334 THR A O 1
ATOM 2728 N N . PRO A 1 335 ? -4.480 -10.264 12.451 1.00 97.00 335 PRO A N 1
ATOM 2729 C CA . PRO A 1 335 ? -5.272 -11.394 12.926 1.00 97.00 335 PRO A CA 1
ATOM 2730 C C . PRO A 1 335 ? -4.629 -12.750 12.596 1.00 97.00 335 PRO A C 1
ATOM 2732 O O . PRO A 1 335 ? -4.392 -13.081 11.433 1.00 97.00 335 PRO A O 1
ATOM 2735 N N . ARG A 1 336 ? -4.447 -13.602 13.608 1.00 95.50 336 ARG A N 1
ATOM 2736 C CA . ARG A 1 336 ? -3.987 -14.991 13.485 1.00 95.50 336 ARG A CA 1
ATOM 2737 C C . ARG A 1 336 ? -5.082 -15.993 13.800 1.00 95.50 336 ARG A C 1
ATOM 2739 O O . ARG A 1 336 ? -5.836 -15.851 14.761 1.00 95.50 336 ARG A O 1
ATOM 2746 N N . LYS A 1 337 ? -5.176 -17.036 12.971 1.00 93.88 337 LYS A N 1
ATOM 2747 C CA . LYS A 1 337 ? -6.171 -18.103 13.136 1.00 93.88 337 LYS A CA 1
ATOM 2748 C C . LYS A 1 337 ? -5.968 -18.801 14.477 1.00 93.88 337 LYS A C 1
ATOM 2750 O O . LYS A 1 337 ? -4.869 -19.259 14.780 1.00 93.88 337 LYS A O 1
ATOM 2755 N N . THR A 1 338 ? -7.045 -18.953 15.240 1.00 92.25 338 THR A N 1
ATOM 2756 C CA . THR A 1 338 ? -7.040 -19.801 16.436 1.00 92.25 338 THR A CA 1
ATOM 2757 C C . THR A 1 338 ? -7.507 -21.219 16.101 1.00 92.25 338 THR A C 1
ATOM 2759 O O . THR A 1 338 ? -7.824 -21.549 14.957 1.00 92.25 338 THR A O 1
ATOM 2762 N N . ARG A 1 339 ? -7.590 -22.082 17.121 1.00 91.56 339 ARG A N 1
ATOM 2763 C CA . ARG A 1 339 ? -8.199 -23.417 16.994 1.00 91.56 339 ARG A CA 1
ATOM 2764 C C . ARG A 1 339 ? -9.713 -23.367 16.750 1.00 91.56 339 ARG A C 1
ATOM 2766 O O . ARG A 1 339 ? -10.282 -24.378 16.351 1.00 91.56 339 ARG A O 1
ATOM 2773 N N . VAL A 1 340 ? -10.363 -22.231 17.011 1.00 88.94 340 VAL A N 1
ATOM 2774 C CA . VAL A 1 340 ? -11.803 -22.044 16.805 1.00 88.94 340 VAL A CA 1
ATOM 2775 C C . VAL A 1 340 ? -12.017 -21.334 15.473 1.00 88.94 340 VAL A C 1
ATOM 2777 O O . VAL A 1 340 ? -11.549 -20.215 15.267 1.00 88.94 340 VAL A O 1
ATOM 2780 N N . ALA A 1 341 ? -12.729 -21.989 14.555 1.00 88.75 341 ALA A N 1
ATOM 2781 C CA . ALA A 1 341 ? -13.021 -21.429 13.242 1.00 88.75 341 ALA A CA 1
ATOM 2782 C C . ALA A 1 341 ? -13.767 -20.089 13.361 1.00 88.75 341 ALA A C 1
ATOM 2784 O O . ALA A 1 341 ? -14.726 -19.964 14.119 1.00 88.75 341 ALA A O 1
ATOM 2785 N N . GLY A 1 342 ? -13.315 -19.088 12.604 1.00 89.25 342 GLY A N 1
ATOM 2786 C CA . GLY A 1 342 ? -13.891 -17.742 12.622 1.00 89.25 342 GLY A CA 1
ATOM 2787 C C . GLY A 1 342 ? -13.465 -16.868 13.806 1.00 89.25 342 GLY A C 1
ATOM 2788 O O . GLY A 1 342 ? -13.823 -15.697 13.819 1.00 89.25 342 GLY A O 1
ATOM 2789 N N . VAL A 1 343 ? -12.674 -17.384 14.755 1.00 93.31 343 VAL A N 1
ATOM 2790 C CA . VAL A 1 343 ? -12.092 -16.594 15.850 1.00 93.31 343 VAL A CA 1
ATOM 2791 C C . VAL A 1 343 ? -10.597 -16.434 15.614 1.00 93.31 343 VAL A C 1
ATOM 2793 O O . VAL A 1 343 ? -9.861 -17.420 15.501 1.00 93.31 343 VAL A O 1
ATOM 2796 N N . TYR A 1 344 ? -10.152 -15.185 15.560 1.00 96.44 344 TYR A N 1
ATOM 2797 C CA . TYR A 1 344 ? -8.761 -14.815 15.345 1.00 96.44 344 TYR A CA 1
ATOM 2798 C C . TYR A 1 344 ? -8.218 -14.123 16.590 1.00 96.44 344 TYR A C 1
ATOM 2800 O O . TYR A 1 344 ? -8.920 -13.324 17.203 1.00 96.44 344 TYR A O 1
ATOM 2808 N N . LEU A 1 345 ? -6.983 -14.442 16.961 1.00 96.56 345 LEU A N 1
ATOM 2809 C CA . LEU A 1 345 ? -6.216 -13.724 17.973 1.00 96.56 345 LEU A CA 1
ATOM 2810 C C . LEU A 1 345 ? -5.478 -12.580 17.280 1.00 96.56 345 LEU A C 1
ATOM 2812 O O . LEU A 1 345 ? -4.959 -12.781 16.186 1.00 96.56 345 LEU A O 1
ATOM 2816 N N . ILE A 1 346 ? -5.449 -11.392 17.872 1.00 97.94 346 ILE A N 1
ATOM 2817 C CA . ILE A 1 346 ? -4.685 -10.279 17.307 1.00 97.94 346 ILE A CA 1
ATOM 2818 C C . ILE A 1 346 ? -3.260 -10.321 17.840 1.00 97.94 346 ILE A C 1
ATOM 2820 O O . ILE A 1 346 ? -3.038 -10.377 19.048 1.00 97.94 346 ILE A O 1
ATOM 2824 N N . GLU A 1 347 ? -2.303 -10.266 16.925 1.00 96.88 347 GLU A N 1
ATOM 2825 C CA . GLU A 1 347 ? -0.875 -10.213 17.211 1.00 96.88 347 GLU A CA 1
ATOM 2826 C C . GLU A 1 347 ? -0.242 -9.012 16.504 1.00 96.88 347 GLU A C 1
ATOM 2828 O O . GLU A 1 347 ? -0.834 -8.407 15.605 1.00 96.88 347 GLU A O 1
ATOM 2833 N N . THR A 1 348 ? 0.957 -8.641 16.927 1.00 96.06 348 THR A N 1
ATOM 2834 C CA . THR A 1 348 ? 1.803 -7.674 16.237 1.00 96.06 348 THR A CA 1
ATOM 2835 C C . THR A 1 348 ? 2.628 -8.379 15.176 1.00 96.06 348 THR A C 1
ATOM 2837 O O . THR A 1 348 ? 3.274 -9.386 15.442 1.00 96.06 348 THR A O 1
ATOM 2840 N N . GLU A 1 349 ? 2.642 -7.836 13.966 1.00 96.44 349 GLU A N 1
ATOM 2841 C CA . GLU A 1 349 ? 3.550 -8.268 12.901 1.00 96.44 349 GLU A CA 1
ATOM 2842 C C . GLU A 1 349 ? 4.134 -7.057 12.197 1.00 96.44 349 GLU A C 1
ATOM 2844 O O . GLU A 1 349 ? 3.573 -5.964 12.286 1.00 96.44 349 GLU A O 1
ATOM 2849 N N . VAL A 1 350 ? 5.243 -7.248 11.481 1.00 96.44 350 VAL A N 1
ATOM 2850 C CA . VAL A 1 350 ? 5.842 -6.188 10.658 1.00 96.44 350 VAL A CA 1
ATOM 2851 C C . VAL A 1 350 ? 4.770 -5.586 9.750 1.00 96.44 350 VAL A C 1
ATOM 2853 O O . VAL A 1 350 ? 4.036 -6.309 9.074 1.00 96.44 350 VAL A O 1
ATOM 2856 N N . SER A 1 351 ? 4.652 -4.261 9.752 1.00 96.75 351 SER A N 1
ATOM 2857 C CA . SER A 1 351 ? 3.690 -3.538 8.925 1.00 96.75 351 SER A CA 1
ATOM 2858 C C . SER A 1 351 ? 4.032 -3.696 7.448 1.00 96.75 351 SER A C 1
ATOM 2860 O O . SER A 1 351 ? 5.153 -3.420 7.024 1.00 96.75 351 SER A O 1
ATO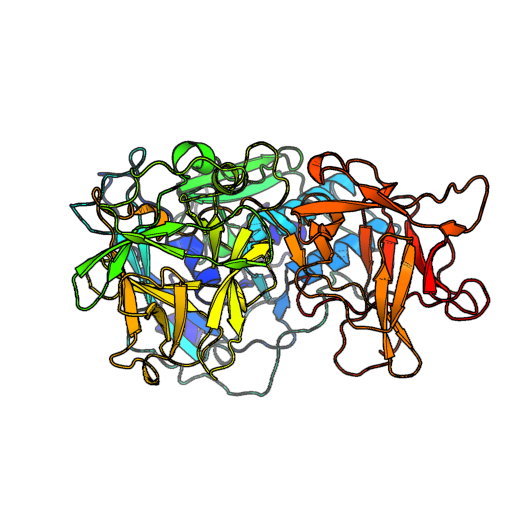M 2862 N N . THR A 1 352 ? 3.046 -4.074 6.642 1.00 95.31 352 THR A N 1
ATOM 2863 C CA . THR A 1 352 ? 3.211 -4.278 5.199 1.00 95.31 352 THR A CA 1
ATOM 2864 C C . THR A 1 352 ? 2.079 -3.625 4.420 1.00 95.31 352 THR A C 1
ATOM 2866 O O . THR A 1 352 ? 0.970 -3.468 4.924 1.00 95.31 352 THR A O 1
ATOM 2869 N N . ASN A 1 353 ? 2.343 -3.218 3.183 1.00 93.19 353 ASN A N 1
ATOM 2870 C CA . ASN A 1 353 ? 1.348 -2.551 2.345 1.00 93.19 353 ASN A CA 1
ATOM 2871 C C . ASN A 1 353 ? 0.426 -3.556 1.634 1.00 93.19 353 ASN A C 1
ATOM 2873 O O . ASN A 1 353 ? -0.749 -3.262 1.406 1.00 93.19 353 ASN A O 1
ATOM 2877 N N . ASN A 1 354 ? 0.934 -4.750 1.320 1.00 92.94 354 ASN A N 1
ATOM 2878 C CA . ASN A 1 354 ? 0.282 -5.736 0.456 1.00 92.94 354 ASN A CA 1
ATOM 2879 C C . ASN A 1 354 ? -0.509 -6.828 1.201 1.00 92.94 354 ASN A C 1
ATOM 2881 O O . ASN A 1 354 ? -1.101 -7.702 0.569 1.00 92.94 354 ASN A O 1
ATOM 2885 N N . ARG A 1 355 ? -0.565 -6.788 2.537 1.00 92.44 355 ARG A N 1
ATOM 2886 C CA . ARG A 1 355 ? -1.305 -7.770 3.336 1.00 92.44 355 ARG A CA 1
ATOM 2887 C C . ARG A 1 355 ? -2.713 -7.301 3.670 1.00 92.44 355 ARG A C 1
ATOM 2889 O O . ARG A 1 355 ? -2.913 -6.301 4.354 1.00 92.44 355 ARG A O 1
ATOM 2896 N N . MET A 1 356 ? -3.710 -8.043 3.187 1.00 90.94 356 MET A N 1
ATOM 2897 C CA . MET A 1 356 ? -5.127 -7.738 3.426 1.00 90.94 356 MET A CA 1
ATOM 2898 C C . MET A 1 356 ? -5.556 -7.960 4.878 1.00 90.94 356 MET A C 1
ATOM 2900 O O . MET A 1 356 ? -6.475 -7.295 5.347 1.00 90.94 356 MET A O 1
ATOM 2904 N N . ASP A 1 357 ? -4.896 -8.870 5.594 1.00 93.31 357 ASP A N 1
ATOM 2905 C CA . ASP A 1 357 ? -5.168 -9.146 7.007 1.00 93.31 357 ASP A CA 1
ATOM 2906 C C . ASP A 1 357 ? -4.740 -7.997 7.935 1.00 93.31 357 ASP A C 1
ATOM 2908 O O . ASP A 1 357 ? -5.310 -7.858 9.012 1.00 93.31 357 ASP A O 1
ATOM 2912 N N . GLN A 1 358 ? -3.839 -7.114 7.497 1.00 95.75 358 GLN A N 1
ATOM 2913 C CA . GLN A 1 358 ? -3.452 -5.897 8.225 1.00 95.75 358 GLN A CA 1
ATOM 2914 C C . GLN A 1 358 ? -4.334 -4.676 7.925 1.00 95.75 358 GLN A C 1
ATOM 2916 O O . GLN A 1 358 ? -4.078 -3.598 8.462 1.00 95.75 358 GLN A O 1
ATOM 2921 N N . LYS A 1 359 ? -5.354 -4.811 7.068 1.00 95.12 359 LYS A N 1
ATOM 2922 C CA . LYS A 1 359 ? -6.213 -3.694 6.658 1.00 95.12 359 LYS A CA 1
ATOM 2923 C C . LYS A 1 359 ? -7.493 -3.655 7.484 1.00 95.12 359 LYS A C 1
ATOM 2925 O O . LYS A 1 359 ? -8.266 -4.617 7.518 1.00 95.12 359 LYS A O 1
ATOM 2930 N N . TRP A 1 360 ? -7.719 -2.507 8.105 1.00 95.81 360 TRP A N 1
ATOM 2931 C CA . TRP A 1 360 ? -8.785 -2.237 9.054 1.00 95.81 360 TRP A CA 1
ATOM 2932 C C . TRP A 1 360 ? -9.731 -1.159 8.529 1.00 95.81 360 TRP A C 1
ATOM 2934 O O . TRP A 1 360 ? -9.329 -0.211 7.851 1.00 95.81 360 TRP A O 1
ATOM 2944 N N . LEU A 1 361 ? -11.004 -1.313 8.871 1.00 93.50 361 LEU A N 1
ATOM 2945 C CA . LEU A 1 361 ? -12.095 -0.403 8.557 1.00 93.50 361 LEU A CA 1
ATOM 2946 C C . LEU A 1 361 ? -12.648 0.187 9.848 1.00 93.50 361 LEU A C 1
ATOM 2948 O O . LEU A 1 361 ? -12.988 -0.556 10.769 1.00 93.50 361 LEU A O 1
ATOM 2952 N N . LEU A 1 362 ? -12.785 1.510 9.887 1.00 93.94 362 LEU A N 1
ATOM 2953 C CA . LEU A 1 362 ? -13.450 2.229 10.968 1.00 93.94 362 LEU A CA 1
ATOM 2954 C C . LEU A 1 362 ? -14.839 2.639 10.477 1.00 93.94 362 LEU A C 1
ATOM 2956 O O . LEU A 1 362 ? -14.976 3.576 9.697 1.00 93.94 362 LEU A O 1
ATOM 2960 N N . THR A 1 363 ? -15.868 1.894 10.883 1.00 90.94 363 THR A N 1
ATOM 2961 C CA . THR A 1 363 ? -17.250 2.137 10.434 1.00 90.94 363 THR A CA 1
ATOM 2962 C C . THR A 1 363 ? -18.008 2.922 11.500 1.00 90.94 363 THR A C 1
ATOM 2964 O O . THR A 1 363 ? -18.099 2.418 12.623 1.00 90.94 363 THR A O 1
ATOM 2967 N N . PRO A 1 364 ? -18.557 4.111 11.197 1.00 92.00 364 PRO A N 1
ATOM 2968 C CA . PRO A 1 364 ? -19.316 4.883 12.174 1.00 92.00 364 PRO A CA 1
ATOM 2969 C C . PRO A 1 364 ? -20.581 4.135 12.614 1.00 92.00 364 PRO A C 1
ATOM 2971 O O . PRO A 1 364 ? -21.218 3.431 11.828 1.00 92.00 364 PRO A O 1
ATOM 2974 N N . LEU A 1 365 ? -20.923 4.268 13.893 1.00 92.56 365 LEU A N 1
ATOM 2975 C CA . LEU A 1 365 ? -22.092 3.656 14.534 1.00 92.56 365 LEU A CA 1
ATOM 2976 C C . LEU A 1 365 ? -23.159 4.685 14.926 1.00 92.56 365 LEU A C 1
ATOM 2978 O O . LEU A 1 365 ? -24.248 4.297 15.351 1.00 92.56 365 LEU A O 1
ATOM 2982 N N . ASP A 1 366 ? -22.842 5.971 14.825 1.00 90.44 366 ASP A N 1
ATOM 2983 C CA . ASP A 1 366 ? -23.711 7.093 15.147 1.00 90.44 366 ASP A CA 1
ATOM 2984 C C . ASP A 1 366 ? -23.536 8.248 14.152 1.00 90.44 366 ASP A C 1
ATOM 2986 O O . ASP A 1 366 ? -22.511 8.367 13.481 1.00 90.44 366 ASP A O 1
ATOM 2990 N N . ASP A 1 367 ? -24.555 9.106 14.065 1.00 85.75 367 ASP A N 1
ATOM 2991 C CA . ASP A 1 367 ? -24.559 10.256 13.151 1.00 85.75 367 ASP A CA 1
ATOM 2992 C C . ASP A 1 367 ? -23.561 11.347 13.573 1.00 85.75 367 ASP A C 1
ATOM 2994 O O . ASP A 1 367 ? -23.063 12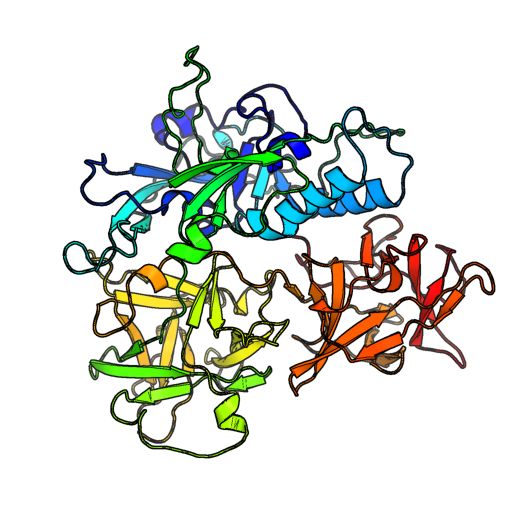.087 12.727 1.00 85.75 367 ASP A O 1
ATOM 2998 N N . ASP A 1 368 ? -23.225 11.403 14.867 1.00 86.06 368 ASP A N 1
ATOM 2999 C CA . ASP A 1 368 ? -22.264 12.351 15.445 1.00 86.06 368 ASP A CA 1
ATOM 3000 C C . ASP A 1 368 ? -20.800 11.966 15.174 1.00 86.06 368 ASP A C 1
ATOM 3002 O O . ASP A 1 368 ? -19.882 12.669 15.607 1.00 86.06 368 ASP A O 1
ATOM 3006 N N . MET A 1 369 ? -20.552 10.848 14.477 1.00 89.00 369 MET A N 1
ATOM 3007 C CA . MET A 1 369 ? -19.202 10.385 14.142 1.00 89.00 369 MET A CA 1
ATOM 3008 C C . MET A 1 369 ? -18.323 10.214 15.390 1.00 89.00 369 MET A C 1
ATOM 3010 O O . MET A 1 369 ? -17.124 10.506 15.367 1.00 89.00 369 MET A O 1
ATOM 3014 N N . SER A 1 370 ? -18.923 9.763 16.495 1.00 90.62 370 SER A N 1
ATOM 3015 C CA . SER A 1 370 ? -18.279 9.655 17.808 1.00 90.62 370 SER A CA 1
ATOM 3016 C C . SER A 1 370 ? -18.003 8.207 18.215 1.00 90.62 370 SER A C 1
ATOM 3018 O O . SER A 1 370 ? -17.186 7.960 19.103 1.00 90.62 370 SER A O 1
ATOM 3020 N N . LYS A 1 371 ? -18.636 7.232 17.554 1.00 93.88 371 LYS A N 1
ATOM 3021 C CA . LYS A 1 371 ? -18.469 5.801 17.830 1.00 93.88 371 LYS A CA 1
ATOM 3022 C C . LYS A 1 371 ? -18.174 5.039 16.556 1.00 93.88 371 LYS A C 1
ATOM 3024 O O . LYS A 1 371 ? -18.891 5.176 15.572 1.00 93.88 371 LYS A O 1
ATOM 3029 N N . TYR A 1 372 ? -17.172 4.169 16.602 1.00 95.19 372 TYR A N 1
ATOM 3030 C CA . TYR A 1 372 ? -16.752 3.382 15.449 1.00 95.19 372 TYR A CA 1
ATOM 3031 C C . TYR A 1 372 ? -16.602 1.912 15.800 1.00 95.19 372 TYR A C 1
ATOM 3033 O O . TYR A 1 372 ? -16.038 1.534 16.830 1.00 95.19 372 TYR A O 1
ATOM 3041 N N . LYS A 1 373 ? -17.059 1.067 14.884 1.00 95.50 373 LYS A N 1
ATOM 3042 C CA . LYS A 1 373 ? -16.718 -0.346 14.854 1.00 95.50 373 LYS A CA 1
ATOM 3043 C C . LYS A 1 373 ? -15.400 -0.525 14.111 1.00 95.50 373 LYS A C 1
ATOM 3045 O O . LYS A 1 373 ? -15.231 0.013 13.018 1.00 95.50 373 LYS A O 1
ATOM 3050 N N . VAL A 1 374 ? -14.487 -1.291 14.704 1.00 96.44 374 VAL A N 1
ATOM 3051 C CA . VAL A 1 374 ? -13.197 -1.646 14.103 1.00 96.44 374 VAL A CA 1
ATOM 3052 C C . VAL A 1 374 ? -13.322 -3.023 13.457 1.00 96.44 374 VAL A C 1
ATOM 3054 O O . VAL A 1 374 ? -13.440 -4.027 14.159 1.00 96.44 374 VAL A O 1
ATOM 3057 N N . SER A 1 375 ? -13.321 -3.070 12.128 1.00 95.62 375 SER A N 1
ATOM 3058 C CA . SER A 1 375 ? -13.560 -4.277 11.327 1.00 95.62 375 SER A CA 1
ATOM 3059 C C . SER A 1 375 ? -12.361 -4.618 10.442 1.00 95.62 375 SER A C 1
ATOM 3061 O O . SER A 1 375 ? -11.523 -3.767 10.158 1.00 95.62 375 SER A O 1
ATOM 3063 N N . SER A 1 376 ? -12.294 -5.857 9.962 1.00 94.31 376 SER A N 1
ATOM 3064 C CA . SER A 1 376 ? -11.269 -6.347 9.036 1.00 94.31 376 SER A CA 1
ATOM 3065 C C . SER A 1 376 ? -11.888 -6.826 7.722 1.00 94.31 376 SER A C 1
ATOM 3067 O O . SER A 1 376 ? -12.973 -7.417 7.711 1.00 94.31 376 SER A O 1
ATOM 3069 N N . TYR A 1 377 ? -11.150 -6.644 6.623 1.00 86.56 377 TYR A N 1
ATOM 3070 C CA . TYR A 1 377 ? -11.487 -7.186 5.300 1.00 86.56 377 TYR A CA 1
ATOM 3071 C C . TYR A 1 377 ? -11.382 -8.717 5.207 1.00 86.56 377 TYR A C 1
ATOM 3073 O O . TYR A 1 377 ? -11.819 -9.301 4.216 1.00 86.56 377 TYR A O 1
ATOM 3081 N N . LEU A 1 378 ? -10.832 -9.388 6.228 1.00 89.38 378 LEU A N 1
ATOM 3082 C CA . LEU A 1 378 ? -10.787 -10.854 6.291 1.00 89.38 378 LEU A CA 1
ATOM 3083 C C . LEU A 1 378 ? -12.173 -11.503 6.230 1.00 89.38 378 LEU A C 1
ATOM 3085 O O . LEU A 1 378 ? -12.301 -12.646 5.787 1.00 89.38 378 LEU A O 1
ATOM 3089 N N . PHE A 1 379 ? -13.207 -10.790 6.673 1.00 88.44 379 PHE A N 1
ATOM 3090 C CA . PHE A 1 379 ? -14.579 -11.267 6.642 1.00 88.44 379 PHE A CA 1
ATOM 3091 C C . PHE A 1 379 ? -15.405 -10.466 5.639 1.00 88.44 379 PHE A C 1
ATOM 3093 O O . PHE A 1 379 ? -15.402 -9.241 5.642 1.00 88.44 379 PHE A O 1
ATOM 3100 N N . ARG A 1 380 ? -16.207 -11.177 4.840 1.00 85.69 380 ARG A N 1
ATOM 3101 C CA . ARG A 1 380 ? -17.244 -10.578 3.977 1.00 85.69 380 ARG A CA 1
ATOM 3102 C C . ARG A 1 380 ? -18.534 -10.228 4.730 1.00 85.69 380 ARG A C 1
ATOM 3104 O O . ARG A 1 380 ? -19.500 -9.778 4.130 1.00 85.69 380 ARG A O 1
ATOM 3111 N N . VAL A 1 381 ? -18.571 -10.499 6.032 1.00 89.94 381 VAL A N 1
ATOM 3112 C CA . VAL A 1 381 ? -19.713 -10.266 6.923 1.00 89.94 381 VAL A CA 1
ATOM 3113 C C . VAL A 1 381 ? -19.318 -9.277 8.013 1.00 89.94 381 VAL A C 1
ATOM 3115 O O . VAL A 1 381 ? -18.127 -9.083 8.276 1.00 89.94 381 VAL A O 1
ATOM 3118 N N . LYS A 1 382 ? -20.314 -8.682 8.679 1.00 93.19 382 LYS A N 1
ATOM 3119 C CA . LYS A 1 382 ? -20.077 -7.790 9.820 1.00 93.19 382 LYS A CA 1
ATOM 3120 C C . LYS A 1 382 ? -19.240 -8.503 10.886 1.00 93.19 382 LYS A C 1
ATOM 3122 O O . LYS A 1 382 ? -19.530 -9.638 11.270 1.00 93.19 382 LYS A O 1
ATOM 3127 N N . ASN A 1 383 ? -18.172 -7.840 11.304 1.00 96.06 383 ASN A N 1
ATOM 3128 C CA . ASN A 1 383 ? -17.158 -8.366 12.207 1.00 96.06 383 ASN A CA 1
ATOM 3129 C C . ASN A 1 383 ? -16.557 -7.219 13.019 1.00 96.06 383 ASN A C 1
ATOM 3131 O O . ASN A 1 383 ? -16.610 -6.068 12.582 1.00 96.06 383 ASN A O 1
ATOM 3135 N N . GLY A 1 384 ? -15.993 -7.520 14.180 1.00 97.00 384 GLY A N 1
ATOM 3136 C CA . GLY A 1 384 ? -15.462 -6.505 15.084 1.00 97.00 384 GLY A CA 1
ATOM 3137 C C . GLY A 1 384 ? -14.331 -7.025 15.955 1.00 97.00 384 GLY A C 1
ATOM 3138 O O . GLY A 1 384 ? -13.992 -8.212 15.909 1.00 97.00 384 GLY A O 1
ATOM 3139 N N . LEU A 1 385 ? -13.776 -6.131 16.768 1.00 97.44 385 LEU A N 1
ATOM 3140 C CA . LEU A 1 385 ? -12.858 -6.483 17.842 1.00 97.44 385 LEU A CA 1
ATOM 3141 C C . LEU A 1 385 ? -13.629 -6.925 19.086 1.00 97.44 385 LEU A C 1
ATOM 3143 O O . LEU A 1 385 ? -14.639 -6.333 19.457 1.00 97.44 385 LEU A O 1
ATOM 3147 N N . TYR A 1 386 ? -13.138 -7.965 19.747 1.00 95.94 386 TYR A N 1
ATOM 3148 C CA . TYR A 1 386 ? -13.764 -8.565 20.916 1.00 95.94 386 TYR A CA 1
ATOM 3149 C C . TYR A 1 386 ? -12.719 -8.908 21.968 1.00 95.94 386 TYR A C 1
ATOM 3151 O O . TYR A 1 386 ? -11.573 -9.232 21.658 1.00 95.94 386 TYR A O 1
ATOM 3159 N N . ARG A 1 387 ? -13.154 -8.938 23.223 1.00 92.69 387 ARG A N 1
ATOM 3160 C CA . ARG A 1 387 ? -12.431 -9.588 24.321 1.00 92.69 387 ARG A CA 1
ATOM 3161 C C . ARG A 1 387 ? -13.266 -10.718 24.901 1.00 92.69 387 ARG A C 1
ATOM 3163 O O . ARG A 1 387 ? -14.494 -10.704 24.790 1.00 92.69 387 ARG A O 1
ATOM 3170 N N . ARG A 1 388 ? -12.619 -11.681 25.557 1.00 89.81 388 ARG A N 1
ATOM 3171 C CA . ARG A 1 388 ? -13.337 -12.616 26.432 1.00 89.81 388 ARG A CA 1
ATOM 3172 C C . ARG A 1 388 ? -13.754 -11.911 27.719 1.00 89.81 388 ARG A C 1
ATOM 3174 O O . ARG A 1 388 ? -13.051 -11.033 28.218 1.00 89.81 388 ARG A O 1
ATOM 3181 N N . ARG A 1 389 ? -14.910 -12.295 28.252 1.00 81.38 389 ARG A N 1
ATOM 3182 C CA . ARG A 1 389 ? -15.415 -11.834 29.545 1.00 81.38 389 ARG A CA 1
ATOM 3183 C C . ARG A 1 389 ? -14.701 -12.568 30.678 1.00 81.38 389 ARG A C 1
ATOM 3185 O O . ARG A 1 389 ? -14.546 -13.786 30.628 1.00 81.38 389 ARG A O 1
ATOM 3192 N N . GLY A 1 390 ? -14.329 -11.820 31.711 1.00 71.19 390 GLY A N 1
ATOM 3193 C CA . GLY A 1 390 ? -13.548 -12.291 32.856 1.00 71.19 390 GLY A CA 1
ATOM 3194 C C . GLY A 1 390 ? -12.194 -11.585 32.948 1.00 71.19 390 GLY A C 1
ATOM 3195 O O . GLY A 1 390 ? -11.658 -11.127 31.940 1.00 71.19 390 GLY A O 1
ATOM 3196 N N . ASP A 1 391 ? -11.653 -11.488 34.161 1.00 61.34 391 ASP A N 1
ATOM 3197 C CA . ASP A 1 391 ? -10.531 -10.583 34.464 1.00 61.34 391 ASP A CA 1
ATOM 3198 C C . ASP A 1 391 ? -9.148 -11.123 34.062 1.00 61.34 391 ASP A C 1
ATOM 3200 O O . ASP A 1 391 ? -8.169 -10.390 34.096 1.00 61.34 391 ASP A O 1
ATOM 3204 N N . VAL A 1 392 ? -9.039 -12.394 33.656 1.00 70.69 392 VAL A N 1
ATOM 3205 C CA . VAL A 1 392 ? -7.728 -13.027 33.400 1.00 70.69 392 VAL A CA 1
ATOM 3206 C C . VAL A 1 392 ?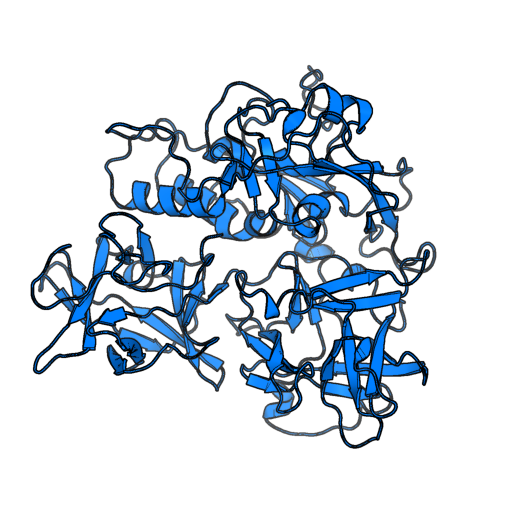 -7.308 -12.971 31.926 1.00 70.69 392 VAL A C 1
ATOM 3208 O O . VAL A 1 392 ? -6.115 -13.006 31.631 1.00 70.69 392 VAL A O 1
ATOM 3211 N N . ASP A 1 393 ? -8.255 -12.894 30.984 1.00 80.75 393 ASP A N 1
ATOM 3212 C CA . ASP A 1 393 ? -7.928 -12.875 29.553 1.00 80.75 393 ASP A CA 1
ATOM 3213 C C . ASP A 1 393 ? -7.936 -11.447 29.001 1.00 80.75 393 ASP A C 1
ATOM 3215 O O . ASP A 1 393 ? -8.983 -10.895 28.656 1.00 80.75 393 ASP A O 1
ATOM 3219 N N . SER A 1 394 ? -6.742 -10.865 28.912 1.00 88.31 394 SER A N 1
ATOM 3220 C CA . SER A 1 394 ? -6.500 -9.548 28.323 1.00 88.31 394 SER A CA 1
ATOM 3221 C C . SER A 1 394 ? -6.270 -9.592 26.815 1.00 88.31 394 SER A C 1
ATOM 3223 O O . SER A 1 394 ? -5.993 -8.558 26.223 1.00 88.31 394 SER A O 1
ATOM 3225 N N . ARG A 1 395 ? -6.358 -10.750 26.152 1.00 93.44 395 ARG A N 1
ATOM 3226 C CA . ARG A 1 395 ? -6.087 -10.838 24.712 1.00 93.44 395 ARG A CA 1
ATOM 3227 C C . ARG A 1 395 ? -7.208 -10.236 23.877 1.00 93.44 395 ARG A C 1
ATOM 3229 O O . ARG A 1 395 ? -8.391 -10.324 24.217 1.00 93.44 395 ARG A O 1
ATOM 3236 N N . LEU A 1 396 ? -6.810 -9.672 22.743 1.00 96.25 396 LEU A N 1
ATOM 3237 C CA . LEU A 1 396 ? -7.714 -9.101 21.760 1.00 96.25 396 LEU A CA 1
ATOM 3238 C C . LEU A 1 396 ? -8.038 -10.117 20.660 1.00 96.25 396 LEU A C 1
ATOM 3240 O O . LEU A 1 396 ? -7.152 -10.786 20.131 1.00 96.25 396 LEU A O 1
ATOM 3244 N N . TYR A 1 397 ? -9.310 -10.202 20.286 1.00 96.25 397 TYR A N 1
ATOM 3245 C CA . TYR A 1 397 ? -9.807 -11.122 19.271 1.00 96.25 397 TYR A CA 1
ATOM 3246 C C . TYR A 1 397 ? -10.530 -10.379 18.147 1.00 96.25 397 TYR A C 1
ATOM 3248 O O . TYR A 1 397 ? -11.118 -9.324 18.366 1.00 96.25 397 TYR A O 1
ATOM 3256 N N . LEU A 1 398 ? -10.553 -10.976 16.959 1.00 97.25 398 LEU A N 1
ATOM 3257 C CA . LEU A 1 398 ? -11.398 -10.574 15.835 1.00 97.25 398 LEU A CA 1
ATOM 3258 C C . LEU A 1 398 ? -12.342 -11.725 15.482 1.00 97.25 398 LEU A C 1
ATOM 3260 O O . LEU A 1 398 ? -11.909 -12.874 15.350 1.00 97.25 398 LEU A O 1
ATOM 3264 N N . MET A 1 399 ? -13.629 -11.418 15.316 1.00 95.81 399 MET A N 1
ATOM 3265 C CA . MET A 1 399 ? -14.636 -12.409 14.928 1.00 95.81 399 MET A CA 1
ATOM 3266 C C . MET A 1 399 ? -15.851 -11.789 14.218 1.00 95.81 399 MET A C 1
ATOM 3268 O O . MET A 1 399 ? -16.146 -10.606 14.417 1.00 95.81 399 MET A O 1
ATOM 3272 N N . PRO A 1 400 ? -16.584 -12.584 13.414 1.00 95.25 400 PRO A N 1
ATOM 3273 C CA . PRO A 1 400 ? -17.904 -12.230 12.905 1.00 95.25 400 PRO A CA 1
ATOM 3274 C C . PRO A 1 400 ? -18.913 -12.008 14.027 1.00 95.25 400 PRO A C 1
ATOM 3276 O O . PRO A 1 400 ? -18.941 -12.761 15.002 1.00 95.25 400 PRO A O 1
ATOM 3279 N N . ASP A 1 401 ? -19.836 -11.072 13.821 1.00 92.50 401 ASP A N 1
ATOM 3280 C CA . ASP A 1 401 ? -20.906 -10.777 14.784 1.00 92.50 401 ASP A CA 1
ATOM 3281 C C . ASP A 1 401 ? -21.821 -11.985 15.025 1.00 92.50 401 ASP A C 1
ATOM 3283 O O . ASP A 1 401 ? -22.361 -12.164 16.113 1.00 92.50 401 ASP A O 1
ATOM 3287 N N . SER A 1 402 ? -21.952 -12.869 14.032 1.00 90.12 402 SER A N 1
ATOM 3288 C CA . SER A 1 402 ? -22.727 -14.108 14.144 1.00 90.12 402 SER A CA 1
ATOM 3289 C C . SER A 1 402 ? -22.148 -15.117 15.142 1.00 90.12 402 SER A C 1
ATOM 3291 O O . SER A 1 402 ? -22.854 -16.040 15.538 1.00 90.12 402 SER A O 1
ATOM 3293 N N . LEU A 1 403 ? -20.870 -14.982 15.519 1.00 87.31 403 LEU A N 1
ATOM 3294 C CA . LEU A 1 403 ? -20.209 -15.828 16.518 1.00 87.31 403 LEU A CA 1
ATOM 3295 C C . LEU A 1 403 ? -20.134 -15.164 17.900 1.00 87.31 403 LEU A C 1
ATOM 3297 O O . LEU A 1 403 ? -19.634 -15.783 18.841 1.00 87.31 403 LEU A O 1
ATOM 3301 N N . ALA A 1 404 ? -20.640 -13.934 18.045 1.00 80.81 404 ALA A N 1
ATOM 3302 C CA . ALA A 1 404 ? -20.650 -13.232 19.318 1.00 80.81 404 ALA A CA 1
ATOM 3303 C C . ALA A 1 404 ? -21.526 -13.989 20.333 1.00 80.81 404 ALA A C 1
ATOM 3305 O O . ALA A 1 404 ? -22.755 -13.989 20.263 1.00 80.81 404 ALA A O 1
ATOM 3306 N N . SER A 1 405 ? -20.883 -14.652 21.294 1.00 81.31 405 SER A N 1
ATOM 3307 C CA . SER A 1 405 ? -21.545 -15.393 22.369 1.00 81.31 405 SER A CA 1
ATOM 3308 C C . SER A 1 405 ? -21.590 -14.574 23.665 1.00 81.31 405 SER A C 1
ATOM 3310 O O . SER A 1 405 ? -21.080 -13.457 23.744 1.00 81.31 405 SER A O 1
ATOM 3312 N N . ASN A 1 406 ? -22.175 -15.133 24.729 1.00 81.00 406 ASN A N 1
ATOM 3313 C CA . ASN A 1 406 ? -22.091 -14.536 26.066 1.00 81.00 406 ASN A CA 1
ATOM 3314 C C . ASN A 1 406 ? -20.679 -14.587 26.674 1.00 81.00 406 ASN A C 1
ATOM 3316 O O . ASN A 1 406 ? -20.468 -13.947 27.700 1.00 81.00 406 ASN A O 1
ATOM 3320 N N . GLU A 1 407 ? -19.742 -15.333 26.083 1.00 87.19 407 GLU A N 1
ATOM 3321 C CA . GLU A 1 407 ? -18.337 -15.392 26.511 1.00 87.19 407 GLU A CA 1
ATOM 3322 C C . GLU A 1 407 ? -17.540 -14.188 26.006 1.00 87.19 407 GLU A C 1
ATOM 3324 O O . GLU A 1 407 ? -16.570 -13.792 26.643 1.00 87.19 407 GLU A O 1
ATOM 3329 N N . TYR A 1 408 ? -17.953 -13.585 24.892 1.00 90.69 408 TYR A N 1
ATOM 3330 C CA . TYR A 1 408 ? -17.244 -12.475 24.272 1.00 90.69 408 TYR A CA 1
ATOM 3331 C C . TYR A 1 408 ? -18.024 -11.171 24.399 1.00 90.69 408 TYR A C 1
ATOM 3333 O O . TYR A 1 408 ? -19.257 -11.125 24.457 1.00 90.69 408 TYR A O 1
ATOM 3341 N N . GLU A 1 409 ? -17.285 -10.076 24.445 1.00 91.75 409 GLU A N 1
ATOM 3342 C CA . GLU A 1 409 ? -17.841 -8.737 24.417 1.00 91.75 409 GLU A CA 1
ATOM 3343 C C . GLU A 1 409 ? -17.146 -7.906 23.347 1.00 91.75 409 GLU A C 1
ATOM 3345 O O . GLU A 1 409 ? -15.918 -7.860 23.296 1.00 91.75 409 GLU A O 1
ATOM 3350 N N . GLU A 1 410 ? -17.953 -7.281 22.487 1.00 95.81 410 GLU A N 1
ATOM 3351 C CA . GLU A 1 410 ? -17.469 -6.396 21.432 1.00 95.81 410 GLU A CA 1
ATOM 3352 C C . GLU A 1 410 ? -16.878 -5.129 22.044 1.00 95.81 410 GLU A C 1
ATOM 3354 O O . GLU A 1 410 ? -17.471 -4.525 22.948 1.00 95.81 410 GLU A O 1
ATOM 3359 N N . LEU A 1 411 ? -15.736 -4.733 21.503 1.00 96.75 411 LEU A N 1
ATOM 3360 C CA . LEU A 1 411 ? -15.022 -3.512 21.804 1.00 96.75 411 LEU A CA 1
ATOM 3361 C C . LEU A 1 411 ? -15.186 -2.538 20.633 1.00 96.75 411 LEU A C 1
ATOM 3363 O O . LEU A 1 411 ? -14.847 -2.860 19.495 1.00 96.75 411 LEU A O 1
ATOM 3367 N N . ILE A 1 412 ? -15.697 -1.346 20.925 1.00 97.12 412 ILE A N 1
ATOM 3368 C CA . ILE A 1 412 ? -15.862 -0.260 19.957 1.00 97.12 412 ILE A CA 1
ATOM 3369 C C . ILE A 1 412 ? -14.894 0.876 20.274 1.00 97.12 412 ILE A C 1
ATOM 3371 O O . ILE A 1 412 ? -14.449 1.035 21.409 1.00 97.12 412 ILE A O 1
ATOM 3375 N N . LEU A 1 413 ? -14.580 1.681 19.271 1.00 95.94 413 LEU A N 1
ATOM 3376 C CA . LEU A 1 413 ? -13.823 2.908 19.441 1.00 95.94 413 LEU A CA 1
ATOM 3377 C C . LEU A 1 413 ? -14.786 4.050 19.768 1.00 95.94 413 LEU A C 1
ATOM 3379 O O . LEU A 1 413 ? -15.759 4.250 19.044 1.00 95.94 413 LEU A O 1
ATOM 3383 N N . GLU A 1 414 ? -14.511 4.814 20.822 1.00 94.00 414 GLU A N 1
ATOM 3384 C CA . GLU A 1 414 ? -15.258 6.038 21.127 1.00 94.00 414 GLU A CA 1
ATOM 3385 C C . GLU A 1 414 ? -14.322 7.248 21.122 1.00 94.00 414 GLU A C 1
ATOM 3387 O O . GLU A 1 414 ? -13.265 7.245 21.761 1.00 94.00 414 GLU A O 1
ATOM 3392 N N . VAL A 1 415 ? -14.736 8.294 20.412 1.00 90.75 415 VAL A N 1
ATOM 3393 C CA . VAL A 1 415 ? -13.957 9.504 20.181 1.00 90.75 415 VAL A CA 1
ATOM 3394 C C . VAL A 1 415 ? -14.401 10.603 21.136 1.00 90.75 415 VAL A C 1
ATOM 3396 O O . VAL A 1 415 ? -15.556 11.021 21.138 1.00 90.75 415 VAL A O 1
ATOM 3399 N N . SER A 1 416 ? -13.476 11.079 21.965 1.00 86.88 416 SER A N 1
ATOM 3400 C CA . SER A 1 416 ? -13.641 12.281 22.792 1.00 86.88 416 SER A CA 1
ATOM 3401 C C . SER A 1 416 ? -12.297 12.693 23.390 1.00 86.88 416 SER A C 1
ATOM 3403 O O . SER A 1 416 ? -11.378 11.878 23.468 1.00 86.88 416 SER A O 1
ATOM 3405 N N . ASP A 1 417 ? -12.207 13.903 23.942 1.00 79.06 417 ASP A N 1
ATOM 3406 C CA . ASP A 1 417 ? -11.004 14.376 24.647 1.00 79.06 417 ASP A CA 1
ATOM 3407 C C . ASP A 1 417 ? -10.593 13.500 25.848 1.00 79.06 417 ASP A C 1
ATOM 3409 O O . ASP A 1 417 ? -9.444 13.539 26.282 1.00 79.06 417 ASP A O 1
ATOM 3413 N N . LYS A 1 418 ? -11.526 12.708 26.398 1.00 83.31 418 LYS A N 1
ATOM 3414 C CA . LYS A 1 418 ? -11.288 11.787 27.526 1.00 83.31 418 LYS A CA 1
ATOM 3415 C C . LYS A 1 418 ? -11.069 10.331 27.095 1.00 83.31 418 LYS A C 1
ATOM 3417 O O . LYS A 1 418 ? -10.867 9.479 27.957 1.00 83.31 418 LYS A O 1
ATOM 3422 N N . LYS A 1 419 ? -11.178 10.035 25.798 1.00 88.31 419 LYS A N 1
ATOM 3423 C CA . LYS A 1 419 ? -11.003 8.698 25.215 1.00 88.31 419 LYS A CA 1
ATOM 3424 C C . LYS A 1 419 ? -9.978 8.779 24.083 1.00 88.31 419 LYS A C 1
ATOM 3426 O O . LYS A 1 419 ? -8.925 9.386 24.262 1.00 88.31 419 LYS A O 1
ATOM 3431 N N . THR A 1 420 ? -10.257 8.181 22.930 1.00 89.75 420 THR A N 1
ATOM 3432 C CA . THR A 1 420 ? -9.420 8.353 21.745 1.00 89.75 420 THR A CA 1
ATOM 3433 C C . THR A 1 420 ? -9.705 9.713 21.121 1.00 89.75 420 THR A C 1
ATOM 3435 O O . THR A 1 420 ? -10.858 10.121 20.979 1.00 89.75 420 THR A O 1
ATOM 3438 N N . LYS A 1 421 ? -8.647 10.440 20.761 1.00 88.88 421 LYS A N 1
ATOM 3439 C CA . LYS A 1 421 ? -8.782 11.759 20.142 1.00 88.88 421 LYS A CA 1
ATOM 3440 C C . LYS A 1 421 ? -9.294 11.645 18.694 1.00 88.88 421 LYS A C 1
ATOM 3442 O O . LYS A 1 421 ? -9.006 10.649 18.030 1.00 88.88 421 LYS A O 1
ATOM 3447 N N . PRO A 1 422 ? -9.972 12.685 18.177 1.00 88.31 422 PRO A N 1
ATOM 3448 C CA . PRO A 1 422 ? -10.578 12.681 16.844 1.00 88.31 422 PRO A CA 1
ATOM 3449 C C . PRO A 1 422 ? -9.647 12.300 15.697 1.00 88.31 422 PRO A C 1
ATOM 3451 O O . PRO A 1 422 ? -10.030 11.469 14.888 1.00 88.31 422 PRO A O 1
ATOM 3454 N N . ALA A 1 423 ? -8.419 12.822 15.652 1.00 89.00 423 ALA A N 1
ATOM 3455 C CA . ALA A 1 423 ? -7.491 12.552 14.546 1.00 89.00 423 ALA A CA 1
ATOM 3456 C C . ALA A 1 423 ? -7.098 11.067 14.393 1.00 89.00 423 ALA A C 1
ATOM 3458 O O . ALA A 1 423 ? -6.556 10.674 13.375 1.00 89.00 423 ALA A O 1
ATOM 3459 N N . PHE A 1 424 ? -7.391 10.198 15.367 1.00 91.94 424 PHE A N 1
ATOM 3460 C CA . PHE A 1 424 ? -7.137 8.765 15.205 1.00 91.94 424 PHE A CA 1
ATOM 3461 C C . PHE A 1 424 ? -7.981 8.125 14.092 1.00 91.94 424 PHE A C 1
ATOM 3463 O O . PHE A 1 424 ? -7.562 7.141 13.485 1.00 91.94 424 PHE A O 1
ATOM 3470 N N . ILE A 1 425 ? -9.196 8.629 13.856 1.00 90.94 425 ILE A N 1
ATOM 3471 C CA . ILE A 1 425 ? -10.117 8.021 12.883 1.00 90.94 425 ILE A CA 1
ATOM 3472 C C . ILE A 1 425 ? -9.783 8.416 11.440 1.00 90.94 425 ILE A C 1
ATOM 3474 O O . ILE A 1 425 ? -10.319 7.823 10.502 1.00 90.94 425 ILE A O 1
ATOM 3478 N N . THR A 1 426 ? -8.899 9.397 11.254 1.00 90.25 426 THR A N 1
ATOM 3479 C CA . THR A 1 426 ? -8.443 9.862 9.949 1.00 90.25 426 THR A CA 1
ATOM 3480 C C . THR A 1 426 ? -7.130 9.163 9.575 1.00 90.25 426 THR A C 1
ATOM 3482 O O . THR A 1 426 ? -6.249 9.004 10.418 1.00 90.25 426 THR A O 1
ATOM 3485 N N . PRO A 1 427 ? -6.980 8.651 8.337 1.00 94.00 427 PRO A N 1
ATOM 3486 C CA . PRO A 1 427 ? -5.765 7.932 7.963 1.00 94.00 427 PRO A CA 1
ATOM 3487 C C . PRO A 1 427 ? -4.590 8.899 7.750 1.00 94.00 427 PRO A C 1
ATOM 3489 O O . PRO A 1 427 ? -4.558 9.608 6.741 1.00 94.00 427 PRO A O 1
ATOM 3492 N N . ARG A 1 428 ? -3.586 8.896 8.629 1.00 95.06 428 ARG A N 1
ATOM 3493 C CA . ARG A 1 428 ? -2.368 9.713 8.461 1.00 95.06 428 ARG A CA 1
ATOM 3494 C C . ARG A 1 428 ? -1.370 9.112 7.470 1.00 95.06 428 ARG A C 1
ATOM 3496 O O . ARG A 1 428 ? -1.452 7.928 7.137 1.00 95.06 428 ARG A O 1
ATOM 3503 N N . ALA A 1 429 ? -0.379 9.884 7.023 1.00 95.81 429 ALA A N 1
ATOM 3504 C CA . ALA A 1 429 ? 0.699 9.335 6.199 1.00 95.81 429 ALA A CA 1
ATOM 3505 C C . ALA A 1 429 ? 1.444 8.187 6.898 1.00 95.81 429 ALA A C 1
ATOM 3507 O O . ALA A 1 429 ? 1.786 8.263 8.078 1.00 95.81 429 ALA A O 1
ATOM 3508 N N . SER A 1 430 ? 1.721 7.127 6.138 1.00 94.00 430 SER A N 1
ATOM 3509 C CA . SER A 1 430 ? 2.479 5.973 6.618 1.00 94.00 430 SER A CA 1
ATOM 3510 C C . SER A 1 430 ? 3.921 6.335 7.002 1.00 94.00 430 SER A C 1
ATOM 3512 O O . SER A 1 430 ? 4.575 7.131 6.326 1.00 94.00 430 SER A O 1
ATOM 3514 N N . ASP A 1 431 ? 4.443 5.691 8.049 1.00 92.12 431 ASP A N 1
ATOM 3515 C CA . ASP A 1 431 ? 5.850 5.799 8.459 1.00 92.12 431 ASP A CA 1
ATOM 3516 C C . ASP A 1 431 ? 6.787 4.831 7.728 1.00 92.12 431 ASP A C 1
ATOM 3518 O O . ASP A 1 431 ? 8.000 5.048 7.703 1.00 92.12 431 ASP A O 1
ATOM 3522 N N . THR A 1 432 ? 6.247 3.745 7.170 1.00 93.88 432 THR A N 1
ATOM 3523 C CA . THR A 1 432 ? 7.015 2.690 6.493 1.00 93.88 432 THR A CA 1
ATOM 3524 C C . THR A 1 432 ? 6.332 2.251 5.198 1.00 93.88 432 THR A C 1
ATOM 3526 O O . THR A 1 432 ? 5.103 2.192 5.104 1.00 93.88 432 THR A O 1
ATOM 3529 N N . HIS A 1 433 ? 7.126 1.921 4.178 1.00 95.00 433 HIS A N 1
ATOM 3530 C CA . HIS A 1 433 ? 6.631 1.515 2.857 1.00 95.00 433 HIS A CA 1
ATOM 3531 C C . HIS A 1 433 ? 7.185 0.142 2.483 1.00 95.00 433 HIS A C 1
ATOM 3533 O O . HIS A 1 433 ? 7.931 -0.024 1.522 1.00 95.00 433 HIS A O 1
ATOM 3539 N N . ILE A 1 434 ? 6.831 -0.844 3.299 1.00 95.81 434 ILE A N 1
ATOM 3540 C CA . ILE A 1 434 ? 7.368 -2.199 3.233 1.00 95.81 434 ILE A CA 1
ATOM 3541 C C . ILE A 1 434 ? 6.317 -3.131 2.622 1.00 95.81 434 ILE A C 1
ATOM 3543 O O . ILE A 1 434 ? 5.122 -2.974 2.865 1.00 95.81 434 ILE A O 1
ATOM 3547 N N . SER A 1 435 ? 6.734 -4.120 1.835 1.00 96.81 435 SER A N 1
ATOM 3548 C CA . SER A 1 435 ? 5.869 -5.235 1.420 1.00 96.81 435 SER A CA 1
ATOM 3549 C C . SER A 1 435 ? 6.515 -6.578 1.700 1.00 96.81 435 SER A C 1
ATOM 3551 O O . SER A 1 435 ? 7.726 -6.732 1.561 1.00 96.81 435 SER A O 1
ATOM 3553 N N . GLU A 1 436 ? 5.705 -7.558 2.093 1.00 96.44 436 GLU A N 1
ATOM 3554 C CA . GLU A 1 436 ? 6.153 -8.944 2.204 1.00 96.44 436 GLU A CA 1
ATOM 3555 C C . GLU A 1 436 ? 6.342 -9.514 0.797 1.00 96.44 436 GLU A C 1
ATOM 3557 O O . GLU A 1 436 ? 5.414 -9.466 -0.012 1.00 96.44 436 GLU A O 1
ATOM 3562 N N . ILE A 1 437 ? 7.508 -10.098 0.511 1.00 96.00 437 ILE A N 1
ATOM 3563 C CA . ILE A 1 437 ? 7.825 -10.615 -0.832 1.00 96.00 437 ILE A CA 1
ATOM 3564 C C . ILE A 1 437 ? 7.940 -12.137 -0.908 1.00 96.00 437 ILE A C 1
ATOM 3566 O O . ILE A 1 437 ? 8.006 -12.650 -2.019 1.00 96.00 437 ILE A O 1
ATOM 3570 N N . ARG A 1 438 ? 7.966 -12.857 0.226 1.00 91.25 438 ARG A N 1
ATOM 3571 C CA . ARG A 1 438 ? 8.227 -14.311 0.361 1.00 91.25 438 ARG A CA 1
ATOM 3572 C C . ARG A 1 438 ? 9.575 -14.801 -0.199 1.00 91.25 438 ARG A C 1
ATOM 3574 O O . ARG A 1 438 ? 10.243 -15.549 0.500 1.00 91.25 438 ARG A O 1
ATOM 3581 N N . LEU A 1 439 ? 10.009 -14.366 -1.384 1.00 96.56 439 LEU A N 1
ATOM 3582 C CA . LEU A 1 439 ? 11.266 -14.707 -2.063 1.00 96.56 439 LEU A CA 1
ATOM 3583 C C . LEU A 1 439 ? 11.555 -16.216 -2.045 1.00 96.56 439 LEU A C 1
ATOM 3585 O O . LEU A 1 439 ? 12.384 -16.698 -1.278 1.00 96.56 439 LEU A O 1
ATOM 3589 N N . GLU A 1 440 ? 10.866 -16.965 -2.898 1.00 97.00 440 GLU A N 1
ATOM 3590 C CA . GLU A 1 440 ? 10.979 -18.425 -2.983 1.00 97.00 440 GLU A CA 1
ATOM 3591 C C . GLU A 1 440 ? 11.477 -18.852 -4.369 1.00 97.00 440 GLU A C 1
ATOM 3593 O O . GLU A 1 440 ? 11.324 -18.129 -5.352 1.00 97.00 440 GLU A O 1
ATOM 3598 N N . TRP A 1 441 ? 12.060 -20.043 -4.485 1.00 96.00 441 TRP A N 1
ATOM 3599 C CA . TRP A 1 441 ? 12.287 -20.680 -5.785 1.00 96.00 441 TRP A CA 1
ATOM 3600 C C . TRP A 1 441 ? 11.586 -22.032 -5.841 1.00 96.00 441 TRP A C 1
ATOM 3602 O O . TRP A 1 441 ? 11.412 -22.704 -4.824 1.00 96.00 441 TRP A O 1
ATOM 3612 N N . TYR A 1 442 ? 11.155 -22.413 -7.041 1.00 94.69 442 TYR A N 1
ATOM 3613 C CA . TYR A 1 442 ? 10.377 -23.622 -7.272 1.00 94.69 442 TYR A CA 1
ATOM 3614 C C . TYR A 1 442 ? 11.134 -24.567 -8.193 1.00 94.69 442 TYR A C 1
ATOM 3616 O O . TYR A 1 442 ? 11.563 -24.173 -9.280 1.00 94.69 442 TYR A O 1
ATOM 3624 N N . ALA A 1 443 ? 11.279 -25.819 -7.773 1.00 92.50 443 ALA A N 1
ATOM 3625 C CA . ALA A 1 443 ? 11.798 -26.878 -8.624 1.00 92.50 443 ALA A CA 1
ATOM 3626 C C . ALA A 1 443 ? 11.294 -28.249 -8.166 1.00 92.50 443 ALA A C 1
ATOM 3628 O O . ALA A 1 443 ? 10.962 -28.434 -6.999 1.00 92.50 443 ALA A O 1
ATOM 3629 N N . ASP A 1 444 ? 11.204 -29.210 -9.088 1.00 90.38 444 ASP A N 1
ATOM 3630 C CA . ASP A 1 444 ? 10.784 -30.590 -8.799 1.00 90.38 444 ASP A CA 1
ATOM 3631 C C . ASP A 1 444 ? 9.500 -30.705 -7.959 1.00 90.38 444 ASP A C 1
ATOM 3633 O O . ASP A 1 444 ? 9.363 -31.594 -7.119 1.00 90.38 444 ASP A O 1
ATOM 3637 N N . LYS A 1 445 ? 8.535 -29.805 -8.183 1.00 90.88 445 LYS A N 1
ATOM 3638 C CA . LYS A 1 445 ? 7.270 -29.712 -7.433 1.00 90.88 445 LYS A CA 1
ATOM 3639 C C . LYS A 1 445 ? 7.387 -29.307 -5.962 1.00 90.88 445 LYS A C 1
ATOM 3641 O O . LYS A 1 445 ? 6.451 -29.525 -5.196 1.00 90.88 445 LYS A O 1
ATOM 3646 N N . HIS A 1 446 ? 8.497 -28.692 -5.578 1.00 94.19 446 HIS A N 1
ATOM 3647 C CA . HIS A 1 446 ? 8.743 -28.212 -4.226 1.00 94.19 446 HIS A CA 1
ATOM 3648 C C . HIS A 1 446 ? 9.125 -26.732 -4.235 1.00 94.19 446 HIS A C 1
ATOM 3650 O O . HIS A 1 446 ? 9.784 -26.244 -5.155 1.00 94.19 446 HIS A O 1
ATOM 3656 N N . TYR A 1 447 ? 8.714 -26.036 -3.177 1.00 96.19 447 TYR A N 1
ATOM 3657 C CA . TYR A 1 447 ? 9.145 -24.674 -2.884 1.00 96.19 447 TYR A CA 1
ATOM 3658 C C . TYR A 1 447 ? 10.347 -24.698 -1.951 1.00 96.19 447 TYR A C 1
ATOM 3660 O O . TYR A 1 447 ? 10.463 -25.555 -1.066 1.00 96.19 447 TYR A O 1
ATOM 3668 N N . TYR A 1 448 ? 11.219 -23.721 -2.148 1.00 97.81 448 TYR A N 1
ATOM 3669 C CA . TYR A 1 448 ? 12.430 -23.544 -1.378 1.00 97.81 448 TYR A CA 1
ATOM 3670 C C . TYR A 1 448 ? 12.582 -22.084 -0.960 1.00 97.81 448 TYR A C 1
ATOM 3672 O O . TYR A 1 448 ? 12.430 -21.172 -1.775 1.00 97.81 448 TYR A O 1
ATOM 3680 N N . SER A 1 449 ? 12.936 -21.874 0.305 1.00 97.19 449 SER A N 1
ATOM 3681 C CA . SER A 1 449 ? 13.098 -20.557 0.920 1.00 97.19 449 SER A CA 1
ATOM 3682 C C . SER A 1 449 ? 14.565 -20.281 1.270 1.00 97.19 449 SER A C 1
ATOM 3684 O O . SER A 1 449 ? 15.289 -21.221 1.629 1.00 97.19 449 SER A O 1
ATOM 3686 N N . PRO A 1 450 ? 15.030 -19.022 1.233 1.00 97.44 450 PRO A N 1
ATOM 3687 C CA . PRO A 1 450 ? 16.381 -18.665 1.644 1.00 97.44 450 PRO A CA 1
ATOM 3688 C C . PRO A 1 450 ? 16.581 -18.832 3.155 1.00 97.44 450 PRO A C 1
ATOM 3690 O O . PRO A 1 450 ? 15.666 -18.679 3.963 1.00 97.44 450 PRO A O 1
ATOM 3693 N N . LEU A 1 451 ? 17.821 -19.120 3.535 1.00 97.00 451 LEU A N 1
ATOM 3694 C CA . LEU A 1 451 ? 18.328 -19.081 4.900 1.00 97.00 451 LEU A CA 1
ATOM 3695 C C . LEU A 1 451 ? 19.331 -17.933 5.032 1.00 97.00 451 LEU A C 1
ATOM 3697 O O . LEU A 1 451 ? 20.054 -17.617 4.086 1.00 97.00 451 LEU A O 1
ATOM 3701 N N . LEU A 1 452 ? 19.467 -17.384 6.243 1.00 96.81 452 LEU A N 1
ATOM 3702 C CA . LEU A 1 452 ? 20.470 -16.349 6.542 1.00 96.81 452 LEU A CA 1
ATOM 3703 C C . LEU A 1 452 ? 21.915 -16.805 6.264 1.00 96.81 452 LEU A C 1
ATOM 3705 O O . LEU A 1 452 ? 22.799 -15.984 6.043 1.00 96.81 452 LEU A O 1
ATOM 3709 N N . THR A 1 453 ? 22.158 -18.118 6.212 1.00 97.12 453 THR A N 1
ATOM 3710 C CA . THR A 1 453 ? 23.452 -18.713 5.845 1.00 97.12 453 THR A CA 1
ATOM 3711 C C . THR A 1 453 ? 23.804 -18.577 4.357 1.00 97.12 453 THR A C 1
ATOM 3713 O O . THR A 1 453 ? 24.913 -18.941 3.975 1.00 97.12 453 THR A O 1
ATOM 3716 N N . GLY A 1 454 ? 22.880 -18.097 3.516 1.00 96.88 454 GLY A N 1
ATOM 3717 C CA . GLY A 1 454 ? 23.025 -18.044 2.056 1.00 96.88 454 GLY A CA 1
ATOM 3718 C C . GLY A 1 454 ? 22.609 -19.335 1.338 1.00 96.88 454 GLY A C 1
ATOM 3719 O O . GLY A 1 454 ? 22.732 -19.424 0.120 1.00 96.88 454 GLY A O 1
ATOM 3720 N N . TRP A 1 455 ? 22.109 -20.333 2.073 1.00 98.38 455 TRP A N 1
ATOM 3721 C CA . TRP A 1 455 ? 21.587 -21.597 1.536 1.00 98.38 455 TRP A CA 1
ATOM 3722 C C . TRP A 1 455 ? 20.056 -21.595 1.457 1.00 98.38 455 TRP A C 1
ATOM 3724 O O . TRP A 1 455 ? 19.412 -20.613 1.816 1.00 98.38 455 TRP A O 1
ATOM 3734 N N . SER A 1 456 ? 19.467 -22.702 1.005 1.00 98.25 456 SER A N 1
ATOM 3735 C CA . SER A 1 456 ? 18.016 -22.877 0.908 1.00 98.25 456 SER A CA 1
ATOM 3736 C C . SER A 1 456 ? 17.511 -23.973 1.839 1.00 98.25 456 SER A C 1
ATOM 3738 O O . SER A 1 456 ? 18.223 -24.933 2.136 1.00 98.25 456 SER A O 1
ATOM 3740 N N . LYS A 1 457 ? 16.250 -23.856 2.251 1.00 96.50 457 LYS A N 1
ATOM 3741 C CA . LYS A 1 457 ? 15.489 -24.899 2.941 1.00 96.50 457 LYS A CA 1
ATOM 3742 C C . LYS A 1 457 ? 14.312 -25.326 2.069 1.00 96.50 457 LYS A C 1
ATOM 3744 O O . LYS A 1 457 ? 13.664 -24.479 1.469 1.00 96.50 457 LYS A O 1
ATOM 3749 N N . ALA A 1 458 ? 14.027 -26.628 2.021 1.00 96.44 458 ALA A N 1
ATOM 3750 C CA . ALA A 1 458 ? 12.849 -27.179 1.349 1.00 96.44 458 ALA A CA 1
ATOM 3751 C C . ALA A 1 458 ? 11.575 -26.888 2.160 1.00 96.44 458 ALA A C 1
ATOM 3753 O O . ALA A 1 458 ? 11.145 -27.693 2.987 1.00 96.44 458 ALA A O 1
ATOM 3754 N N . SER A 1 459 ? 11.030 -25.692 1.976 1.00 95.81 459 SER A N 1
ATOM 3755 C CA . SER A 1 459 ? 9.775 -25.217 2.549 1.00 95.81 459 SER A CA 1
ATOM 3756 C C . SER A 1 459 ? 9.386 -23.901 1.880 1.00 95.81 459 SER A C 1
ATOM 3758 O O . SER A 1 459 ? 10.243 -23.209 1.333 1.00 95.81 459 SER A O 1
ATOM 3760 N N . HIS A 1 460 ? 8.118 -23.516 2.001 1.00 95.38 460 HIS A N 1
ATOM 3761 C CA . HIS A 1 460 ? 7.736 -22.120 1.806 1.00 95.38 460 HIS A CA 1
ATOM 3762 C C . HIS A 1 460 ? 8.465 -21.212 2.798 1.00 95.38 460 HIS A C 1
ATOM 3764 O O . HIS A 1 460 ? 8.859 -21.648 3.890 1.00 95.38 460 HIS A O 1
ATOM 3770 N N . SER A 1 461 ? 8.618 -19.948 2.421 1.00 93.69 461 SER A N 1
ATOM 3771 C CA . SER A 1 461 ? 9.114 -18.927 3.329 1.00 93.69 461 SER A CA 1
ATOM 3772 C C . SER A 1 461 ? 8.123 -18.728 4.467 1.00 93.69 461 SER A C 1
ATOM 3774 O O . SER A 1 461 ? 6.909 -18.859 4.301 1.00 93.69 461 SER A O 1
ATOM 3776 N N . LYS A 1 462 ? 8.648 -18.432 5.658 1.00 93.12 462 LYS A N 1
ATOM 3777 C CA . LYS A 1 462 ? 7.804 -18.098 6.804 1.00 93.12 462 LYS A CA 1
ATOM 3778 C C . LYS A 1 462 ? 7.061 -16.796 6.487 1.00 93.12 462 LYS A C 1
ATOM 3780 O O . LYS A 1 462 ? 7.698 -15.843 6.035 1.00 93.12 462 LYS A O 1
ATOM 3785 N N . GLU A 1 463 ? 5.754 -16.748 6.736 1.00 92.69 463 GLU A N 1
ATOM 3786 C CA . GLU A 1 463 ? 5.015 -15.487 6.616 1.00 92.69 463 GLU A CA 1
ATOM 3787 C C . GLU A 1 463 ? 5.637 -14.411 7.523 1.00 92.69 463 GLU A C 1
ATOM 3789 O O . GLU A 1 463 ? 6.149 -14.723 8.600 1.00 92.69 463 GLU A O 1
ATOM 3794 N N . PHE A 1 464 ? 5.582 -13.155 7.085 1.00 93.88 464 PHE A N 1
ATOM 3795 C CA . PHE A 1 464 ? 6.121 -11.986 7.783 1.00 93.88 464 PHE A CA 1
ATOM 3796 C C . PHE A 1 464 ? 7.608 -12.114 8.145 1.00 93.88 464 PHE A C 1
ATOM 3798 O O . PHE A 1 464 ? 8.040 -11.681 9.211 1.00 93.88 464 PHE A O 1
ATOM 3805 N N . SER A 1 465 ? 8.411 -12.692 7.247 1.00 94.94 465 SER A N 1
ATOM 3806 C CA . SER A 1 465 ? 9.855 -12.831 7.472 1.00 94.94 465 SER A CA 1
ATOM 3807 C C . SER A 1 465 ? 10.734 -12.102 6.462 1.00 94.94 465 SER A C 1
ATOM 3809 O O . SER A 1 465 ? 11.753 -11.553 6.869 1.00 94.94 465 SER A O 1
ATOM 3811 N N . ILE A 1 466 ? 10.366 -12.066 5.176 1.00 97.62 466 ILE A N 1
ATOM 3812 C CA . ILE A 1 466 ? 11.179 -11.460 4.108 1.00 97.62 466 ILE A CA 1
ATOM 3813 C C . ILE A 1 466 ? 10.389 -10.365 3.407 1.00 97.62 466 ILE A C 1
ATOM 3815 O O . ILE A 1 466 ? 9.282 -10.585 2.905 1.00 97.62 466 ILE A O 1
ATOM 3819 N N . PHE A 1 467 ? 11.009 -9.197 3.319 1.00 98.06 467 PHE A N 1
ATOM 3820 C CA . PHE A 1 467 ? 10.358 -7.968 2.918 1.00 98.06 467 PHE A CA 1
ATOM 3821 C C . PHE A 1 467 ? 11.183 -7.175 1.907 1.00 98.06 467 PHE A C 1
ATOM 3823 O O . PHE A 1 467 ? 12.392 -7.374 1.762 1.00 98.06 467 PHE A O 1
ATOM 3830 N N . TYR A 1 468 ? 10.511 -6.240 1.246 1.00 98.25 468 TYR A N 1
ATOM 3831 C CA . TYR A 1 468 ? 11.113 -5.205 0.422 1.00 98.25 468 TYR A CA 1
ATOM 3832 C C . TYR A 1 468 ? 10.721 -3.823 0.948 1.00 98.25 468 TYR A C 1
ATOM 3834 O O . TYR A 1 468 ? 9.531 -3.536 1.080 1.00 98.25 468 TYR A O 1
ATOM 3842 N N . ASP A 1 469 ? 11.711 -2.981 1.247 1.00 97.44 469 ASP A N 1
ATOM 3843 C CA . ASP A 1 469 ? 11.505 -1.560 1.549 1.00 97.44 469 ASP A CA 1
ATOM 3844 C C . ASP A 1 469 ? 11.513 -0.756 0.246 1.00 97.44 469 ASP A C 1
ATOM 3846 O O . ASP A 1 469 ? 12.553 -0.624 -0.408 1.00 97.44 469 ASP A O 1
ATOM 3850 N N . PHE A 1 470 ? 10.364 -0.192 -0.119 1.00 95.44 470 PHE A N 1
ATOM 3851 C CA . PHE A 1 470 ? 10.216 0.604 -1.331 1.00 95.44 470 PHE A CA 1
ATOM 3852 C C . PHE A 1 470 ? 10.921 1.964 -1.266 1.00 95.44 470 PHE A C 1
ATOM 3854 O O . PHE A 1 470 ? 11.270 2.509 -2.315 1.00 95.44 470 PHE A O 1
ATOM 3861 N N . GLU A 1 471 ? 11.173 2.505 -0.071 1.00 93.69 471 GLU A N 1
ATOM 3862 C CA . GLU A 1 471 ? 11.901 3.767 0.081 1.00 93.69 471 GLU A CA 1
ATOM 3863 C C . GLU A 1 471 ? 13.372 3.592 -0.319 1.00 93.69 471 GLU A C 1
ATOM 3865 O O . GLU A 1 471 ? 13.921 4.386 -1.089 1.00 93.69 471 GLU A O 1
ATOM 3870 N N . ARG A 1 472 ? 14.010 2.522 0.174 1.00 94.62 472 ARG A N 1
ATOM 3871 C CA . ARG A 1 472 ? 15.452 2.272 -0.004 1.00 94.62 472 ARG A CA 1
ATOM 3872 C C . ARG A 1 472 ? 15.773 1.271 -1.105 1.00 94.62 472 ARG A C 1
ATOM 3874 O O . ARG A 1 472 ? 16.928 1.191 -1.518 1.00 94.62 472 ARG A O 1
ATOM 3881 N N . SER A 1 473 ? 14.768 0.568 -1.627 1.00 97.50 473 SER A N 1
ATOM 3882 C CA . SER A 1 473 ? 14.906 -0.546 -2.575 1.00 97.50 473 SER A CA 1
ATOM 3883 C C . SER A 1 473 ? 15.680 -1.736 -1.999 1.00 97.50 473 SER A C 1
ATOM 3885 O O . SER A 1 473 ? 16.496 -2.336 -2.691 1.00 97.50 473 SER A O 1
ATOM 3887 N N . VAL A 1 474 ? 15.458 -2.071 -0.728 1.00 98.31 474 VAL A N 1
ATOM 3888 C CA . VAL A 1 474 ? 16.249 -3.069 0.012 1.00 98.31 474 VAL A CA 1
ATOM 3889 C C . VAL A 1 474 ? 15.422 -4.322 0.276 1.00 98.31 474 VAL A C 1
ATOM 3891 O O . VAL A 1 474 ? 14.294 -4.224 0.749 1.00 98.31 474 VAL A O 1
ATOM 3894 N N . ILE A 1 475 ? 16.002 -5.500 0.022 1.00 98.75 475 ILE A N 1
ATOM 3895 C CA . ILE A 1 475 ? 15.452 -6.782 0.483 1.00 98.75 475 ILE A CA 1
ATOM 3896 C C . ILE A 1 475 ? 16.038 -7.085 1.861 1.00 98.75 475 ILE A C 1
ATOM 3898 O O . ILE A 1 475 ? 17.262 -7.092 2.027 1.00 98.75 475 ILE A O 1
ATOM 3902 N N . PHE A 1 476 ? 15.181 -7.357 2.841 1.00 98.44 476 PHE A N 1
ATOM 3903 C CA . PHE A 1 476 ? 15.604 -7.649 4.208 1.00 98.44 476 PHE A CA 1
ATOM 3904 C C . PHE A 1 476 ? 14.773 -8.760 4.857 1.00 98.44 476 PHE A C 1
ATOM 3906 O O . PHE A 1 476 ? 13.651 -9.052 4.444 1.00 98.44 476 PHE A O 1
ATOM 3913 N N . TYR A 1 477 ? 15.351 -9.386 5.878 1.00 97.81 477 TYR A N 1
ATOM 3914 C CA . TYR A 1 477 ? 14.731 -10.394 6.727 1.00 97.81 477 TYR A CA 1
ATOM 3915 C C . TYR A 1 477 ? 14.561 -9.849 8.147 1.00 97.81 477 TYR A C 1
ATOM 3917 O O . TYR A 1 477 ? 15.468 -9.184 8.651 1.00 97.81 477 TYR A O 1
ATOM 3925 N N . VAL A 1 478 ? 13.440 -10.166 8.797 1.00 96.38 478 VAL A N 1
ATOM 3926 C CA . VAL A 1 478 ? 13.179 -9.856 10.213 1.00 96.38 478 VAL A CA 1
ATOM 3927 C C . VAL A 1 478 ? 13.061 -11.157 11.003 1.00 96.38 478 VAL A C 1
ATOM 3929 O O . VAL A 1 478 ? 12.277 -12.040 10.655 1.00 96.38 478 VAL A O 1
ATOM 3932 N N . SER A 1 479 ? 13.862 -11.302 12.060 1.00 93.19 479 SER A N 1
ATOM 3933 C CA . SER A 1 479 ? 13.786 -12.459 12.956 1.00 93.19 479 SER A CA 1
ATOM 3934 C C . SER A 1 479 ? 12.597 -12.367 13.916 1.00 93.19 479 SER A C 1
ATOM 3936 O O . SER A 1 479 ? 12.018 -11.307 14.124 1.00 93.19 479 SER A O 1
ATOM 3938 N N . GLU A 1 480 ? 12.288 -13.471 14.599 1.00 89.00 480 GLU A N 1
ATOM 3939 C CA . GLU A 1 480 ? 11.293 -13.491 15.688 1.00 89.00 480 GLU A CA 1
ATOM 3940 C C . GLU A 1 480 ? 11.662 -12.564 16.857 1.00 89.00 480 GLU A C 1
ATOM 3942 O O . GLU A 1 480 ? 10.796 -12.130 17.604 1.00 89.00 480 GLU A O 1
ATOM 3947 N N . THR A 1 481 ? 12.945 -12.233 17.001 1.00 88.44 481 THR A N 1
ATOM 3948 C CA . THR A 1 481 ? 13.444 -11.284 18.002 1.00 88.44 481 THR A CA 1
ATOM 3949 C C . THR A 1 481 ? 13.461 -9.837 17.498 1.00 88.44 481 THR A C 1
ATOM 3951 O O . THR A 1 481 ? 13.987 -8.968 18.186 1.00 88.44 481 THR A O 1
ATOM 3954 N N . GLY A 1 482 ? 12.928 -9.570 16.299 1.00 88.44 482 GLY A N 1
ATOM 3955 C CA . GLY A 1 482 ? 12.906 -8.242 15.680 1.00 88.44 482 GLY A CA 1
ATOM 3956 C C . GLY A 1 482 ? 14.231 -7.808 15.039 1.00 88.44 482 GLY A C 1
ATOM 3957 O O . GLY A 1 482 ? 14.357 -6.663 14.618 1.00 88.44 482 GLY A O 1
ATOM 3958 N N . GLU A 1 483 ? 15.230 -8.691 14.940 1.00 92.75 483 GLU A N 1
ATOM 3959 C CA . GLU A 1 483 ? 16.521 -8.352 14.333 1.00 92.75 483 GLU A CA 1
ATOM 3960 C C . GLU A 1 483 ? 16.429 -8.312 12.807 1.00 92.75 483 GLU A C 1
ATOM 3962 O O . GLU A 1 483 ? 15.917 -9.243 12.182 1.00 92.75 483 GLU A O 1
ATOM 3967 N N . THR A 1 484 ? 17.006 -7.276 12.200 1.00 96.31 484 THR A N 1
ATOM 3968 C CA . THR A 1 484 ? 17.001 -7.076 10.749 1.00 96.31 484 THR A CA 1
ATOM 3969 C C . THR A 1 484 ? 18.295 -7.544 10.088 1.00 96.31 484 THR A C 1
ATOM 3971 O O . THR A 1 484 ? 19.406 -7.300 10.571 1.00 96.31 484 THR A O 1
ATOM 3974 N N . TRP A 1 485 ? 18.151 -8.187 8.932 1.00 98.00 485 TRP A N 1
ATOM 3975 C CA . TRP A 1 485 ? 19.251 -8.652 8.091 1.00 98.00 485 TRP A CA 1
ATOM 3976 C C . TRP A 1 485 ? 19.026 -8.211 6.649 1.00 98.00 485 TRP A C 1
ATOM 3978 O O . TRP A 1 485 ? 17.982 -8.498 6.077 1.00 98.00 485 TRP A O 1
ATOM 3988 N N . VAL A 1 486 ? 20.003 -7.549 6.043 1.00 98.50 486 VAL A N 1
ATOM 3989 C CA . VAL A 1 486 ? 19.912 -7.000 4.683 1.00 98.50 486 VAL A CA 1
ATOM 3990 C C . VAL A 1 486 ? 20.589 -7.936 3.685 1.00 98.50 486 VAL A C 1
ATOM 3992 O O . VAL A 1 486 ? 21.687 -8.427 3.950 1.00 98.50 486 VAL A O 1
ATOM 3995 N N . LEU A 1 487 ? 19.951 -8.179 2.536 1.00 98.75 487 LEU A N 1
ATOM 3996 C CA . LEU A 1 487 ? 20.535 -8.953 1.441 1.00 98.75 487 LEU A CA 1
ATOM 3997 C C . LEU A 1 487 ? 21.557 -8.101 0.671 1.00 98.75 487 LEU A C 1
ATOM 3999 O O . LEU A 1 487 ? 21.212 -7.066 0.100 1.00 98.75 487 LEU A O 1
ATOM 4003 N N . THR A 1 488 ? 22.806 -8.557 0.603 1.00 98.56 488 THR A N 1
ATOM 4004 C CA . THR A 1 488 ? 23.926 -7.809 0.015 1.00 98.56 488 THR A CA 1
ATOM 4005 C C . THR A 1 488 ? 24.592 -8.585 -1.124 1.00 98.56 488 THR A C 1
ATOM 4007 O O . THR A 1 488 ? 25.004 -9.737 -0.959 1.00 98.56 488 THR A O 1
ATOM 4010 N N . ASN A 1 489 ? 24.749 -7.928 -2.276 1.00 98.19 489 ASN A N 1
ATOM 4011 C CA . ASN A 1 489 ? 25.560 -8.385 -3.401 1.00 98.19 489 ASN A CA 1
ATOM 4012 C C . ASN A 1 489 ? 27.053 -8.154 -3.113 1.00 98.19 489 ASN A C 1
ATOM 4014 O O . ASN A 1 489 ? 27.467 -7.034 -2.818 1.00 98.19 489 ASN A O 1
ATOM 4018 N N . LYS A 1 490 ? 27.877 -9.197 -3.237 1.00 95.38 490 LYS A N 1
ATOM 4019 C CA . LYS A 1 490 ? 29.332 -9.116 -3.014 1.00 95.38 490 LYS A CA 1
ATOM 4020 C C . LYS A 1 490 ? 30.157 -9.171 -4.292 1.00 95.38 490 LYS A C 1
ATOM 4022 O O . LYS A 1 490 ? 31.376 -9.019 -4.228 1.00 95.38 490 LYS A O 1
ATOM 4027 N N . ARG A 1 491 ? 29.515 -9.372 -5.445 1.00 94.81 491 ARG A N 1
ATOM 4028 C CA . ARG A 1 491 ? 30.220 -9.626 -6.696 1.00 94.81 491 ARG A CA 1
ATOM 4029 C C . ARG A 1 491 ? 31.054 -8.423 -7.111 1.00 94.81 491 ARG A C 1
ATOM 4031 O O . ARG A 1 491 ? 30.548 -7.372 -7.505 1.00 94.81 491 ARG A O 1
ATOM 4038 N N . ASP A 1 492 ? 32.363 -8.624 -7.102 1.00 89.69 492 ASP A N 1
ATOM 4039 C CA . ASP A 1 492 ? 33.308 -7.694 -7.694 1.00 89.69 492 ASP A CA 1
ATOM 4040 C C . ASP A 1 492 ? 33.593 -8.099 -9.142 1.00 89.69 492 ASP A C 1
ATOM 4042 O O . ASP A 1 492 ? 34.236 -9.117 -9.421 1.00 89.69 492 ASP A O 1
ATOM 4046 N N . LYS A 1 493 ? 33.151 -7.248 -10.075 1.00 86.25 493 LYS A N 1
ATOM 4047 C CA . LYS A 1 493 ? 33.314 -7.444 -11.521 1.00 86.25 493 LYS A CA 1
ATOM 4048 C C . LYS A 1 493 ? 34.765 -7.616 -11.985 1.00 86.25 493 LYS A C 1
ATOM 4050 O O . LYS A 1 493 ? 34.974 -7.996 -13.132 1.00 86.25 493 LYS A O 1
ATOM 4055 N N . ARG A 1 494 ? 35.754 -7.297 -11.141 1.00 87.69 494 ARG A N 1
ATOM 4056 C CA . ARG A 1 494 ? 37.185 -7.426 -11.449 1.00 87.69 494 ARG A CA 1
ATOM 4057 C C . ARG A 1 494 ? 37.715 -8.848 -11.298 1.00 87.69 494 ARG A C 1
ATOM 4059 O O . ARG A 1 494 ? 38.701 -9.173 -11.952 1.00 87.69 494 ARG A O 1
ATOM 4066 N N . TYR A 1 495 ? 37.108 -9.663 -10.435 1.00 86.69 495 TYR A N 1
ATOM 4067 C CA . TYR A 1 495 ? 37.691 -10.946 -10.026 1.00 86.69 495 TYR A CA 1
ATOM 4068 C C . TYR A 1 495 ? 36.891 -12.152 -10.505 1.00 86.69 495 TYR A C 1
ATOM 4070 O O . TYR A 1 495 ? 37.491 -13.124 -10.959 1.00 86.69 495 TYR A O 1
ATOM 4078 N N . TYR A 1 496 ? 35.558 -12.092 -10.434 1.00 87.56 496 TYR A N 1
ATOM 4079 C CA . TYR A 1 496 ? 34.707 -13.228 -10.776 1.00 87.56 496 TYR A CA 1
ATOM 4080 C C . TYR A 1 496 ? 33.428 -12.802 -11.503 1.00 87.56 496 TYR A C 1
ATOM 4082 O O . TYR A 1 496 ? 32.855 -11.729 -11.282 1.00 87.56 496 TYR A O 1
ATOM 4090 N N . ASP A 1 497 ? 32.951 -13.695 -12.368 1.00 93.44 497 ASP A N 1
ATOM 4091 C CA . ASP A 1 497 ? 31.693 -13.519 -13.098 1.00 93.44 497 ASP A CA 1
ATOM 4092 C C . ASP A 1 497 ? 30.457 -13.767 -12.224 1.00 93.44 497 ASP A C 1
ATOM 4094 O O . ASP A 1 497 ? 29.357 -13.348 -12.590 1.00 93.44 497 ASP A O 1
ATOM 4098 N N . TRP A 1 498 ? 30.661 -14.375 -11.052 1.00 96.19 498 TRP A N 1
ATOM 4099 C CA . TRP A 1 498 ? 29.660 -14.635 -10.028 1.00 96.19 498 TRP A CA 1
ATOM 4100 C C . TRP A 1 498 ? 30.287 -14.598 -8.623 1.00 96.19 498 TRP A C 1
ATOM 4102 O O . TRP A 1 498 ? 31.485 -14.843 -8.485 1.00 96.19 498 TRP A O 1
ATOM 4112 N N . ASP A 1 499 ? 29.496 -14.304 -7.590 1.00 97.69 499 ASP A N 1
ATOM 4113 C CA . ASP A 1 499 ? 29.900 -14.430 -6.178 1.00 97.69 499 ASP A CA 1
ATOM 4114 C C . ASP A 1 499 ? 28.674 -14.690 -5.288 1.00 97.69 499 ASP A C 1
ATOM 4116 O O . ASP A 1 499 ? 27.536 -14.442 -5.687 1.00 97.69 499 ASP A O 1
ATOM 4120 N N . TRP A 1 500 ? 28.888 -15.206 -4.081 1.00 98.19 500 TRP A N 1
ATOM 4121 C CA . TRP A 1 500 ? 27.826 -15.440 -3.106 1.00 98.19 500 TRP A CA 1
ATOM 4122 C C . TRP A 1 500 ? 27.181 -14.130 -2.651 1.00 98.19 500 TRP A C 1
ATOM 4124 O O . TRP A 1 500 ? 27.871 -13.141 -2.390 1.00 98.19 500 TRP A O 1
ATOM 4134 N N . VAL A 1 501 ? 25.861 -14.145 -2.461 1.00 98.25 501 VAL A N 1
ATOM 4135 C CA . VAL A 1 501 ? 25.199 -13.091 -1.682 1.00 98.25 501 VAL A CA 1
ATOM 4136 C C . VAL A 1 501 ? 25.359 -13.372 -0.194 1.00 98.25 501 VAL A C 1
ATOM 4138 O O . VAL A 1 501 ? 25.664 -14.491 0.222 1.00 98.25 501 VAL A O 1
ATOM 4141 N N . GLN A 1 502 ? 25.152 -12.351 0.627 1.00 97.56 502 GLN A N 1
ATOM 4142 C CA . GLN A 1 502 ? 25.214 -12.487 2.075 1.00 97.56 502 GLN A CA 1
ATOM 4143 C C . GLN A 1 502 ? 24.061 -11.736 2.732 1.00 97.56 502 GLN A C 1
ATOM 4145 O O . GLN A 1 502 ? 23.686 -10.659 2.281 1.00 97.56 502 GLN A O 1
ATOM 4150 N N . TRP A 1 503 ? 23.541 -12.294 3.822 1.00 98.38 503 TRP A N 1
ATOM 4151 C CA . TRP A 1 503 ? 22.673 -11.575 4.746 1.00 98.38 503 TRP A CA 1
ATOM 4152 C C . TRP A 1 503 ? 23.535 -10.892 5.808 1.00 98.38 503 TRP A C 1
ATOM 4154 O O . TRP A 1 503 ? 24.291 -11.554 6.524 1.00 98.38 503 TRP A O 1
ATOM 4164 N N . VAL A 1 504 ? 23.454 -9.567 5.900 1.00 98.00 504 VAL A N 1
ATOM 4165 C CA . VAL A 1 504 ? 24.243 -8.757 6.836 1.00 98.00 504 VAL A CA 1
ATOM 4166 C C . VAL A 1 504 ? 23.318 -8.185 7.902 1.00 98.00 504 VAL A C 1
ATOM 4168 O O . VAL A 1 504 ? 22.386 -7.452 7.578 1.00 98.00 504 VAL A O 1
ATOM 4171 N N . LYS A 1 505 ? 23.565 -8.514 9.174 1.00 97.50 505 LYS A N 1
ATOM 4172 C CA . LYS A 1 505 ? 22.807 -7.963 10.304 1.00 97.50 505 LYS A CA 1
ATOM 4173 C C . LYS A 1 505 ? 23.114 -6.481 10.450 1.00 97.50 505 LYS A C 1
ATOM 4175 O O . LYS A 1 505 ? 24.257 -6.137 10.749 1.00 97.50 505 LYS A O 1
ATOM 4180 N N . LYS A 1 506 ? 22.109 -5.636 10.244 1.00 95.62 506 LYS A N 1
ATOM 4181 C CA . LYS A 1 506 ? 22.192 -4.186 10.435 1.00 95.62 506 LYS A CA 1
ATOM 4182 C C . LYS A 1 506 ? 20.818 -3.523 10.311 1.00 95.62 506 LYS A C 1
ATOM 4184 O O . LYS A 1 506 ? 19.921 -4.143 9.729 1.00 95.62 506 LYS A O 1
ATOM 4189 N N . PRO A 1 507 ? 20.674 -2.279 10.796 1.00 94.38 507 PRO A N 1
ATOM 4190 C CA . PRO A 1 507 ? 19.548 -1.416 10.456 1.00 94.38 507 PRO A CA 1
ATOM 4191 C C . PRO A 1 507 ? 19.361 -1.300 8.930 1.00 94.38 507 PRO A C 1
ATOM 4193 O O . PRO A 1 507 ? 20.325 -1.181 8.168 1.00 94.38 507 PRO A O 1
ATOM 4196 N N . ILE A 1 508 ? 18.109 -1.324 8.477 1.00 95.50 508 ILE A N 1
ATOM 4197 C CA . ILE A 1 508 ? 17.698 -1.057 7.092 1.00 95.50 508 ILE A CA 1
ATOM 4198 C C . ILE A 1 508 ? 18.056 0.386 6.710 1.00 95.50 508 ILE A C 1
ATOM 4200 O O . ILE A 1 508 ? 18.464 0.640 5.578 1.00 95.50 508 ILE A O 1
ATOM 4204 N N . SER A 1 509 ? 17.976 1.335 7.648 1.00 93.38 509 SER A N 1
ATOM 4205 C CA . SER A 1 509 ? 18.358 2.734 7.414 1.00 93.38 509 SER A CA 1
ATOM 4206 C C . SER A 1 509 ? 19.837 2.909 7.049 1.00 93.38 509 SER A C 1
ATOM 4208 O O . SER A 1 509 ? 20.182 3.838 6.318 1.00 93.38 509 SER A O 1
ATOM 4210 N N . GLU A 1 510 ? 20.701 1.977 7.457 1.00 95.31 510 GLU A N 1
ATOM 4211 C CA . GLU A 1 510 ? 22.125 1.944 7.106 1.00 95.31 510 GLU A CA 1
ATOM 4212 C C . GLU A 1 510 ? 22.410 1.247 5.756 1.00 95.31 510 GLU A C 1
ATOM 4214 O O . GLU A 1 510 ? 23.565 1.144 5.326 1.00 95.31 510 GLU A O 1
ATOM 4219 N N . ALA A 1 511 ? 21.389 0.746 5.052 1.00 95.31 511 ALA A N 1
ATOM 4220 C CA . ALA A 1 511 ? 21.531 0.082 3.756 1.00 95.31 511 ALA A CA 1
ATOM 4221 C C . ALA A 1 511 ? 21.570 1.077 2.580 1.00 95.31 511 ALA A C 1
ATOM 4223 O O . ALA A 1 511 ? 20.637 1.198 1.785 1.00 95.31 511 ALA A O 1
ATOM 4224 N N . THR A 1 512 ? 22.662 1.837 2.480 1.00 94.19 512 THR A N 1
ATOM 4225 C CA . THR A 1 512 ? 22.798 2.940 1.508 1.00 94.19 512 THR A CA 1
ATOM 4226 C C . THR A 1 512 ? 23.516 2.549 0.211 1.00 94.19 512 THR A C 1
ATOM 4228 O O . THR A 1 512 ? 23.378 3.243 -0.801 1.00 94.19 512 THR A O 1
ATOM 4231 N N . SER A 1 513 ? 24.253 1.434 0.205 1.00 96.19 513 SER A N 1
ATOM 4232 C CA . SER A 1 513 ? 25.082 1.004 -0.927 1.00 96.19 513 SER A CA 1
ATOM 4233 C C . SER A 1 513 ? 24.252 0.439 -2.082 1.00 96.19 513 SER A C 1
ATOM 4235 O O . SER A 1 513 ? 23.277 -0.272 -1.863 1.00 96.19 513 SER A O 1
ATOM 4237 N N . LEU A 1 514 ? 24.687 0.648 -3.333 1.00 96.12 514 LEU A N 1
ATOM 4238 C CA . LEU A 1 514 ? 24.078 -0.012 -4.503 1.00 96.12 514 LEU A CA 1
ATOM 4239 C C . LEU A 1 514 ? 24.135 -1.547 -4.414 1.00 96.12 514 LEU A C 1
ATOM 4241 O O . LEU A 1 514 ? 23.293 -2.222 -4.998 1.00 96.12 514 LEU A O 1
ATOM 4245 N N . ALA A 1 515 ? 25.103 -2.093 -3.670 1.00 97.06 515 ALA A N 1
ATOM 4246 C CA . ALA A 1 515 ? 25.229 -3.527 -3.406 1.00 97.06 515 ALA A CA 1
ATOM 4247 C C . ALA A 1 515 ? 24.030 -4.111 -2.638 1.00 97.06 515 ALA A C 1
ATOM 4249 O O . ALA A 1 515 ? 23.801 -5.316 -2.666 1.00 97.06 515 ALA A O 1
ATOM 4250 N N . GLU A 1 516 ? 23.283 -3.269 -1.932 1.00 98.25 516 GLU A N 1
ATOM 4251 C CA . GLU A 1 516 ? 22.187 -3.659 -1.037 1.00 98.25 516 GLU A CA 1
ATOM 4252 C C . GLU A 1 516 ? 20.820 -3.321 -1.627 1.00 98.25 516 GLU A C 1
ATOM 4254 O O . GLU A 1 516 ? 19.786 -3.672 -1.060 1.00 98.25 516 GLU A O 1
ATOM 4259 N N . LYS A 1 517 ? 20.823 -2.649 -2.781 1.00 98.25 517 LYS A N 1
ATOM 4260 C CA . LYS A 1 517 ? 19.622 -2.247 -3.492 1.00 98.25 517 LYS A CA 1
ATOM 4261 C C . LYS A 1 517 ? 19.288 -3.261 -4.574 1.00 98.25 517 LYS A C 1
ATOM 4263 O O . LYS A 1 517 ? 20.157 -3.672 -5.351 1.00 98.25 517 LYS A O 1
ATOM 4268 N N . TRP A 1 518 ? 18.014 -3.616 -4.650 1.00 98.38 518 TRP A N 1
ATOM 4269 C CA . TRP A 1 518 ? 17.463 -4.634 -5.533 1.00 98.38 518 TRP A CA 1
ATOM 4270 C C . TRP A 1 518 ? 16.215 -4.119 -6.239 1.00 98.38 518 TRP A C 1
ATOM 4272 O O . TRP A 1 518 ? 15.458 -3.325 -5.680 1.00 98.38 518 TRP A O 1
ATOM 4282 N N . TYR A 1 519 ? 15.984 -4.585 -7.458 1.00 97.25 519 TYR A N 1
ATOM 4283 C CA . TYR A 1 519 ? 14.745 -4.359 -8.194 1.00 97.25 519 TYR A CA 1
ATOM 4284 C C . TYR A 1 519 ? 14.263 -5.661 -8.837 1.00 97.25 519 TYR A C 1
ATOM 4286 O O . TYR A 1 519 ? 15.024 -6.624 -8.990 1.00 97.25 519 TYR A O 1
ATOM 4294 N N . PHE A 1 520 ? 12.980 -5.682 -9.184 1.00 96.12 520 PHE A N 1
ATOM 4295 C CA . PHE A 1 520 ? 12.297 -6.832 -9.761 1.00 96.12 520 PHE A CA 1
ATOM 4296 C C . PHE A 1 520 ? 12.047 -6.583 -11.244 1.00 96.12 520 PHE A C 1
ATOM 4298 O O . PHE A 1 520 ? 11.749 -5.465 -11.650 1.00 96.12 520 PHE A O 1
ATOM 4305 N N . SER A 1 521 ? 12.176 -7.631 -12.046 1.00 92.44 521 SER A N 1
ATOM 4306 C CA . SER A 1 521 ? 12.024 -7.576 -13.493 1.00 92.44 521 SER A CA 1
ATOM 4307 C C . SER A 1 521 ? 11.053 -8.655 -13.961 1.00 92.44 521 SER A C 1
ATOM 4309 O O . SER A 1 521 ? 11.132 -9.816 -13.544 1.00 92.44 521 SER A O 1
ATOM 4311 N N . LEU A 1 522 ? 10.138 -8.251 -14.843 1.00 87.50 522 LEU A N 1
ATOM 4312 C CA . LEU A 1 522 ? 9.277 -9.150 -15.616 1.00 87.50 522 LEU A CA 1
ATOM 4313 C C . LEU A 1 522 ? 10.016 -9.727 -16.833 1.00 87.50 522 LEU A C 1
ATOM 4315 O O . LEU A 1 522 ? 9.622 -10.753 -17.391 1.00 87.50 522 LEU A O 1
ATOM 4319 N N . ARG A 1 523 ? 11.108 -9.085 -17.259 1.00 83.31 523 ARG A N 1
ATOM 4320 C CA . ARG A 1 523 ? 11.873 -9.493 -18.435 1.00 83.31 523 ARG A CA 1
ATOM 4321 C C . ARG A 1 523 ? 12.611 -10.794 -18.166 1.00 83.31 523 ARG A C 1
ATOM 4323 O O . ARG A 1 523 ? 13.266 -10.975 -17.145 1.00 83.31 523 ARG A O 1
ATOM 4330 N N . GLY A 1 524 ? 12.527 -11.705 -19.129 1.00 80.44 524 GLY A N 1
ATOM 4331 C CA . GLY A 1 524 ? 13.166 -13.014 -19.030 1.00 80.44 524 GLY A CA 1
ATOM 4332 C C . GLY A 1 524 ? 12.409 -14.023 -18.162 1.00 80.44 524 GLY A C 1
ATOM 4333 O O . GLY A 1 524 ? 12.823 -15.183 -18.111 1.00 80.44 524 GLY A O 1
ATOM 4334 N N . VAL A 1 525 ? 11.286 -13.645 -17.540 1.00 83.31 525 VAL A N 1
ATOM 4335 C CA . VAL A 1 525 ? 10.357 -14.622 -16.961 1.00 83.31 525 VAL A CA 1
ATOM 4336 C C . VAL A 1 525 ? 9.809 -15.471 -18.113 1.00 83.31 525 VAL A C 1
ATOM 4338 O O . VAL A 1 525 ? 9.201 -14.961 -19.054 1.00 83.31 525 VAL A O 1
ATOM 4341 N N . LYS A 1 526 ? 10.118 -16.772 -18.093 1.00 77.94 526 LYS A N 1
ATOM 4342 C CA . LYS A 1 526 ? 9.599 -17.744 -19.074 1.00 77.94 526 LYS A CA 1
ATOM 4343 C C . LYS A 1 526 ? 8.214 -18.204 -18.605 1.00 77.94 526 LYS A C 1
ATOM 4345 O O . LYS A 1 526 ? 7.822 -17.858 -17.495 1.00 77.94 526 LYS A O 1
ATOM 4350 N N . GLN A 1 527 ? 7.474 -18.959 -19.430 1.00 66.88 527 GLN A N 1
ATOM 4351 C CA . GLN A 1 527 ? 6.181 -19.530 -19.015 1.00 66.88 527 GLN A CA 1
ATOM 4352 C C . GLN A 1 527 ? 6.297 -20.094 -17.589 1.00 66.88 527 GLN A C 1
ATOM 4354 O O . GLN A 1 527 ? 7.193 -20.916 -17.357 1.00 66.88 527 GLN A O 1
ATOM 4359 N N . PRO A 1 528 ? 5.485 -19.600 -16.637 1.00 66.88 528 PRO A N 1
ATOM 4360 C CA . PRO A 1 528 ? 5.691 -19.903 -15.235 1.00 66.88 528 PRO A CA 1
ATOM 4361 C C . PRO A 1 528 ? 5.540 -21.416 -15.029 1.00 66.88 528 PRO A C 1
ATOM 4363 O O . PRO A 1 528 ? 4.590 -22.011 -15.536 1.00 66.88 528 PRO A O 1
ATOM 4366 N N . PRO A 1 529 ? 6.470 -22.075 -14.314 1.00 64.56 529 PRO A N 1
ATOM 4367 C CA . PRO A 1 529 ? 6.410 -23.521 -14.087 1.00 64.56 529 PRO A CA 1
ATOM 4368 C C . PRO A 1 529 ? 5.216 -23.942 -13.216 1.00 64.56 529 PRO A C 1
ATOM 4370 O O . PRO A 1 529 ? 4.910 -25.131 -13.131 1.00 64.56 529 PRO A O 1
ATOM 4373 N N . VAL A 1 530 ? 4.562 -22.975 -12.569 1.00 78.25 530 VAL A N 1
ATOM 4374 C CA . VAL A 1 530 ? 3.340 -23.135 -11.785 1.00 78.25 530 VAL A CA 1
ATOM 4375 C C . VAL A 1 530 ? 2.356 -22.062 -12.229 1.00 78.25 530 VAL A C 1
ATOM 4377 O O . VAL A 1 530 ? 2.672 -20.872 -12.177 1.00 78.25 530 VAL A O 1
ATOM 4380 N N . ASP A 1 531 ? 1.168 -22.481 -12.657 1.00 75.06 531 ASP A N 1
ATOM 4381 C CA . ASP A 1 531 ? 0.103 -21.552 -13.018 1.00 75.06 531 ASP A CA 1
ATOM 4382 C C . ASP A 1 531 ? -0.262 -20.665 -11.823 1.00 75.06 531 ASP A C 1
ATOM 4384 O O . ASP A 1 531 ? -0.403 -21.150 -10.700 1.00 75.06 531 ASP A O 1
ATOM 4388 N N . ARG A 1 532 ? -0.490 -19.374 -12.096 1.00 78.38 532 ARG A N 1
ATOM 4389 C CA . ARG A 1 532 ? -0.931 -18.353 -11.124 1.00 78.38 532 ARG A CA 1
ATOM 4390 C C . ARG A 1 532 ? 0.087 -17.956 -10.050 1.00 78.38 532 ARG A C 1
ATOM 4392 O O . ARG A 1 532 ? -0.291 -17.238 -9.137 1.00 78.38 532 ARG A O 1
ATOM 4399 N N . GLU A 1 533 ? 1.346 -18.364 -10.164 1.00 87.75 533 GLU A N 1
ATOM 4400 C CA . GLU A 1 533 ? 2.416 -17.850 -9.300 1.00 87.75 533 GLU A CA 1
ATOM 4401 C C . GLU A 1 533 ? 3.087 -16.613 -9.907 1.00 87.75 533 GLU A C 1
ATOM 4403 O O . GLU A 1 533 ? 3.318 -16.528 -11.120 1.00 87.75 533 GLU A O 1
ATOM 4408 N N . ASN A 1 534 ? 3.453 -15.660 -9.049 1.00 90.06 534 ASN A N 1
ATOM 4409 C CA . ASN A 1 534 ? 4.055 -14.400 -9.466 1.00 90.06 534 ASN A CA 1
ATOM 4410 C C . ASN A 1 534 ? 5.587 -14.505 -9.572 1.00 90.06 534 ASN A C 1
ATOM 4412 O O . ASN A 1 534 ? 6.322 -14.187 -8.636 1.00 90.06 534 ASN A O 1
ATOM 4416 N N . PHE A 1 535 ? 6.088 -14.960 -10.723 1.00 92.75 535 PHE A N 1
ATOM 4417 C CA . PHE A 1 535 ? 7.531 -15.096 -10.952 1.00 92.75 535 PHE A CA 1
ATOM 4418 C C . PHE A 1 535 ? 8.207 -13.774 -11.337 1.00 92.75 535 PHE A C 1
ATOM 4420 O O . PHE A 1 535 ? 7.744 -13.055 -12.223 1.00 92.75 535 PHE A O 1
ATOM 4427 N N . ARG A 1 536 ? 9.356 -13.473 -10.724 1.00 94.44 536 ARG A N 1
ATOM 4428 C CA . ARG A 1 536 ? 10.214 -12.325 -11.062 1.00 94.44 536 ARG A CA 1
ATOM 4429 C C . ARG A 1 536 ? 11.672 -12.734 -11.195 1.00 94.44 536 ARG A C 1
ATOM 4431 O O . ARG A 1 536 ? 12.153 -13.633 -10.506 1.00 94.44 536 ARG A O 1
ATOM 4438 N N . VAL A 1 537 ? 12.396 -12.010 -12.037 1.00 96.06 537 VAL A N 1
ATOM 4439 C CA . VAL A 1 537 ? 13.859 -11.961 -11.997 1.00 96.06 537 VAL A CA 1
ATOM 4440 C C . VAL A 1 537 ? 14.256 -10.852 -11.023 1.00 96.06 537 VAL A C 1
ATOM 4442 O O . VAL A 1 537 ? 13.704 -9.757 -11.079 1.00 96.06 537 VAL A O 1
ATOM 4445 N N . VAL A 1 538 ? 15.204 -11.115 -10.124 1.00 97.75 538 VAL A N 1
ATOM 4446 C CA . VAL A 1 538 ? 15.668 -10.134 -9.126 1.00 97.75 538 VAL A CA 1
ATOM 4447 C C . VAL A 1 538 ? 17.083 -9.695 -9.472 1.00 97.75 538 VAL A C 1
ATOM 4449 O O . VAL A 1 538 ? 17.939 -10.531 -9.772 1.00 97.75 538 VAL A O 1
ATOM 4452 N N . ARG A 1 539 ? 17.337 -8.384 -9.455 1.00 97.31 539 ARG A N 1
ATOM 4453 C CA . ARG A 1 539 ? 18.608 -7.806 -9.906 1.00 97.31 539 ARG A CA 1
ATOM 4454 C C . ARG A 1 539 ? 19.130 -6.767 -8.931 1.00 97.31 539 ARG A C 1
ATOM 4456 O O . ARG A 1 539 ? 18.358 -6.028 -8.327 1.00 97.31 539 ARG A O 1
ATOM 4463 N N . SER A 1 540 ? 20.447 -6.714 -8.780 1.00 96.94 540 SER A N 1
ATOM 4464 C CA . SER A 1 540 ? 21.116 -5.714 -7.951 1.00 96.94 540 SER A CA 1
ATOM 4465 C C . SER A 1 540 ? 21.270 -4.403 -8.719 1.00 96.94 540 SER A C 1
ATOM 4467 O O . SER A 1 540 ? 21.625 -4.410 -9.896 1.00 96.94 540 SER A O 1
ATOM 4469 N N . TYR A 1 541 ? 21.090 -3.264 -8.048 1.00 95.62 541 TYR A N 1
ATOM 4470 C CA . TYR A 1 541 ? 21.464 -1.963 -8.616 1.00 95.62 541 TYR A CA 1
ATOM 4471 C C . TYR A 1 541 ? 22.977 -1.883 -8.876 1.00 95.62 541 TYR A C 1
ATOM 4473 O O . TYR A 1 541 ? 23.425 -1.129 -9.741 1.00 95.62 541 TYR A O 1
ATOM 4481 N N . LEU A 1 542 ? 23.783 -2.664 -8.148 1.00 94.56 542 LEU A N 1
ATOM 4482 C CA . LEU A 1 542 ? 25.201 -2.822 -8.430 1.00 94.56 542 LEU A CA 1
ATOM 4483 C C . LEU A 1 542 ? 25.389 -3.699 -9.676 1.00 94.56 542 LEU A C 1
ATOM 4485 O O . LEU A 1 542 ? 25.140 -4.901 -9.652 1.00 94.56 542 LEU A O 1
ATOM 4489 N N . ASN A 1 543 ? 25.875 -3.085 -10.758 1.00 91.94 543 ASN A N 1
ATOM 4490 C CA . ASN A 1 543 ? 26.222 -3.737 -12.028 1.00 91.94 543 ASN A CA 1
ATOM 4491 C C . ASN A 1 543 ? 25.080 -4.513 -12.727 1.00 91.94 543 ASN A C 1
ATOM 4493 O O . ASN A 1 543 ? 25.364 -5.222 -13.691 1.00 91.94 543 ASN A O 1
ATOM 4497 N N . ASN A 1 544 ? 23.819 -4.377 -12.293 1.00 93.56 544 ASN A N 1
ATOM 4498 C CA . ASN A 1 544 ? 22.674 -5.140 -12.811 1.00 93.56 544 ASN A CA 1
ATOM 4499 C C . ASN A 1 544 ? 22.816 -6.666 -12.691 1.00 93.56 544 ASN A C 1
ATOM 4501 O O . ASN A 1 544 ? 22.290 -7.412 -13.527 1.00 93.56 544 ASN A O 1
ATOM 4505 N N . ASP A 1 545 ? 23.507 -7.120 -11.646 1.00 95.94 545 ASP A N 1
ATOM 4506 C CA . ASP A 1 545 ? 23.757 -8.539 -11.407 1.00 95.94 545 ASP A CA 1
ATOM 4507 C C . ASP A 1 545 ? 22.466 -9.298 -11.095 1.00 95.94 545 ASP A C 1
ATOM 4509 O O . ASP A 1 545 ? 21.651 -8.846 -10.292 1.00 95.94 545 ASP A O 1
ATOM 4513 N N . TYR A 1 546 ? 22.304 -10.477 -11.693 1.00 97.25 546 TYR A N 1
ATOM 4514 C CA . TYR A 1 546 ? 21.152 -11.351 -11.485 1.00 97.25 546 TYR A CA 1
ATOM 4515 C C . TYR A 1 546 ? 21.311 -12.145 -10.193 1.00 97.25 546 TYR A C 1
ATOM 4517 O O . TYR A 1 546 ? 22.304 -12.859 -10.048 1.00 97.25 546 TYR A O 1
ATOM 4525 N N . LEU A 1 547 ? 20.325 -12.076 -9.297 1.00 98.50 547 LEU A N 1
ATOM 4526 C CA . LEU A 1 547 ? 20.201 -13.004 -8.174 1.00 98.50 547 LEU A CA 1
ATOM 4527 C C . LEU A 1 547 ? 19.822 -14.391 -8.702 1.00 98.50 547 LEU A C 1
ATOM 4529 O O . LEU A 1 547 ? 18.958 -14.517 -9.572 1.00 98.50 547 LEU A O 1
ATOM 4533 N N . LYS A 1 548 ? 20.467 -15.434 -8.182 1.00 98.31 548 LYS A N 1
ATOM 4534 C CA . LYS A 1 548 ? 20.292 -16.821 -8.619 1.00 98.31 548 LYS A CA 1
ATOM 4535 C C . LYS A 1 548 ? 20.488 -17.813 -7.483 1.00 98.31 548 LYS A C 1
ATOM 4537 O O . LYS A 1 548 ? 21.076 -17.489 -6.453 1.00 98.31 548 LYS A O 1
ATOM 4542 N N . VAL A 1 549 ? 20.042 -19.046 -7.710 1.00 98.19 549 VAL A N 1
ATOM 4543 C CA . VAL A 1 549 ? 20.255 -20.187 -6.811 1.00 98.19 549 VAL A CA 1
ATOM 4544 C C . VAL A 1 549 ? 20.806 -21.378 -7.580 1.00 98.19 549 VAL A C 1
ATOM 4546 O O . VAL A 1 549 ? 20.359 -21.675 -8.684 1.00 98.19 549 VAL A O 1
ATOM 4549 N N . ILE A 1 550 ? 21.779 -22.082 -7.004 1.00 98.19 550 ILE A N 1
ATOM 4550 C CA . ILE A 1 550 ? 22.341 -23.304 -7.594 1.00 98.19 550 ILE A CA 1
ATOM 4551 C C . ILE A 1 550 ? 21.347 -24.464 -7.441 1.00 98.19 550 ILE A C 1
ATOM 4553 O O . ILE A 1 550 ? 20.956 -24.822 -6.330 1.00 98.19 550 ILE A O 1
ATOM 4557 N N . TYR A 1 551 ? 20.979 -25.089 -8.559 1.00 96.12 551 TYR A N 1
ATOM 4558 C CA . TYR A 1 551 ? 19.880 -26.057 -8.629 1.00 96.12 551 TYR A CA 1
ATOM 4559 C C . TYR A 1 551 ? 20.210 -27.460 -8.096 1.00 96.12 551 TYR A C 1
ATOM 4561 O O . TYR A 1 551 ? 19.310 -28.150 -7.629 1.00 96.12 551 TYR A O 1
ATOM 4569 N N . SER A 1 552 ? 21.468 -27.916 -8.153 1.00 94.56 552 SER A N 1
ATOM 4570 C CA . SER A 1 552 ? 21.874 -29.270 -7.720 1.00 94.56 552 SER A CA 1
ATOM 4571 C C . SER A 1 552 ? 23.376 -29.376 -7.415 1.00 94.56 552 SER A C 1
ATOM 4573 O O . SER A 1 552 ? 24.157 -28.475 -7.739 1.00 94.56 552 SER A O 1
ATOM 4575 N N . GLY A 1 553 ? 23.795 -30.494 -6.809 1.00 95.56 553 GLY A N 1
ATOM 4576 C CA . GLY A 1 553 ? 25.200 -30.822 -6.533 1.00 95.56 553 GLY A CA 1
ATOM 4577 C C . GLY A 1 553 ? 25.688 -30.399 -5.144 1.00 95.56 553 GLY A C 1
ATOM 4578 O O . GLY A 1 553 ? 24.899 -30.149 -4.239 1.00 95.56 553 GLY A O 1
ATOM 4579 N N . SER A 1 554 ? 27.010 -30.310 -4.960 1.00 94.94 554 SER A N 1
ATOM 4580 C CA . SER A 1 554 ? 27.628 -30.009 -3.651 1.00 94.94 554 SER A CA 1
ATOM 4581 C C . SER A 1 554 ? 27.307 -28.614 -3.111 1.00 94.94 554 SER A C 1
ATOM 4583 O O . SER A 1 554 ? 27.462 -28.364 -1.920 1.00 94.94 554 SER A O 1
ATOM 4585 N N . LYS A 1 555 ? 26.871 -27.713 -3.993 1.00 97.06 555 LYS A N 1
ATOM 4586 C CA . LYS A 1 555 ? 26.457 -26.344 -3.681 1.00 97.06 555 LYS A CA 1
ATOM 4587 C C . LYS A 1 555 ? 24.959 -26.130 -3.914 1.00 97.06 555 LYS A C 1
ATOM 4589 O O . LYS A 1 555 ? 24.534 -25.008 -4.167 1.00 97.06 555 LYS A O 1
ATOM 4594 N N . TRP A 1 556 ? 24.170 -27.197 -3.845 1.00 97.44 556 TRP A N 1
ATOM 4595 C CA . TRP A 1 556 ? 22.719 -27.133 -3.964 1.00 97.44 556 TRP A CA 1
ATOM 4596 C C . TRP A 1 556 ? 22.089 -26.110 -3.008 1.00 97.44 556 TRP A C 1
ATOM 4598 O O . TRP A 1 556 ? 22.405 -26.088 -1.821 1.00 97.44 556 TRP A O 1
ATOM 4608 N N . GLY A 1 557 ? 21.185 -25.279 -3.529 1.00 97.56 557 GLY A N 1
ATOM 4609 C CA . GLY A 1 557 ? 20.426 -24.305 -2.750 1.00 97.56 557 GLY A CA 1
ATOM 4610 C C . GLY A 1 557 ? 21.208 -23.052 -2.351 1.00 97.56 557 GLY A C 1
ATOM 4611 O O . GLY A 1 557 ? 20.665 -22.224 -1.624 1.00 97.56 557 GLY A O 1
ATOM 4612 N N . GLY A 1 558 ? 22.459 -22.897 -2.788 1.00 98.56 558 GLY A N 1
ATOM 4613 C CA . GLY A 1 558 ? 23.262 -21.713 -2.494 1.00 98.56 558 GLY A CA 1
ATOM 4614 C C . GLY A 1 558 ? 22.859 -20.513 -3.358 1.00 98.56 558 GLY A C 1
ATOM 4615 O O . GLY A 1 558 ? 22.806 -20.633 -4.585 1.00 98.56 558 GLY A O 1
ATOM 4616 N N . TRP A 1 559 ? 22.604 -19.369 -2.721 1.00 98.62 559 TRP A N 1
ATOM 4617 C CA . TRP A 1 559 ? 22.187 -18.110 -3.346 1.00 98.62 559 TRP A CA 1
ATOM 4618 C C . TRP A 1 559 ? 23.392 -17.258 -3.743 1.00 98.62 559 TRP A C 1
ATOM 4620 O O . TRP A 1 559 ? 24.285 -17.017 -2.934 1.00 98.62 559 TRP A O 1
ATOM 4630 N N . TYR A 1 560 ? 23.415 -16.755 -4.971 1.00 98.44 560 TYR A N 1
ATOM 4631 C CA . TYR A 1 560 ? 24.552 -16.022 -5.525 1.00 98.44 560 TYR A CA 1
ATOM 4632 C C . TYR A 1 560 ? 24.099 -14.970 -6.541 1.00 98.44 560 TYR A C 1
ATOM 4634 O O . TYR A 1 560 ? 22.946 -14.964 -6.970 1.00 98.44 560 TYR A O 1
ATOM 4642 N N . THR A 1 561 ? 24.998 -14.072 -6.930 1.00 98.25 561 THR A N 1
ATOM 4643 C CA . THR A 1 561 ? 24.787 -13.118 -8.025 1.00 98.25 561 THR A CA 1
ATOM 4644 C C . THR A 1 561 ? 25.710 -13.423 -9.199 1.00 98.25 561 THR A C 1
ATOM 4646 O O . THR A 1 561 ? 26.847 -13.847 -9.003 1.00 98.25 561 THR A O 1
ATOM 4649 N N . SER A 1 562 ? 25.245 -13.208 -10.433 1.00 96.88 562 SER A N 1
ATOM 4650 C CA . SER A 1 562 ? 26.034 -13.403 -11.662 1.00 96.88 562 SER A CA 1
ATOM 4651 C C . SER A 1 562 ? 25.719 -12.336 -12.706 1.00 96.88 562 SER A C 1
ATOM 4653 O O . SER A 1 562 ? 24.608 -11.809 -12.755 1.00 96.88 562 SER A O 1
ATOM 4655 N N . LYS A 1 563 ? 26.689 -12.034 -13.577 1.00 95.06 563 LYS A N 1
ATOM 4656 C CA . LYS A 1 563 ? 26.475 -11.129 -14.722 1.00 95.06 563 LYS A CA 1
ATOM 4657 C C . LYS A 1 563 ? 25.668 -11.772 -15.859 1.00 95.06 563 LYS A C 1
ATOM 4659 O O . LYS A 1 563 ? 25.185 -11.070 -16.744 1.00 95.06 563 LYS A O 1
ATOM 4664 N N . PHE A 1 564 ? 25.558 -13.100 -15.881 1.00 94.44 564 PHE A N 1
ATOM 4665 C CA . PHE A 1 564 ? 24.896 -13.833 -16.958 1.00 94.44 564 PHE A CA 1
ATOM 4666 C C . PHE A 1 564 ? 23.427 -14.065 -16.633 1.00 94.44 564 PHE A C 1
ATOM 4668 O O . PHE A 1 564 ? 23.106 -14.477 -15.524 1.00 94.44 564 PHE A O 1
ATOM 4675 N N . PHE A 1 565 ? 22.529 -13.882 -17.602 1.00 92.56 565 PHE A N 1
ATOM 4676 C CA . PHE A 1 565 ? 21.116 -14.212 -17.407 1.00 92.56 565 PHE A CA 1
ATOM 4677 C C . PHE A 1 565 ? 20.885 -15.732 -17.398 1.00 92.56 565 PHE A C 1
ATOM 4679 O O . PHE A 1 565 ? 20.332 -16.267 -16.436 1.00 92.56 565 PHE A O 1
ATOM 4686 N N . GLU A 1 566 ? 21.383 -16.447 -18.412 1.00 91.50 566 GLU A N 1
ATOM 4687 C CA . GLU A 1 566 ? 21.260 -17.906 -18.529 1.00 91.50 566 GLU A CA 1
ATOM 4688 C C . GLU A 1 566 ? 22.547 -18.616 -18.092 1.00 91.50 566 GLU A C 1
ATOM 4690 O O . GLU A 1 566 ? 23.631 -18.326 -18.593 1.00 91.50 566 GLU A O 1
ATOM 4695 N N . GLU A 1 567 ? 22.424 -19.569 -17.168 1.00 92.88 567 GLU A N 1
ATOM 4696 C CA . GLU A 1 567 ? 23.501 -20.464 -16.735 1.00 92.88 567 GLU A CA 1
ATOM 4697 C C . GLU A 1 567 ? 22.931 -21.884 -16.568 1.00 92.88 567 GLU A C 1
ATOM 4699 O O . GLU A 1 567 ? 21.737 -22.074 -16.324 1.00 92.88 567 GLU A O 1
ATOM 4704 N N . ARG A 1 568 ? 23.770 -22.914 -16.728 1.00 92.94 568 ARG A N 1
ATOM 4705 C CA . ARG A 1 568 ? 23.356 -24.300 -16.451 1.00 92.94 568 ARG A CA 1
ATOM 4706 C C . ARG A 1 568 ? 23.330 -24.535 -14.942 1.00 92.94 568 ARG A C 1
ATOM 4708 O O . ARG A 1 568 ? 24.173 -24.004 -14.229 1.00 92.94 568 ARG A O 1
ATOM 4715 N N . ASN A 1 569 ? 22.432 -25.409 -14.480 1.00 94.75 569 ASN A N 1
ATOM 4716 C CA . ASN A 1 569 ? 22.308 -25.774 -13.061 1.00 94.75 569 ASN A CA 1
ATOM 4717 C C . ASN A 1 569 ? 22.022 -24.568 -12.136 1.00 94.75 569 ASN A C 1
ATOM 4719 O O . ASN A 1 569 ? 22.490 -24.528 -10.998 1.00 94.75 569 ASN A O 1
ATOM 4723 N N . SER A 1 570 ? 21.249 -23.594 -12.622 1.00 95.81 570 SER A N 1
ATOM 4724 C CA . SER A 1 570 ? 20.860 -22.400 -11.867 1.00 95.81 570 SER A CA 1
ATOM 4725 C C . SER A 1 570 ? 19.378 -22.086 -12.036 1.00 95.81 570 SER A C 1
ATOM 4727 O O . SER A 1 570 ? 18.856 -22.207 -13.144 1.00 95.81 570 SER A O 1
ATOM 4729 N N . ILE A 1 571 ? 18.745 -21.603 -10.972 1.00 95.69 571 ILE A N 1
ATOM 4730 C CA . ILE A 1 571 ? 17.423 -20.979 -10.985 1.00 95.69 571 ILE A CA 1
ATOM 4731 C C . ILE A 1 571 ? 17.607 -19.462 -10.898 1.00 95.69 571 ILE A C 1
ATOM 4733 O O . ILE A 1 571 ? 18.395 -18.982 -10.085 1.00 95.69 571 ILE A O 1
ATOM 4737 N N . ASN A 1 572 ? 16.908 -18.712 -11.747 1.00 94.75 572 ASN A N 1
ATOM 4738 C CA . ASN A 1 572 ? 16.996 -17.249 -11.848 1.00 94.75 572 ASN A CA 1
ATOM 4739 C C . ASN A 1 572 ? 15.620 -16.555 -11.818 1.00 94.75 572 ASN A C 1
ATOM 4741 O O . ASN A 1 572 ? 15.531 -15.353 -12.063 1.00 94.75 572 ASN A O 1
ATOM 4745 N N . GLN A 1 573 ? 14.558 -17.317 -11.553 1.00 94.81 573 GLN A N 1
ATOM 4746 C CA . GLN A 1 573 ? 13.186 -16.836 -11.429 1.00 94.81 573 GLN A CA 1
ATOM 4747 C C . GLN A 1 573 ? 12.674 -17.217 -10.046 1.00 94.81 573 GLN A C 1
ATOM 4749 O O . GLN A 1 573 ? 12.804 -18.370 -9.627 1.00 94.81 573 GLN A O 1
ATOM 4754 N N . PHE A 1 574 ? 12.100 -16.243 -9.356 1.00 96.38 574 PHE A N 1
ATOM 4755 C CA . PHE A 1 574 ? 11.666 -16.369 -7.975 1.00 96.38 574 PHE A CA 1
ATOM 4756 C C . PHE A 1 574 ? 10.177 -16.122 -7.871 1.00 96.38 574 PHE A C 1
ATOM 4758 O O . PHE A 1 574 ? 9.666 -15.185 -8.479 1.00 96.38 574 PHE A O 1
ATOM 4765 N N . VAL A 1 575 ? 9.507 -16.948 -7.082 1.00 95.50 575 VAL A N 1
ATOM 4766 C CA . VAL A 1 575 ? 8.133 -16.716 -6.658 1.00 95.50 575 VAL A CA 1
ATOM 4767 C C . VAL A 1 575 ? 8.151 -15.577 -5.646 1.00 95.50 575 VAL A C 1
ATOM 4769 O O . VAL A 1 575 ? 8.822 -15.659 -4.611 1.00 95.50 575 VAL A O 1
ATOM 4772 N N . ILE A 1 576 ? 7.429 -14.512 -5.971 1.00 95.50 576 ILE A N 1
ATOM 4773 C CA . ILE A 1 576 ? 7.219 -13.342 -5.124 1.00 95.50 576 ILE A CA 1
ATOM 4774 C C . ILE A 1 576 ? 5.754 -13.314 -4.683 1.00 95.50 576 ILE A C 1
ATOM 4776 O O . ILE A 1 576 ? 4.894 -13.861 -5.365 1.00 95.50 576 ILE A O 1
ATOM 4780 N N . SER A 1 577 ? 5.448 -12.695 -3.543 1.00 93.62 577 SER A N 1
ATOM 4781 C CA . SER A 1 577 ? 4.060 -12.476 -3.123 1.00 93.62 577 SER A CA 1
ATOM 4782 C C . SER A 1 577 ? 3.222 -11.826 -4.230 1.00 93.62 577 SER A C 1
ATOM 4784 O O . SER A 1 577 ? 3.659 -10.874 -4.888 1.00 93.62 577 SER A O 1
ATOM 4786 N N . ASP A 1 578 ? 1.988 -12.296 -4.394 1.00 85.00 578 ASP A N 1
ATOM 4787 C CA . ASP A 1 578 ? 1.013 -11.638 -5.259 1.00 85.00 578 ASP A CA 1
ATOM 4788 C C . ASP A 1 578 ? 0.790 -10.190 -4.809 1.00 85.00 578 ASP A C 1
ATOM 4790 O O . ASP A 1 578 ? 0.795 -9.879 -3.614 1.00 85.00 578 ASP A O 1
ATOM 4794 N N . ASN A 1 579 ? 0.589 -9.296 -5.780 1.00 82.06 579 ASN A N 1
ATOM 4795 C CA . ASN A 1 579 ? 0.314 -7.874 -5.559 1.00 82.06 579 ASN A CA 1
ATOM 4796 C C . ASN A 1 579 ? 1.384 -7.122 -4.739 1.00 82.06 579 ASN A C 1
ATOM 4798 O O . ASN A 1 579 ? 1.099 -6.036 -4.246 1.00 82.06 579 ASN A O 1
ATOM 4802 N N . PHE A 1 580 ? 2.613 -7.640 -4.587 1.00 89.00 580 PHE A N 1
ATOM 4803 C CA . PHE A 1 580 ? 3.665 -6.912 -3.855 1.00 89.00 580 PHE A CA 1
ATOM 4804 C C . PHE A 1 580 ? 3.988 -5.550 -4.490 1.00 89.00 580 PHE A C 1
ATOM 4806 O O . PHE A 1 580 ? 4.420 -4.635 -3.797 1.00 89.00 580 PHE A O 1
ATOM 4813 N N . GLU A 1 581 ? 3.785 -5.435 -5.804 1.00 81.81 581 GLU A N 1
ATOM 4814 C CA . GLU A 1 581 ? 4.047 -4.245 -6.612 1.00 81.81 581 GLU A CA 1
ATOM 4815 C C . GLU A 1 581 ? 2.800 -3.390 -6.890 1.00 81.81 581 GLU A C 1
ATOM 4817 O O . GLU A 1 581 ? 2.879 -2.487 -7.723 1.00 81.81 581 GLU A O 1
ATOM 4822 N N . LYS A 1 582 ? 1.658 -3.678 -6.247 1.00 83.62 582 LYS A N 1
ATOM 4823 C CA . LYS A 1 582 ? 0.391 -2.956 -6.451 1.00 83.62 582 LYS A CA 1
ATOM 4824 C C . LYS A 1 582 ? 0.037 -2.026 -5.302 1.00 83.62 582 LYS A C 1
ATOM 4826 O O . LYS A 1 582 ? 0.341 -2.365 -4.135 1.00 83.62 582 LYS A O 1
#

Solvent-accessible surface area (backbone atoms only — not comparable to full-atom values): 31053 Å² total; per-residue (Å²): 82,33,68,70,53,66,81,53,37,48,69,63,26,48,76,42,61,34,85,42,82,49,69,54,32,53,64,33,24,37,80,67,71,32,34,19,54,36,71,42,38,81,42,73,67,36,43,43,48,37,66,26,27,42,44,63,56,96,55,94,70,77,86,51,64,34,27,43,65,46,64,66,48,32,74,55,25,23,41,49,49,40,20,41,47,50,50,49,41,43,66,72,71,51,82,61,47,53,80,34,75,49,68,68,57,49,50,42,53,40,37,42,43,50,50,37,43,41,47,39,40,41,31,31,23,82,32,63,43,58,18,38,36,34,47,34,35,27,50,28,40,46,44,59,38,26,69,98,67,54,81,50,64,91,56,27,37,52,30,38,70,44,82,41,84,68,80,43,75,36,88,58,39,58,93,68,102,60,50,50,31,89,57,56,66,70,95,65,97,64,89,74,52,76,43,66,36,67,65,45,33,30,34,26,28,25,38,29,9,24,40,31,32,42,62,68,28,28,54,64,72,71,90,80,69,94,50,102,79,66,79,70,70,71,52,43,46,68,44,82,45,79,32,52,46,93,68,59,66,75,52,28,83,42,24,88,70,60,51,68,77,36,57,40,34,34,31,31,73,84,82,65,49,49,22,38,39,36,34,43,80,36,36,83,33,71,23,30,45,40,50,66,91,53,74,83,68,86,74,92,55,79,69,56,76,38,52,44,41,33,36,38,33,21,49,68,29,28,49,29,43,66,63,57,100,85,51,80,64,43,32,19,52,31,69,38,84,49,96,49,88,72,39,21,40,29,20,18,28,69,50,47,68,52,48,60,63,36,25,51,45,79,44,67,76,46,96,52,49,31,34,27,42,46,26,49,68,80,45,99,55,71,40,33,31,28,32,53,69,63,95,83,53,38,51,34,30,38,35,43,57,91,70,66,45,96,56,45,42,50,36,29,40,40,49,35,91,91,50,17,52,63,67,53,81,37,57,23,45,66,93,70,47,27,22,54,30,50,57,25,37,75,55,98,94,42,45,27,13,74,43,75,87,26,33,51,43,91,34,73,46,64,83,88,29,34,34,34,34,47,85,66,29,28,42,36,35,45,44,79,84,52,50,42,27,35,44,32,58,62,58,48,83,89,82,40,71,50,32,58,35,42,54,44,80,43,65,66,85,74,52,78,50,49,40,30,19,47,50,59,29,71,71,86,57,62,86,64,96,47,86,94,59,45,60,30,23,41,30,28,65,43,89,62,22,31,44,34,31,28,65,57,70,99,56,45,36,33,35,27,34,24,75,58,87,80,63,84,65,51,43,50,57,27,40,36,42,72,59,50,58,94

pLDDT: mean 90.33, std 10.73, range [34.84, 98.75]

Nearest PDB structures (foldseek):
  4tlv-assembly2_B  TM=9.582E-01  e=1.498E-74  Mycoplasmoides pneumoniae M129
  4tlv-assembly4_D  TM=9.619E-01  e=4.660E-74  Mycoplasmoides pneumoniae M129
  4tlv-assembly3_C  TM=9.601E-01  e=1.582E-74  Mycoplasmoides pneumoniae M129
  4tlv-assembly6_F  TM=9.606E-01  e=1.899E-73  Mycoplasmoides pneumoniae M129
  4tlw-assembly1_A  TM=9.397E-01  e=1.395E-67  Mycoplasmoides pneumoniae M129

Sequence (582 aa):
MDTRPPEVIFREGFKNLGDVRNFYEHIVSTNFGRSWFVSFAETPTAAMRYFGSWLREYVPGHPREAYLYEVRADQFFYNARTTGENLLDLVMNDDIHYDESDREIAQMAIRALRTSFSYQREWFSDGPVAPTSVRSAWRVDAVPVAPGHAHHPVGRIVETTRINDPEILNESYQEQETEANSNPWNPQAVAAQYLTVPQTFEAGDVSEGASASYSFACPDWHSESNIIYEEPHGCIYENANRYDAKYFPMKAPSYDIEARDMDLILTASKTKANFYLFGYRLPNTEVRVEDITERDKLSLGELEQLKEYSVYYDTQQRLTFKRGLLDDVSFSLTPRKTRVAGVYLIETEVSTNNRMDQKWLLTPLDDDMSKYKVSSYLFRVKNGLYRRRGDVDSRLYLMPDSLASNEYEELILEVSDKKTKPAFITPRASDTHISEIRLEWYADKHYYSPLLTGWSKASHSKEFSIFYDFERSVIFYVSETGETWVLTNKRDKRYYDWDWVQWVKKPISEATSLAEKWYFSLRGVKQPPVDRENFRVVRSYLNNDYLKVIYSGSKWGGWYTSKFFEERNSINQFVISDNFEK

Organism: NCBI:txid2120